Protein AF-A0A2P6VML5-F1 (afdb_monomer)

Organism: NCBI:txid554055

Foldseek 3Di:
DDPPPAAEFEEEEAFAVPLCQQLLVLLLCVVLVVDDPVRLVVLCVVCVVLVRNLCSSSCVQAPDPVCSNVVWDQAWGWDWGDAPRHIYIYTYATNDLQRVVRVLLRLLLGQEYEQGAELDPCNCLQCDDDDVVVVRDGHRSLVSLLSNVQSPNPAYEYEHEPCVDPNNVLDPVSLVVSLVVVLVSSVVSPDDNVCSVAGYHYAYAYSRVGDQAPDHDPSNPVQPFDWHQAPVRDTDTGRGVSSCVPPRDDDPDFAQVAFWKWAFQDWDQDPPQGIKTKTFTQHHKDFQQFKKFWPPLDDPVRHFIWGFHFKDAPNHTDGMDTHSGTIITRTPDGDPVRYHDRGIIMGGPPDPPWFWFQKFKWWKFFAPADAKDFFQQWFWKDQNRHIFTKGFHFWQWKADVVVVRDIDGGDGIDDHGMTTITMIGGPDTHTADACVRGVRRQWMFTDDNSDGGMTTGTHGTDHVDDPVVVVVLVCLQVLQAQHFADWFDPKAWLDDDDATQVHLQWKEKEWEAEPPDPLQLVCQQVLLVVCVVLVQLVYAYEYEYEQDDSVVVNVVVVVCPSSHPHIYIYDNVRVRVCRRCVSSVHDDPRKMFIAGSVNGTNGIDHCPDPVNVVSNCVRSVPRDGDDDDDDFFDKDDFDQDDLVRQLPDDLVVLVVLCVVQVHDPPPPPDSSVSSVSSVVPRHPDIGTD

Radius of gyration: 34.43 Å; Cα contacts (8 Å, |Δi|>4): 1513; chains: 1; bounding box: 75×79×100 Å

Mean predicted aligned error: 17.5 Å

Sequence (689 aa):
MATDGKKHLSIVICGHVDSGKSTTTGRLIFELGGIAERELEKLKEEAAALGKSSFAFAFYMDRQKEERERGVTISCTTKEFFTDQFHYTIIDAPGHRDFIKNMISGAAQADVCLLMVPADGNFTTAIQKGDHKAGEIQGQTRQHARLLNLLGVKQLIVGVNKMDADTAGYKQERFNEISSEMKHMLVRVGWKPDFVEKCVPVLPISGWMGDNLIKKSEKMTWWSGCDVEAVDGKKIHIDTLLDALNNFVQVPERKTDAALRLPISGIYKIKGVGDVLAGRVEQGVVKPGDEVIFMPTHTTANKCEGKVFTVEMHHKRVDKAGPGDNVGMNIKGLDKGNMPRTGDVMILKSDATLKQVKDFTAQIQTLDIPGEVKAGYSPIGFVRCGRSACRITGINWKVGKETGGKKLEAPHSLKANEMAEVVFEPCQPLVVDSFKNCEGLSRIAFLDGNTAVMLGKVVKTTSNLSTNEASVLASRQMALVGKPCPTLTGLTFVKGDPVAIPSRTGPMVVEIWATWCGPCRVAFPHLSQLAHKYRAKGLLVVGINMGEEATHIRNFVQQQGDKIVYTVAVDDSGAAAQALMGAAGVSGIPHAFIIDASGTVQHHGHPMEPKFAQKLDEVCSAAAAPPPAGPPKRELPPVSASREELAGMPVRALKQILEERGISYAGLAEKSELVDRILERCSNVSYTR

Structure (mmCIF, N/CA/C/O backbone):
data_AF-A0A2P6VML5-F1
#
_entry.id   AF-A0A2P6VML5-F1
#
loop_
_atom_site.group_PDB
_atom_site.id
_atom_site.type_symbol
_atom_site.label_atom_id
_atom_site.label_alt_id
_atom_site.label_comp_id
_atom_site.label_asym_id
_atom_site.label_entity_id
_atom_site.label_seq_id
_atom_site.pdbx_PDB_ins_code
_atom_site.Cartn_x
_atom_site.Cartn_y
_atom_site.Cartn_z
_atom_site.occupancy
_atom_site.B_iso_or_equiv
_atom_site.auth_seq_id
_atom_site.auth_comp_id
_atom_site.auth_asym_id
_atom_site.auth_atom_id
_atom_site.pdbx_PDB_model_num
ATOM 1 N N . MET A 1 1 ? -6.722 -10.774 -29.250 1.00 39.75 1 MET A N 1
ATOM 2 C CA . MET A 1 1 ? -6.368 -12.181 -28.959 1.00 39.75 1 MET A CA 1
ATOM 3 C C . MET A 1 1 ? -7.142 -12.617 -27.725 1.00 39.75 1 MET A C 1
ATOM 5 O O . MET A 1 1 ? -7.274 -11.824 -26.801 1.00 39.75 1 MET A O 1
ATOM 9 N N . ALA A 1 2 ? -7.785 -13.784 -27.778 1.00 36.03 2 ALA A N 1
ATOM 10 C CA . ALA A 1 2 ? -8.755 -14.221 -26.778 1.00 36.03 2 ALA A CA 1
ATOM 11 C C . ALA A 1 2 ? -8.094 -14.516 -25.421 1.00 36.03 2 ALA A C 1
ATOM 13 O O . ALA A 1 2 ? -7.006 -15.074 -25.350 1.00 36.03 2 ALA A O 1
ATOM 14 N N . THR A 1 3 ? -8.797 -14.143 -24.355 1.00 46.81 3 THR A N 1
ATOM 15 C CA . THR A 1 3 ? -8.486 -14.362 -22.933 1.00 46.81 3 THR A CA 1
ATOM 16 C C . THR A 1 3 ? -8.649 -15.827 -22.493 1.00 46.81 3 THR A C 1
ATOM 18 O O . THR A 1 3 ? -8.643 -16.103 -21.298 1.00 46.81 3 THR A O 1
ATOM 21 N N . ASP A 1 4 ? -8.830 -16.766 -23.425 1.00 48.47 4 ASP A N 1
ATOM 22 C CA . ASP A 1 4 ? -9.183 -18.150 -23.104 1.00 48.47 4 ASP A CA 1
ATOM 23 C C . ASP A 1 4 ? -7.996 -18.898 -22.483 1.00 48.47 4 ASP A C 1
ATOM 25 O O . ASP A 1 4 ? -7.041 -19.281 -23.155 1.00 48.47 4 ASP A O 1
ATOM 29 N N . GLY A 1 5 ? -8.066 -19.093 -21.164 1.00 62.97 5 GLY A N 1
ATOM 30 C CA . GLY A 1 5 ? -7.245 -20.046 -20.412 1.00 62.97 5 GLY A CA 1
ATOM 31 C C . GLY A 1 5 ? -5.875 -19.562 -19.926 1.00 62.97 5 GLY A C 1
ATOM 32 O O . GLY A 1 5 ? -5.216 -20.305 -19.195 1.00 62.97 5 GLY A O 1
ATOM 33 N N . LYS A 1 6 ? -5.430 -18.345 -20.269 1.00 78.25 6 LYS A N 1
ATOM 34 C CA . LYS A 1 6 ? -4.141 -17.811 -19.784 1.00 78.25 6 LYS A CA 1
ATOM 35 C C . LYS A 1 6 ? -4.235 -17.390 -18.318 1.00 78.25 6 LYS A C 1
ATOM 37 O O . LYS A 1 6 ? -5.212 -16.770 -17.903 1.00 78.25 6 LYS A O 1
ATOM 42 N N . LYS A 1 7 ? -3.209 -17.713 -17.526 1.00 82.56 7 LYS A N 1
ATOM 43 C CA . LYS A 1 7 ? -3.169 -17.337 -16.103 1.00 82.56 7 LYS A CA 1
ATOM 44 C C . LYS A 1 7 ? -2.882 -15.838 -15.961 1.00 82.56 7 LYS A C 1
ATOM 46 O O . LYS A 1 7 ? -2.068 -15.296 -16.708 1.00 82.56 7 LYS A O 1
ATOM 51 N N . HIS A 1 8 ? -3.535 -15.193 -14.995 1.00 83.12 8 HIS A N 1
ATOM 52 C CA . HIS A 1 8 ? -3.397 -13.757 -14.739 1.00 83.12 8 HIS A CA 1
ATOM 53 C C . HIS A 1 8 ? -2.262 -13.438 -13.758 1.00 83.12 8 HIS A C 1
ATOM 55 O O . HIS A 1 8 ? -2.095 -14.097 -12.721 1.00 83.12 8 HIS A O 1
ATOM 61 N N . LEU A 1 9 ? -1.490 -12.405 -14.093 1.00 87.00 9 LEU A N 1
ATOM 62 C CA . LEU A 1 9 ? -0.388 -11.874 -13.300 1.00 87.00 9 LEU A CA 1
ATOM 63 C C . LEU A 1 9 ? -0.398 -10.346 -13.318 1.00 87.00 9 LEU A C 1
ATOM 65 O O . LEU A 1 9 ? -0.700 -9.715 -14.328 1.00 87.00 9 LEU A O 1
ATOM 69 N N . SER A 1 10 ? -0.005 -9.738 -12.203 1.00 87.25 10 SER A N 1
ATOM 70 C CA . SER A 1 10 ? 0.177 -8.285 -12.122 1.00 87.25 10 SER A CA 1
ATOM 71 C C . SER A 1 10 ? 1.658 -7.929 -12.001 1.00 87.25 10 SER A C 1
ATOM 73 O O . SER A 1 10 ? 2.357 -8.473 -11.144 1.00 87.25 10 SER A O 1
ATOM 75 N N . ILE A 1 11 ? 2.134 -7.004 -12.836 1.00 90.94 11 ILE A N 1
ATOM 76 C CA . ILE A 1 11 ? 3.507 -6.489 -12.818 1.00 90.94 11 ILE A CA 1
ATOM 77 C C . ILE A 1 11 ? 3.520 -4.999 -12.496 1.00 90.94 11 ILE A C 1
ATOM 79 O O . ILE A 1 11 ? 2.801 -4.226 -13.121 1.00 90.94 11 ILE A O 1
ATOM 83 N N . VAL A 1 12 ? 4.362 -4.583 -11.550 1.00 91.62 12 VAL A N 1
ATOM 84 C CA . VAL A 1 12 ? 4.644 -3.162 -11.299 1.00 91.62 12 VAL A CA 1
ATOM 85 C C . VAL A 1 12 ? 6.011 -2.782 -11.850 1.00 91.62 12 VAL A C 1
ATOM 87 O O . VAL A 1 12 ? 6.976 -3.535 -11.712 1.00 91.62 12 VAL A O 1
ATOM 90 N N . ILE A 1 13 ? 6.107 -1.601 -12.455 1.00 92.25 13 ILE A N 1
ATOM 91 C CA . ILE A 1 13 ? 7.373 -1.050 -12.943 1.00 92.25 13 ILE A CA 1
ATOM 92 C C . ILE A 1 13 ? 7.784 0.095 -12.032 1.00 92.25 13 ILE A C 1
ATOM 94 O O . ILE A 1 13 ? 7.076 1.088 -11.902 1.00 92.25 13 ILE A O 1
ATOM 98 N N . CYS A 1 14 ? 8.931 -0.059 -11.377 1.00 91.88 14 CYS A N 1
ATOM 99 C CA . CYS A 1 14 ? 9.432 0.872 -10.369 1.00 91.88 14 CYS A CA 1
ATOM 100 C C . CYS A 1 14 ? 10.851 1.325 -10.700 1.00 91.88 14 CYS A C 1
ATOM 102 O O . CYS A 1 14 ? 11.599 0.622 -11.362 1.00 91.88 14 CYS A O 1
ATOM 104 N N . GLY A 1 15 ? 11.255 2.496 -10.213 1.00 90.38 15 GLY A N 1
ATOM 105 C CA . GLY A 1 15 ? 12.605 3.026 -10.430 1.00 90.38 15 GLY A CA 1
ATOM 106 C C . GLY A 1 15 ? 12.657 4.545 -10.328 1.00 90.38 15 GLY A C 1
ATOM 107 O O . GLY A 1 15 ? 11.609 5.192 -10.225 1.00 90.38 15 GLY A O 1
ATOM 108 N N . HIS A 1 16 ? 13.866 5.101 -10.361 1.00 88.31 16 HIS A N 1
ATOM 109 C CA . HIS A 1 16 ? 14.110 6.542 -10.267 1.00 88.31 16 HIS A CA 1
ATOM 110 C C . HIS A 1 16 ? 13.359 7.360 -11.330 1.00 88.31 16 HIS A C 1
ATOM 112 O O . HIS A 1 16 ? 12.951 6.839 -12.373 1.00 88.31 16 HIS A O 1
ATOM 118 N N . VAL A 1 17 ? 13.137 8.649 -11.069 1.00 84.19 17 VAL A N 1
ATOM 119 C CA . VAL A 1 17 ? 12.748 9.603 -12.117 1.00 84.19 17 VAL A CA 1
ATOM 120 C C . VAL A 1 17 ? 13.756 9.497 -13.261 1.00 84.19 17 VAL A C 1
ATOM 122 O O . VAL A 1 17 ? 14.937 9.264 -13.035 1.00 84.19 17 VAL A O 1
ATOM 125 N N . ASP A 1 18 ? 13.255 9.577 -14.492 1.00 84.44 18 ASP A N 1
ATOM 126 C CA . ASP A 1 18 ? 14.068 9.447 -15.702 1.00 84.44 18 ASP A CA 1
ATOM 127 C C . ASP A 1 18 ? 14.764 8.076 -15.893 1.00 84.44 18 ASP A C 1
ATOM 129 O O . ASP A 1 18 ? 15.599 7.907 -16.771 1.00 84.44 18 ASP A O 1
ATOM 133 N N . SER A 1 19 ? 14.370 7.019 -15.170 1.00 88.69 19 SER A N 1
ATOM 134 C CA . SER A 1 19 ? 14.835 5.652 -15.482 1.00 88.69 19 SER A CA 1
ATOM 135 C C . SER A 1 19 ? 14.162 5.024 -16.716 1.00 88.69 19 SER A C 1
ATOM 137 O O . SER A 1 19 ? 14.432 3.873 -17.055 1.00 88.69 19 SER A O 1
ATOM 139 N N . GLY A 1 20 ? 13.269 5.758 -17.392 1.00 88.31 20 GLY A N 1
ATOM 140 C CA . GLY A 1 20 ? 12.582 5.314 -18.609 1.00 88.31 20 GLY A CA 1
ATOM 141 C C . GLY A 1 20 ? 11.496 4.252 -18.393 1.00 88.31 20 GLY A C 1
ATOM 142 O O . GLY A 1 20 ? 11.273 3.438 -19.288 1.00 88.31 20 GLY A O 1
ATOM 143 N N . LYS A 1 21 ? 10.829 4.245 -17.227 1.00 90.88 21 LYS A N 1
ATOM 144 C CA . LYS A 1 21 ? 9.730 3.314 -16.885 1.00 90.88 21 LYS A CA 1
ATOM 145 C C . LYS A 1 21 ? 8.615 3.323 -17.932 1.00 90.88 21 LYS A C 1
ATOM 147 O O . LYS A 1 21 ? 8.474 2.357 -18.670 1.00 90.88 21 LYS A O 1
ATOM 152 N N . SER A 1 22 ? 7.903 4.441 -18.058 1.00 89.62 22 SER A N 1
ATOM 153 C CA . SER A 1 22 ? 6.745 4.600 -18.944 1.00 89.62 22 SER A CA 1
ATOM 154 C C . SER A 1 22 ? 7.100 4.392 -20.416 1.00 89.62 22 SER A C 1
ATOM 156 O O . SER A 1 22 ? 6.333 3.781 -21.153 1.00 89.62 22 SER A O 1
ATOM 158 N N . THR A 1 23 ? 8.297 4.818 -20.836 1.00 90.44 23 THR A N 1
ATOM 159 C CA . THR A 1 23 ? 8.817 4.568 -22.189 1.00 90.44 23 THR A CA 1
ATOM 160 C C . THR A 1 23 ? 8.988 3.075 -22.458 1.00 90.44 23 THR A C 1
ATOM 162 O O . THR A 1 23 ? 8.504 2.583 -23.472 1.00 90.44 23 THR A O 1
ATOM 165 N N . THR A 1 24 ? 9.624 2.345 -21.537 1.00 91.38 24 THR A N 1
ATOM 166 C CA . THR A 1 24 ? 9.839 0.893 -21.665 1.00 91.38 24 THR A CA 1
ATOM 167 C C . THR A 1 24 ? 8.511 0.145 -21.656 1.00 91.38 24 THR A C 1
ATOM 169 O O . THR A 1 24 ? 8.294 -0.732 -22.487 1.00 91.38 24 THR A O 1
ATOM 172 N N . THR A 1 25 ? 7.590 0.540 -20.774 1.00 90.06 25 THR A N 1
ATOM 173 C CA . THR A 1 25 ? 6.227 0.003 -20.712 1.00 90.06 25 THR A CA 1
ATOM 174 C C . THR A 1 25 ? 5.482 0.201 -22.027 1.00 90.06 25 THR A C 1
ATOM 176 O O . THR A 1 25 ? 4.989 -0.761 -22.610 1.00 90.06 25 THR A O 1
ATOM 179 N N . GLY A 1 26 ? 5.411 1.441 -22.517 1.00 88.88 26 GLY A N 1
ATOM 180 C CA . GLY A 1 26 ? 4.704 1.767 -23.752 1.00 88.88 26 GLY A CA 1
ATOM 181 C C . GLY A 1 26 ? 5.309 1.064 -24.963 1.00 88.88 26 GLY A C 1
ATOM 182 O O . GLY A 1 26 ? 4.571 0.568 -25.814 1.00 88.88 26 GLY A O 1
ATOM 183 N N . ARG A 1 27 ? 6.643 0.948 -25.014 1.00 90.00 27 ARG A N 1
ATOM 184 C CA . ARG A 1 27 ? 7.339 0.223 -26.078 1.00 90.00 27 ARG A CA 1
ATOM 185 C C . ARG A 1 27 ? 7.040 -1.274 -26.046 1.00 90.00 27 ARG A C 1
ATOM 187 O O . ARG A 1 27 ? 6.721 -1.836 -27.088 1.00 90.00 27 ARG A O 1
ATOM 194 N N . LEU A 1 28 ? 7.082 -1.899 -24.870 1.00 89.38 28 LEU A N 1
ATOM 195 C CA . LEU A 1 28 ? 6.769 -3.320 -24.706 1.00 89.38 28 LEU A CA 1
ATOM 196 C C . LEU A 1 28 ? 5.333 -3.635 -25.153 1.00 89.38 28 LEU A C 1
ATOM 198 O O . LEU A 1 28 ? 5.113 -4.593 -25.888 1.00 89.38 28 LEU A O 1
ATOM 202 N N . ILE A 1 29 ? 4.357 -2.811 -24.755 1.00 88.31 29 ILE A N 1
ATOM 203 C CA . ILE A 1 29 ? 2.952 -2.997 -25.157 1.00 88.31 29 ILE A CA 1
ATOM 204 C C . ILE A 1 29 ? 2.795 -2.806 -26.672 1.00 88.31 29 ILE A C 1
ATOM 206 O O . ILE A 1 29 ? 2.060 -3.562 -27.305 1.00 88.31 29 ILE A O 1
ATOM 210 N N . PHE A 1 30 ? 3.483 -1.822 -27.261 1.00 86.62 30 PHE A N 1
ATOM 211 C CA . PHE A 1 30 ? 3.462 -1.599 -28.706 1.00 86.62 30 PHE A CA 1
ATOM 212 C C . PHE A 1 30 ? 3.984 -2.814 -29.479 1.00 86.62 30 PHE A C 1
ATOM 214 O O . PHE A 1 30 ? 3.299 -3.305 -30.372 1.00 86.62 30 PHE A O 1
ATOM 221 N N . GLU A 1 31 ? 5.158 -3.333 -29.117 1.00 85.06 31 GLU A N 1
ATOM 222 C CA . GLU A 1 31 ? 5.764 -4.451 -29.848 1.00 85.06 31 GLU A CA 1
ATOM 223 C C . GLU A 1 31 ? 5.001 -5.775 -29.667 1.00 85.06 31 GLU A C 1
ATOM 225 O O . GLU A 1 31 ? 5.017 -6.619 -30.559 1.00 85.06 31 GLU A O 1
ATOM 230 N N . LEU A 1 32 ? 4.264 -5.936 -28.563 1.00 84.94 32 LEU A N 1
ATOM 231 C CA . LEU A 1 32 ? 3.334 -7.055 -28.356 1.00 84.94 32 LEU A CA 1
ATOM 232 C C . LEU A 1 32 ? 1.977 -6.863 -29.064 1.00 84.94 32 LEU A C 1
ATOM 234 O O . LEU A 1 32 ? 1.065 -7.672 -28.886 1.00 84.94 32 LEU A O 1
ATOM 238 N N . GLY A 1 33 ? 1.817 -5.798 -29.856 1.00 79.31 33 GLY A N 1
ATOM 239 C CA . GLY A 1 33 ? 0.601 -5.513 -30.621 1.00 79.31 33 GLY A CA 1
ATOM 240 C C . GLY A 1 33 ? -0.570 -5.001 -29.778 1.00 79.31 33 GLY A C 1
ATOM 241 O O . GLY A 1 33 ? -1.718 -5.059 -30.216 1.00 79.31 33 GLY A O 1
ATOM 242 N N . GLY A 1 34 ? -0.310 -4.513 -28.561 1.00 76.94 34 GLY A N 1
ATOM 243 C CA . GLY A 1 34 ? -1.326 -3.947 -27.670 1.00 76.94 34 GLY A CA 1
ATOM 244 C C . GLY A 1 34 ? -1.728 -2.504 -28.005 1.00 76.94 34 GLY A C 1
ATOM 245 O O . GLY A 1 34 ? -2.741 -2.026 -27.497 1.00 76.94 34 GLY A O 1
ATOM 246 N N . ILE A 1 35 ? -0.962 -1.811 -28.857 1.00 79.31 35 ILE A N 1
ATOM 247 C CA . ILE A 1 35 ? -1.249 -0.446 -29.327 1.00 79.31 35 ILE A CA 1
ATOM 248 C C . ILE A 1 35 ? -1.384 -0.473 -30.848 1.00 79.31 35 ILE A C 1
ATOM 250 O O . ILE A 1 35 ? -0.495 -0.966 -31.539 1.00 79.31 35 ILE A O 1
ATOM 254 N N . ALA A 1 36 ? -2.476 0.081 -31.376 1.00 82.75 36 ALA A N 1
ATOM 255 C CA . ALA A 1 36 ? -2.645 0.221 -32.819 1.00 82.75 36 ALA A CA 1
ATOM 256 C C . ALA A 1 36 ? -1.656 1.256 -33.382 1.00 82.75 36 ALA A C 1
ATOM 258 O O . ALA A 1 36 ? -1.475 2.322 -32.793 1.00 82.75 36 ALA A O 1
ATOM 259 N N . GLU A 1 37 ? -1.072 0.996 -34.554 1.00 83.06 37 GLU A N 1
ATOM 260 C CA . GLU A 1 37 ? -0.085 1.899 -35.177 1.00 83.06 37 GLU A CA 1
ATOM 261 C C . GLU A 1 37 ? -0.611 3.333 -35.337 1.00 83.06 37 GLU A C 1
ATOM 263 O O . GLU A 1 37 ? 0.067 4.290 -34.969 1.00 83.06 37 GLU A O 1
ATOM 268 N N . ARG A 1 38 ? -1.874 3.479 -35.753 1.00 85.25 38 ARG A N 1
ATOM 269 C CA . ARG A 1 38 ? -2.558 4.776 -35.868 1.00 85.25 38 ARG A CA 1
ATOM 270 C C . ARG A 1 38 ? -2.652 5.538 -34.540 1.00 85.25 38 ARG A C 1
ATOM 272 O O . ARG A 1 38 ? -2.601 6.765 -34.519 1.00 85.25 38 ARG A O 1
ATOM 279 N N . GLU A 1 39 ? -2.842 4.828 -33.428 1.00 84.94 39 GLU A N 1
ATOM 280 C CA . GLU A 1 39 ? -2.878 5.454 -32.101 1.00 84.94 39 GLU A CA 1
ATOM 281 C C . GLU A 1 39 ? -1.481 5.943 -31.705 1.00 84.94 39 GLU A C 1
ATOM 283 O O . GLU A 1 39 ? -1.344 7.051 -31.188 1.00 84.94 39 GLU A O 1
ATOM 288 N N . LEU A 1 40 ? -0.439 5.165 -32.014 1.00 82.69 40 LEU A N 1
ATOM 289 C CA . LEU A 1 40 ? 0.942 5.564 -31.760 1.00 82.69 40 LEU A CA 1
ATOM 290 C C . LEU A 1 40 ? 1.353 6.791 -32.586 1.00 82.69 40 LEU A C 1
ATOM 292 O O . LEU A 1 40 ? 2.031 7.668 -32.056 1.00 82.69 40 LEU A O 1
ATOM 296 N N . GLU A 1 41 ? 0.953 6.881 -33.855 1.00 85.56 41 GLU A N 1
ATOM 297 C CA . GLU A 1 41 ? 1.202 8.064 -34.696 1.00 85.56 41 GLU A CA 1
ATOM 298 C C . GLU A 1 41 ? 0.592 9.323 -34.086 1.00 85.56 41 GLU A C 1
ATOM 300 O O . GLU A 1 41 ? 1.287 10.321 -33.901 1.00 85.56 41 GLU A O 1
ATOM 305 N N . LYS A 1 42 ? -0.667 9.240 -33.648 1.00 87.56 42 LYS A N 1
ATOM 306 C CA . LYS A 1 42 ? -1.329 10.348 -32.960 1.00 87.56 42 LYS A CA 1
ATOM 307 C C . LYS A 1 42 ? -0.585 10.763 -31.685 1.00 87.56 42 LYS A C 1
ATOM 309 O O . LYS A 1 42 ? -0.405 11.950 -31.429 1.00 87.56 42 LYS A O 1
ATOM 314 N N . LEU A 1 43 ? -0.124 9.799 -30.884 1.00 85.56 43 LEU A N 1
ATOM 315 C CA . LEU A 1 43 ? 0.652 10.091 -29.673 1.00 85.56 43 LEU A CA 1
ATOM 316 C C . LEU A 1 43 ? 2.013 10.723 -29.994 1.00 85.56 43 LEU A C 1
ATOM 318 O O . LEU A 1 43 ? 2.461 11.596 -29.253 1.00 85.56 43 LEU A O 1
ATOM 322 N N . LYS A 1 44 ? 2.659 10.327 -31.098 1.00 84.88 44 LYS A N 1
ATOM 323 C CA . LYS A 1 44 ? 3.896 10.957 -31.588 1.00 84.88 44 LYS A CA 1
ATOM 324 C C . LYS A 1 44 ? 3.660 12.408 -32.003 1.00 84.88 44 LYS A C 1
ATOM 326 O O . LYS A 1 44 ? 4.466 13.262 -31.643 1.00 84.88 44 LYS A O 1
ATOM 331 N N . GLU A 1 45 ? 2.566 12.694 -32.705 1.00 85.56 45 GLU A N 1
ATOM 332 C CA . GLU A 1 45 ? 2.180 14.060 -33.085 1.00 85.56 45 GLU A CA 1
ATOM 333 C C . GLU A 1 45 ? 1.889 14.931 -31.856 1.00 85.56 45 GLU A C 1
ATOM 335 O O . GLU A 1 45 ? 2.423 16.034 -31.742 1.00 85.56 45 GLU A O 1
ATOM 340 N N . GLU A 1 46 ? 1.112 14.420 -30.894 1.00 84.25 46 GLU A N 1
ATOM 341 C CA . GLU A 1 46 ? 0.828 15.113 -29.627 1.00 84.25 46 GLU A CA 1
ATOM 342 C C . GLU A 1 46 ? 2.115 15.396 -28.835 1.00 84.25 46 GLU A C 1
ATOM 344 O O . GLU A 1 46 ? 2.308 16.495 -28.309 1.00 84.25 46 GLU A O 1
ATOM 349 N N . ALA A 1 47 ? 3.022 14.419 -28.767 1.00 83.62 47 ALA A N 1
ATOM 350 C CA . ALA A 1 47 ? 4.305 14.562 -28.092 1.00 83.62 47 ALA A CA 1
ATOM 351 C C . ALA A 1 47 ? 5.214 15.581 -28.799 1.00 83.62 47 ALA A C 1
ATOM 353 O O . ALA A 1 47 ? 5.853 16.400 -28.136 1.00 83.62 47 ALA A O 1
ATOM 354 N N . ALA A 1 48 ? 5.239 15.584 -30.134 1.00 84.31 48 ALA A N 1
ATOM 355 C CA . ALA A 1 48 ? 5.982 16.560 -30.925 1.00 84.31 48 ALA A CA 1
ATOM 356 C C . ALA A 1 48 ? 5.431 17.985 -30.753 1.00 84.31 48 ALA A C 1
ATOM 358 O O . ALA A 1 48 ? 6.215 18.916 -30.575 1.00 84.31 48 ALA A O 1
ATOM 359 N N . ALA A 1 49 ? 4.104 18.154 -30.715 1.00 84.62 49 ALA A N 1
ATOM 360 C CA . ALA A 1 49 ? 3.455 19.448 -30.490 1.00 84.62 49 ALA A CA 1
ATOM 361 C C . ALA A 1 49 ? 3.811 20.071 -29.127 1.00 84.62 49 ALA A C 1
ATOM 363 O O . ALA A 1 49 ? 3.865 21.292 -28.998 1.00 84.62 49 ALA A O 1
ATOM 364 N N . LEU A 1 50 ? 4.097 19.240 -28.119 1.00 81.44 50 LEU A N 1
ATOM 365 C CA . LEU A 1 50 ? 4.552 19.669 -26.792 1.00 81.44 50 LEU A CA 1
ATOM 366 C C . LEU A 1 50 ? 6.085 19.771 -26.666 1.00 81.44 50 LEU A C 1
ATOM 368 O O . LEU A 1 50 ? 6.589 19.971 -25.562 1.00 81.44 50 LEU A O 1
ATOM 372 N N . GLY A 1 51 ? 6.838 19.611 -27.762 1.00 78.06 51 GLY A N 1
ATOM 373 C CA . GLY A 1 51 ? 8.306 19.652 -27.756 1.00 78.06 51 GLY A CA 1
ATOM 374 C C . GLY A 1 51 ? 8.965 18.442 -27.082 1.00 78.06 51 GLY A C 1
ATOM 375 O O . GLY A 1 51 ? 10.117 18.515 -26.663 1.00 78.06 51 GLY A O 1
ATOM 376 N N . LYS A 1 52 ? 8.239 17.326 -26.954 1.00 77.75 52 LYS A N 1
ATOM 377 C CA . LYS A 1 52 ? 8.625 16.113 -26.216 1.00 77.75 52 LYS A CA 1
ATOM 378 C C . LYS A 1 52 ? 8.551 14.860 -27.088 1.00 77.75 52 LYS A C 1
ATOM 380 O O . LYS A 1 52 ? 8.042 13.830 -26.661 1.00 77.75 52 LYS A O 1
ATOM 385 N N . SER A 1 53 ? 9.065 14.917 -28.313 1.00 70.94 53 SER A N 1
ATOM 386 C CA . SER A 1 53 ? 8.988 13.813 -29.288 1.00 70.94 53 SER A CA 1
ATOM 387 C C . SER A 1 53 ? 9.528 12.465 -28.772 1.00 70.94 53 SER A C 1
ATOM 389 O O . SER A 1 53 ? 9.030 11.413 -29.172 1.00 70.94 53 SER A O 1
ATOM 391 N N . SER A 1 54 ? 10.474 12.473 -27.827 1.00 70.31 54 SER A N 1
ATOM 392 C CA . SER A 1 54 ? 11.011 11.278 -27.155 1.00 70.31 54 SER A CA 1
ATOM 393 C C . SER A 1 54 ? 10.054 10.609 -26.149 1.00 70.31 54 SER A C 1
ATOM 395 O O . SER A 1 54 ? 10.340 9.522 -25.651 1.00 70.31 54 SER A O 1
ATOM 397 N N . PHE A 1 55 ? 8.897 11.211 -25.854 1.00 74.50 55 PHE A N 1
ATOM 398 C CA . PHE A 1 55 ? 7.928 10.727 -24.860 1.00 74.50 55 PHE A CA 1
ATOM 399 C C . PHE A 1 55 ? 6.712 10.024 -25.477 1.00 74.50 55 PHE A C 1
ATOM 401 O O . PHE A 1 55 ? 5.785 9.668 -24.752 1.00 74.50 55 PHE A O 1
ATOM 408 N N . ALA A 1 56 ? 6.702 9.775 -26.790 1.00 79.62 56 ALA A N 1
ATOM 409 C CA . ALA A 1 56 ? 5.548 9.192 -27.481 1.00 79.62 56 ALA A CA 1
ATOM 410 C C . ALA A 1 56 ? 5.043 7.882 -26.839 1.00 79.62 56 ALA A C 1
ATOM 412 O O . ALA A 1 56 ? 3.841 7.706 -26.653 1.00 79.62 56 ALA A O 1
ATOM 413 N N . PHE A 1 57 ? 5.956 6.991 -26.431 1.00 83.25 57 PHE A N 1
ATOM 414 C CA . PHE A 1 57 ? 5.596 5.752 -25.729 1.00 83.25 57 PHE A CA 1
ATOM 415 C C . PHE A 1 57 ? 5.125 5.997 -24.286 1.00 83.25 57 PHE A C 1
ATOM 417 O O . PHE A 1 57 ? 4.230 5.302 -23.812 1.00 83.25 57 PHE A O 1
ATOM 424 N N . ALA A 1 58 ? 5.672 7.003 -23.598 1.00 82.31 58 ALA A N 1
ATOM 425 C CA . ALA A 1 58 ? 5.252 7.365 -22.244 1.00 82.31 58 ALA A CA 1
ATOM 426 C C . ALA A 1 58 ? 3.830 7.954 -22.219 1.00 82.31 58 ALA A C 1
ATOM 428 O O . ALA A 1 58 ? 3.047 7.627 -21.332 1.00 82.31 58 ALA A O 1
ATOM 429 N N . PHE A 1 59 ? 3.443 8.727 -23.241 1.00 83.31 59 PHE A N 1
ATOM 430 C CA . PHE A 1 59 ? 2.111 9.345 -23.355 1.00 83.31 59 PHE A CA 1
ATOM 431 C C . PHE A 1 59 ? 0.961 8.335 -23.469 1.00 83.31 59 PHE A C 1
ATOM 433 O O . PHE A 1 59 ? -0.201 8.691 -23.249 1.00 83.31 59 PHE A O 1
ATOM 440 N N . TYR A 1 60 ? 1.268 7.080 -23.808 1.00 84.06 60 TYR A N 1
ATOM 441 C CA . TYR A 1 60 ? 0.294 5.993 -23.762 1.00 84.06 60 TYR A CA 1
ATOM 442 C C . TYR A 1 60 ? -0.100 5.622 -22.319 1.00 84.06 60 TYR A C 1
ATOM 444 O O . TYR A 1 60 ? -1.258 5.274 -22.057 1.00 84.06 60 TYR A O 1
ATOM 452 N N . MET A 1 61 ? 0.854 5.711 -21.385 1.00 82.56 61 MET A N 1
ATOM 453 C CA . MET A 1 61 ? 0.650 5.452 -19.955 1.00 82.56 61 MET A CA 1
ATOM 454 C C . MET A 1 61 ? 0.199 6.710 -19.205 1.00 82.56 61 MET A C 1
ATOM 456 O O . MET A 1 61 ? -0.710 6.638 -18.375 1.00 82.56 61 MET A O 1
ATOM 460 N N . ASP A 1 62 ? 0.775 7.862 -19.546 1.00 84.25 62 ASP A N 1
ATOM 461 C CA . ASP A 1 62 ? 0.457 9.160 -18.953 1.00 84.25 62 ASP A CA 1
ATOM 462 C C . ASP A 1 62 ? -0.821 9.729 -19.592 1.00 84.25 62 ASP A C 1
ATOM 464 O O . ASP A 1 62 ? -0.814 10.269 -20.706 1.00 84.25 62 ASP A O 1
ATOM 468 N N . ARG A 1 63 ? -1.958 9.585 -18.902 1.00 78.75 63 ARG A N 1
ATOM 469 C CA . ARG A 1 63 ? -3.274 10.016 -19.416 1.00 78.75 63 ARG A CA 1
ATOM 470 C C . ARG A 1 63 ? -3.670 11.409 -18.949 1.00 78.75 63 ARG A C 1
ATOM 472 O O . ARG A 1 63 ? -4.515 12.029 -19.597 1.00 78.75 63 ARG A O 1
ATOM 479 N N . GLN A 1 64 ? -3.128 11.883 -17.830 1.00 79.88 64 GLN A N 1
ATOM 480 C CA . GLN A 1 64 ? -3.485 13.194 -17.293 1.00 79.88 64 GLN A CA 1
ATOM 481 C C . GLN A 1 64 ? -2.736 14.298 -18.040 1.00 79.88 64 GLN A C 1
ATOM 483 O O . GLN A 1 64 ? -1.591 14.129 -18.466 1.00 79.88 64 GLN A O 1
ATOM 488 N N . LYS A 1 65 ? -3.384 15.455 -18.199 1.00 80.31 65 LYS A N 1
ATOM 489 C CA . LYS A 1 65 ? -2.786 16.595 -18.902 1.00 80.31 65 LYS A CA 1
ATOM 490 C C . LYS A 1 65 ? -1.532 17.075 -18.169 1.00 80.31 65 LYS A C 1
ATOM 492 O O . LYS A 1 65 ? -0.502 17.310 -18.793 1.00 80.31 65 LYS A O 1
ATOM 497 N N . GLU A 1 66 ? -1.605 17.115 -16.844 1.00 81.12 66 GLU A N 1
ATOM 498 C CA . GLU A 1 66 ? -0.521 17.513 -15.952 1.00 81.12 66 GLU A CA 1
ATOM 499 C C . GLU A 1 66 ? 0.685 16.563 -16.044 1.00 81.12 66 GLU A C 1
ATOM 501 O O . GLU A 1 66 ? 1.827 17.020 -15.973 1.00 81.12 66 GLU A O 1
ATOM 506 N N . GLU A 1 67 ? 0.455 15.258 -16.240 1.00 80.62 67 GLU A N 1
ATOM 507 C CA . GLU A 1 67 ? 1.521 14.261 -16.438 1.00 80.62 67 GLU A CA 1
ATOM 508 C C . GLU A 1 67 ? 2.267 14.515 -17.748 1.00 80.62 67 GLU A C 1
ATOM 510 O O . GLU A 1 67 ? 3.496 14.587 -17.758 1.00 80.62 67 GLU A O 1
ATOM 515 N N . ARG A 1 68 ? 1.531 14.746 -18.842 1.00 82.00 68 ARG A N 1
ATOM 516 C CA . ARG A 1 68 ? 2.099 15.015 -20.175 1.00 82.00 68 ARG A CA 1
ATOM 517 C C . ARG A 1 68 ? 2.858 16.345 -20.220 1.00 82.00 68 ARG A C 1
ATOM 519 O O . ARG A 1 68 ? 3.978 16.417 -20.737 1.00 82.00 68 ARG A O 1
ATOM 526 N N . GLU A 1 69 ? 2.298 17.390 -19.610 1.00 81.06 69 GLU A N 1
ATOM 527 C CA . GLU A 1 69 ? 2.929 18.713 -19.504 1.00 81.06 69 GLU A CA 1
ATOM 528 C C . GLU A 1 69 ? 4.216 18.671 -18.674 1.00 81.06 69 GLU A C 1
ATOM 530 O O . GLU A 1 69 ? 5.222 19.261 -19.070 1.00 81.06 69 GLU A O 1
ATOM 535 N N . ARG A 1 70 ? 4.247 17.915 -17.569 1.00 79.94 70 ARG A N 1
ATOM 536 C CA . ARG A 1 70 ? 5.443 17.792 -16.713 1.00 79.94 70 ARG A CA 1
ATOM 537 C C . ARG A 1 70 ? 6.429 16.722 -17.179 1.00 79.94 70 ARG A C 1
ATOM 539 O O . ARG A 1 70 ? 7.612 16.841 -16.894 1.00 79.94 70 ARG A O 1
ATOM 546 N N . GLY A 1 71 ? 5.986 15.728 -17.950 1.00 77.44 71 GLY A N 1
ATOM 547 C CA . GLY A 1 71 ? 6.800 14.573 -18.356 1.00 77.44 71 GLY A CA 1
ATOM 548 C C . GLY A 1 71 ? 7.127 13.634 -17.191 1.00 77.44 71 GLY A C 1
ATOM 549 O O . GLY A 1 71 ? 8.186 13.012 -17.184 1.00 77.44 71 GLY A O 1
ATOM 550 N N . VAL A 1 72 ? 6.261 13.590 -16.174 1.00 80.56 72 VAL A N 1
ATOM 551 C CA . VAL A 1 72 ? 6.432 12.766 -14.973 1.00 80.56 72 VAL A CA 1
ATOM 552 C C . VAL A 1 72 ? 5.099 12.113 -14.637 1.00 80.56 72 VAL A C 1
ATOM 554 O O . VAL A 1 72 ? 4.107 12.814 -14.445 1.00 80.56 72 VAL A O 1
ATOM 557 N N . THR A 1 73 ? 5.099 10.790 -14.492 1.00 78.56 73 THR A N 1
ATOM 558 C CA . THR A 1 73 ? 3.942 10.013 -14.035 1.00 78.56 73 THR A CA 1
ATOM 559 C C . THR A 1 73 ? 3.575 10.395 -12.602 1.00 78.56 73 THR A C 1
ATOM 561 O O . THR A 1 73 ? 4.430 10.392 -11.706 1.00 78.56 73 THR A O 1
ATOM 564 N N . ILE A 1 74 ? 2.304 10.727 -12.378 1.00 77.81 74 ILE A N 1
ATOM 565 C CA . ILE A 1 74 ? 1.752 11.161 -11.089 1.00 77.81 74 ILE A CA 1
ATOM 566 C C . ILE A 1 74 ? 0.908 10.033 -10.500 1.00 77.81 74 ILE A C 1
ATOM 568 O O . ILE A 1 74 ? 1.055 9.691 -9.322 1.00 77.81 74 ILE A O 1
ATOM 572 N N . SER A 1 75 ? 0.025 9.453 -11.308 1.00 76.19 75 SER A N 1
ATOM 573 C CA . SER A 1 75 ? -0.930 8.422 -10.911 1.00 76.19 75 SER A CA 1
ATOM 574 C C . SER A 1 75 ? -0.533 7.066 -11.484 1.00 76.19 75 SER A C 1
ATOM 576 O O . SER A 1 75 ? 0.019 6.978 -12.572 1.00 76.19 75 SER A O 1
ATOM 578 N N . CYS A 1 76 ? -0.832 5.988 -10.759 1.00 78.25 76 CYS A N 1
ATOM 579 C CA . CYS A 1 76 ? -0.604 4.648 -11.289 1.00 78.25 76 CYS A CA 1
ATOM 580 C C . CYS A 1 76 ? -1.639 4.342 -12.375 1.00 78.25 76 CYS A C 1
ATOM 582 O O . CYS A 1 76 ? -2.833 4.252 -12.077 1.00 78.25 76 CYS A O 1
ATOM 584 N N . THR A 1 77 ? -1.185 4.155 -13.613 1.00 80.56 77 THR A N 1
ATOM 585 C CA . THR A 1 77 ? -2.035 3.716 -14.726 1.00 80.56 77 THR A CA 1
ATOM 586 C C . THR A 1 77 ? -1.879 2.216 -14.923 1.00 80.56 77 THR A C 1
ATOM 588 O O . THR A 1 77 ? -0.762 1.695 -14.939 1.00 80.56 77 THR A O 1
ATOM 591 N N . THR A 1 78 ? -3.004 1.523 -15.105 1.00 80.81 78 THR A N 1
ATOM 592 C CA . THR A 1 78 ? -3.021 0.098 -15.428 1.00 80.81 78 THR A CA 1
ATOM 593 C C . THR A 1 78 ? -3.345 -0.134 -16.901 1.00 80.81 78 THR A C 1
ATOM 595 O O . THR A 1 78 ? -4.235 0.501 -17.475 1.00 80.81 78 THR A O 1
ATOM 598 N N . LYS A 1 79 ? -2.603 -1.043 -17.532 1.00 84.62 79 LYS A N 1
ATOM 599 C CA . LYS A 1 79 ? -2.851 -1.536 -18.895 1.00 84.62 79 LYS A CA 1
ATOM 600 C C . LYS A 1 79 ? -2.734 -3.054 -18.914 1.00 84.62 79 LYS A C 1
ATOM 602 O O . LYS A 1 79 ? -2.259 -3.650 -17.951 1.00 84.62 79 LYS A O 1
ATOM 607 N N . GLU A 1 80 ? -3.168 -3.676 -20.000 1.00 84.94 80 GLU A N 1
ATOM 608 C CA . GLU A 1 80 ? -3.005 -5.112 -20.196 1.00 84.94 80 GLU A CA 1
ATOM 609 C C . GLU A 1 80 ? -2.112 -5.420 -21.390 1.00 84.94 80 GLU A C 1
ATOM 611 O O . GLU A 1 80 ? -2.074 -4.670 -22.365 1.00 84.94 80 GLU A O 1
ATOM 616 N N . PHE A 1 81 ? -1.406 -6.540 -21.303 1.00 87.06 81 PHE A N 1
ATOM 617 C CA . PHE A 1 81 ? -0.726 -7.152 -22.433 1.00 87.06 81 PHE A CA 1
ATOM 618 C C . PHE A 1 81 ? -0.711 -8.671 -22.257 1.00 87.06 81 PHE A C 1
ATOM 620 O O . PHE A 1 81 ? -0.985 -9.200 -21.175 1.00 87.06 81 PHE A O 1
ATOM 627 N N . PHE A 1 82 ? -0.401 -9.381 -23.334 1.00 86.69 82 PHE A N 1
ATOM 628 C CA . PHE A 1 82 ? -0.401 -10.837 -23.357 1.00 86.69 82 PHE A CA 1
ATOM 629 C C . PHE A 1 82 ? 0.990 -11.335 -23.733 1.00 86.69 82 PHE A C 1
ATOM 631 O O . PHE A 1 82 ? 1.587 -10.831 -24.682 1.00 86.69 82 PHE A O 1
ATOM 638 N N . THR A 1 83 ? 1.481 -12.332 -23.005 1.00 87.00 83 THR A N 1
ATOM 639 C CA . THR A 1 83 ? 2.569 -13.201 -23.469 1.00 87.00 83 THR A CA 1
ATOM 640 C C . THR A 1 83 ? 1.970 -14.516 -23.952 1.00 87.00 83 THR A C 1
ATOM 642 O O . THR A 1 83 ? 0.747 -14.698 -23.929 1.00 87.00 83 THR A O 1
ATOM 645 N N . ASP A 1 84 ? 2.800 -15.462 -24.381 1.00 85.50 84 ASP A N 1
ATOM 646 C CA . ASP A 1 84 ? 2.318 -16.780 -24.792 1.00 85.50 84 ASP A CA 1
ATOM 647 C C . ASP A 1 84 ? 1.616 -17.507 -23.639 1.00 85.50 84 ASP A C 1
ATOM 649 O O . ASP A 1 84 ? 0.520 -18.036 -23.834 1.00 85.50 84 ASP A O 1
ATOM 653 N N . GLN A 1 85 ? 2.181 -17.451 -22.427 1.00 85.25 85 GLN A N 1
ATOM 654 C CA . GLN A 1 85 ? 1.665 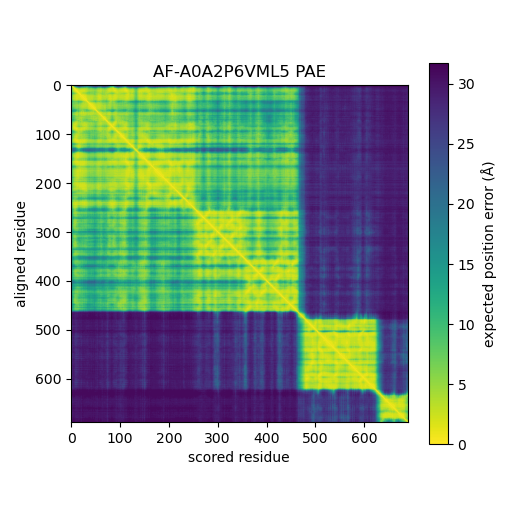-18.170 -21.256 1.00 85.25 85 GLN A CA 1
ATOM 655 C C . GLN A 1 85 ? 0.701 -17.357 -20.379 1.00 85.25 85 GLN A C 1
ATOM 657 O O . GLN A 1 85 ? -0.202 -17.929 -19.758 1.00 85.25 85 GLN A O 1
ATOM 662 N N . PHE A 1 86 ? 0.873 -16.035 -20.309 1.00 87.94 86 PHE A N 1
ATOM 663 C CA . PHE A 1 86 ? 0.249 -15.215 -19.273 1.00 87.94 86 PHE A CA 1
ATOM 664 C C . PHE A 1 86 ? -0.524 -14.021 -19.825 1.00 87.94 86 PHE A C 1
ATOM 666 O O . PHE A 1 86 ? -0.228 -13.460 -20.883 1.00 87.94 86 PHE A O 1
ATOM 673 N N . HIS A 1 87 ? -1.528 -13.614 -19.054 1.00 86.44 87 HIS A N 1
ATOM 674 C CA . HIS A 1 87 ? -2.206 -12.332 -19.186 1.00 86.44 87 HIS A CA 1
ATOM 675 C C . HIS A 1 87 ? -1.679 -11.399 -18.101 1.00 86.44 87 HIS A C 1
ATOM 677 O O . HIS A 1 87 ? -1.856 -11.663 -16.911 1.00 86.44 87 HIS A O 1
ATOM 683 N N . TYR A 1 88 ? -1.020 -10.320 -18.513 1.00 87.75 88 TYR A N 1
ATOM 684 C CA . TYR A 1 88 ? -0.435 -9.357 -17.595 1.00 87.75 88 TYR A CA 1
ATOM 685 C C . TYR A 1 88 ? -1.302 -8.119 -17.447 1.00 87.75 88 TYR A C 1
ATOM 687 O O . TYR A 1 88 ? -1.718 -7.510 -18.431 1.00 87.75 88 TYR A O 1
ATOM 695 N N . THR A 1 89 ? -1.484 -7.683 -16.204 1.00 86.12 89 THR A N 1
ATOM 696 C CA . THR A 1 89 ? -1.810 -6.291 -15.885 1.00 86.12 89 THR A CA 1
ATOM 697 C C . THR A 1 89 ? -0.532 -5.559 -15.505 1.00 86.12 89 THR A C 1
ATOM 699 O O . THR A 1 89 ? 0.106 -5.901 -14.512 1.00 86.12 89 THR A O 1
ATOM 702 N N . ILE A 1 90 ? -0.156 -4.552 -16.288 1.00 88.00 90 ILE A N 1
ATOM 703 C CA . ILE A 1 90 ? 1.001 -3.700 -16.020 1.00 88.00 90 ILE A CA 1
ATOM 704 C C . ILE A 1 90 ? 0.574 -2.460 -15.254 1.00 88.00 90 ILE A C 1
ATOM 706 O O . ILE A 1 90 ? -0.412 -1.817 -15.609 1.00 88.00 90 ILE A O 1
ATOM 710 N N . ILE A 1 91 ? 1.314 -2.147 -14.200 1.00 87.50 91 ILE A N 1
ATOM 711 C CA . ILE A 1 91 ? 1.100 -1.013 -13.310 1.00 87.50 91 ILE A CA 1
ATOM 712 C C . ILE A 1 91 ? 2.326 -0.116 -13.440 1.00 87.50 91 ILE A C 1
ATOM 714 O O . ILE A 1 91 ? 3.406 -0.449 -12.943 1.00 87.50 91 ILE A O 1
ATOM 718 N N . ASP A 1 92 ? 2.167 1.015 -14.122 1.00 87.81 92 ASP A N 1
ATOM 719 C CA . ASP A 1 92 ? 3.238 2.005 -14.213 1.00 87.81 92 ASP A CA 1
ATOM 720 C C . ASP A 1 92 ? 3.243 2.850 -12.940 1.00 87.81 92 ASP A C 1
ATOM 722 O O . ASP A 1 92 ? 2.266 3.545 -12.648 1.00 87.81 92 ASP A O 1
ATOM 726 N N . ALA A 1 93 ? 4.300 2.727 -12.133 1.00 86.00 93 ALA A N 1
ATOM 727 C CA . ALA A 1 93 ? 4.396 3.427 -10.861 1.00 86.00 93 ALA A CA 1
ATOM 728 C C . ALA A 1 93 ? 5.177 4.740 -11.012 1.00 86.00 93 ALA A C 1
ATOM 730 O O . ALA A 1 93 ? 6.196 4.799 -11.714 1.00 86.00 93 ALA A O 1
ATOM 731 N N . PRO A 1 94 ? 4.762 5.801 -10.302 1.00 83.19 94 PRO A N 1
ATOM 732 C CA . PRO A 1 94 ? 5.426 7.085 -10.396 1.00 83.19 94 PRO A CA 1
ATOM 733 C C . PRO A 1 94 ? 6.858 7.006 -9.863 1.00 83.19 94 PRO A C 1
ATOM 735 O O . PRO A 1 94 ? 7.156 6.325 -8.883 1.00 83.19 94 PRO A O 1
ATOM 738 N N . GLY A 1 95 ? 7.759 7.730 -10.529 1.00 78.12 95 GLY A N 1
ATOM 739 C CA . GLY A 1 95 ? 9.157 7.821 -10.115 1.00 78.12 95 GLY A CA 1
ATOM 740 C C . GLY A 1 95 ? 9.387 8.824 -8.993 1.00 78.12 95 GLY A C 1
ATOM 741 O O . GLY A 1 95 ? 10.296 8.631 -8.206 1.00 78.12 95 GLY A O 1
ATOM 742 N N . HIS A 1 96 ? 8.595 9.898 -8.922 1.00 81.69 96 HIS A N 1
ATOM 743 C CA . HIS A 1 96 ? 8.893 11.052 -8.074 1.00 81.69 96 HIS A CA 1
ATOM 744 C C . HIS A 1 96 ? 8.620 10.801 -6.582 1.00 81.69 96 HIS A C 1
ATOM 746 O O . HIS A 1 96 ? 7.656 10.129 -6.212 1.00 81.69 96 HIS A O 1
ATOM 752 N N . ARG A 1 97 ? 9.420 11.433 -5.711 1.00 72.81 97 ARG A N 1
ATOM 753 C CA . ARG A 1 97 ? 9.366 11.255 -4.248 1.00 72.81 97 ARG A CA 1
ATOM 754 C C . ARG A 1 97 ? 7.995 11.609 -3.664 1.00 72.81 97 ARG A C 1
ATOM 756 O O . ARG A 1 97 ? 7.494 10.929 -2.777 1.00 72.81 97 ARG A O 1
ATOM 763 N N . ASP A 1 98 ? 7.351 12.638 -4.200 1.00 76.19 98 ASP A N 1
ATOM 764 C CA . ASP A 1 98 ? 6.048 13.093 -3.695 1.00 76.19 98 ASP A CA 1
ATOM 765 C C . ASP A 1 98 ? 4.888 12.137 -4.014 1.00 76.19 98 ASP A C 1
ATOM 767 O O . ASP A 1 98 ? 3.798 12.249 -3.445 1.00 76.19 98 ASP A O 1
ATOM 771 N N . PHE A 1 99 ? 5.122 11.163 -4.896 1.00 77.81 99 PHE A N 1
ATOM 772 C CA . PHE A 1 99 ? 4.118 10.201 -5.342 1.00 77.81 99 PHE A CA 1
ATOM 773 C C . PHE A 1 99 ? 4.401 8.774 -4.858 1.00 77.81 99 PHE A C 1
ATOM 775 O O . PHE A 1 99 ? 3.746 7.833 -5.303 1.00 77.81 99 PHE A O 1
ATOM 782 N N . ILE A 1 100 ? 5.290 8.595 -3.874 1.00 78.25 100 ILE A N 1
ATOM 783 C CA . ILE A 1 100 ? 5.584 7.280 -3.277 1.00 78.25 100 ILE A CA 1
ATOM 784 C C . ILE A 1 100 ? 4.320 6.607 -2.730 1.00 78.25 100 ILE A C 1
ATOM 786 O O . ILE A 1 100 ? 4.152 5.400 -2.873 1.00 78.25 100 ILE A O 1
ATOM 790 N N . LYS A 1 101 ? 3.378 7.377 -2.174 1.00 77.00 101 LYS A N 1
ATOM 791 C CA . LYS A 1 101 ? 2.068 6.865 -1.727 1.00 77.00 101 LYS A CA 1
ATOM 792 C C . LYS A 1 101 ? 1.294 6.136 -2.841 1.00 77.00 101 LYS A C 1
ATOM 794 O O . LYS A 1 101 ? 0.634 5.126 -2.590 1.00 77.00 101 LYS A O 1
ATOM 799 N N . ASN A 1 102 ? 1.402 6.628 -4.076 1.00 80.62 102 ASN A N 1
ATOM 800 C CA . ASN A 1 102 ? 0.748 6.041 -5.240 1.00 80.62 102 ASN A CA 1
ATOM 801 C C . ASN A 1 102 ? 1.509 4.779 -5.670 1.00 80.62 102 ASN A C 1
ATOM 803 O O . ASN A 1 102 ? 0.880 3.749 -5.904 1.00 80.62 102 ASN A O 1
ATOM 807 N N . MET A 1 103 ? 2.849 4.818 -5.655 1.00 82.88 103 MET A N 1
ATOM 808 C CA . MET A 1 103 ? 3.691 3.636 -5.885 1.00 82.88 103 MET A CA 1
ATOM 809 C C . MET A 1 103 ? 3.386 2.513 -4.886 1.00 82.88 103 MET A C 1
ATOM 811 O O . MET A 1 103 ? 3.206 1.381 -5.315 1.00 82.88 103 MET A O 1
ATOM 815 N N . ILE A 1 104 ? 3.229 2.811 -3.590 1.00 80.38 104 ILE A N 1
ATOM 816 C CA . ILE A 1 104 ? 2.850 1.822 -2.565 1.00 80.38 104 ILE A CA 1
ATOM 817 C C . ILE A 1 104 ? 1.524 1.152 -2.928 1.00 80.38 104 ILE A C 1
ATOM 819 O O . ILE A 1 104 ? 1.421 -0.071 -2.895 1.00 80.38 104 ILE A O 1
ATOM 823 N N . SER A 1 105 ? 0.530 1.949 -3.322 1.00 75.12 105 SER A N 1
ATOM 824 C CA . SER A 1 105 ? -0.793 1.444 -3.698 1.00 75.12 105 SER A CA 1
ATOM 825 C C . SER A 1 105 ? -0.746 0.572 -4.961 1.00 75.12 105 SER A C 1
ATOM 827 O O . SER A 1 105 ? -1.441 -0.438 -5.028 1.00 75.12 105 SER A O 1
ATOM 829 N N . GLY A 1 106 ? 0.090 0.931 -5.944 1.00 80.06 106 GLY A N 1
ATOM 830 C CA . GLY A 1 106 ? 0.282 0.159 -7.177 1.00 80.06 106 GLY A CA 1
ATOM 831 C C . GLY A 1 106 ? 1.092 -1.123 -6.963 1.00 80.06 106 GLY A C 1
ATOM 832 O O . GLY A 1 106 ? 0.680 -2.202 -7.375 1.00 80.06 106 GLY A O 1
ATOM 833 N N . ALA A 1 107 ? 2.212 -1.040 -6.248 1.00 82.38 107 ALA A N 1
ATOM 834 C CA . ALA A 1 107 ? 3.045 -2.192 -5.915 1.00 82.38 107 ALA A CA 1
ATOM 835 C C . ALA A 1 107 ? 2.330 -3.175 -4.974 1.00 82.38 107 ALA A C 1
ATOM 837 O O . ALA A 1 107 ? 2.562 -4.379 -5.055 1.00 82.38 107 ALA A O 1
ATOM 838 N N . ALA A 1 108 ? 1.392 -2.696 -4.149 1.00 76.12 108 ALA A N 1
ATOM 839 C CA . ALA A 1 108 ? 0.495 -3.545 -3.371 1.00 76.12 108 ALA A CA 1
ATOM 840 C C . ALA A 1 108 ? -0.461 -4.389 -4.232 1.00 76.12 108 ALA A C 1
ATOM 842 O O . ALA A 1 108 ? -1.156 -5.231 -3.679 1.00 76.12 108 ALA A O 1
ATOM 843 N N . GLN A 1 109 ? -0.531 -4.204 -5.547 1.00 74.06 109 GLN A N 1
ATOM 844 C CA . GLN A 1 109 ? -1.336 -5.050 -6.434 1.00 74.06 109 GLN A CA 1
ATOM 845 C C . GLN A 1 109 ? -0.477 -6.002 -7.277 1.00 74.06 109 GLN A C 1
ATOM 847 O O . GLN A 1 109 ? -1.017 -6.839 -7.994 1.00 74.06 109 GLN A O 1
ATOM 852 N N . ALA A 1 110 ? 0.852 -5.907 -7.200 1.00 84.44 110 ALA A N 1
ATOM 853 C CA . ALA A 1 110 ? 1.750 -6.635 -8.085 1.00 84.44 110 ALA A CA 1
ATOM 854 C C . ALA A 1 110 ? 2.246 -7.964 -7.499 1.00 84.44 110 ALA A C 1
ATOM 856 O O . ALA A 1 110 ? 2.528 -8.082 -6.307 1.00 84.44 110 ALA A O 1
ATOM 857 N N . ASP A 1 111 ? 2.384 -8.959 -8.373 1.00 86.38 111 ASP A N 1
ATOM 858 C CA . ASP A 1 111 ? 2.992 -10.262 -8.088 1.00 86.38 111 ASP A CA 1
ATOM 859 C C . ASP A 1 111 ? 4.495 -10.267 -8.417 1.00 86.38 111 ASP A C 1
ATOM 861 O O . ASP A 1 111 ? 5.291 -10.921 -7.737 1.00 86.38 111 ASP A O 1
ATOM 865 N N . VAL A 1 112 ? 4.878 -9.511 -9.450 1.00 90.75 112 VAL A N 1
ATOM 866 C CA . VAL A 1 112 ? 6.253 -9.334 -9.928 1.00 90.75 112 VAL A CA 1
ATOM 867 C C . VAL A 1 112 ? 6.573 -7.846 -10.061 1.00 90.75 112 VAL A C 1
ATOM 869 O O . VAL A 1 112 ? 5.701 -7.031 -10.366 1.00 90.75 112 VAL A O 1
ATOM 872 N N . CYS A 1 113 ? 7.831 -7.476 -9.840 1.00 93.62 113 CYS A N 1
ATOM 873 C CA . CYS A 1 113 ? 8.313 -6.126 -10.105 1.00 93.62 113 CYS A CA 1
ATOM 874 C C . CYS A 1 113 ? 9.450 -6.121 -11.121 1.00 93.62 113 CYS A C 1
ATOM 876 O O . CYS A 1 113 ? 10.406 -6.882 -10.982 1.00 93.62 113 CYS A O 1
ATOM 878 N N . LEU A 1 114 ? 9.387 -5.181 -12.063 1.00 94.62 114 LEU A N 1
ATOM 879 C CA . LEU A 1 114 ? 10.525 -4.757 -12.871 1.00 94.62 114 LEU A CA 1
ATOM 880 C C . LEU A 1 114 ? 11.106 -3.467 -12.275 1.00 94.62 114 LEU A C 1
ATOM 882 O O . LEU A 1 114 ? 10.493 -2.399 -12.329 1.00 94.62 114 LEU A O 1
ATOM 886 N N . LEU A 1 115 ? 12.284 -3.581 -11.666 1.00 94.75 115 LEU A N 1
ATOM 887 C CA . LEU A 1 115 ? 13.039 -2.464 -11.115 1.00 94.75 115 LEU A CA 1
ATOM 888 C C . LEU A 1 115 ? 13.971 -1.891 -12.189 1.00 94.75 115 LEU A C 1
ATOM 890 O O . LEU A 1 115 ? 14.975 -2.495 -12.555 1.00 94.75 115 LEU A O 1
ATOM 894 N N . MET A 1 116 ? 13.622 -0.708 -12.675 1.00 93.75 116 MET A N 1
ATOM 895 C CA . MET A 1 116 ? 14.311 0.021 -13.733 1.00 93.75 116 MET A CA 1
ATOM 896 C C . MET A 1 116 ? 15.432 0.889 -13.167 1.00 93.75 116 MET A C 1
ATOM 898 O O . MET A 1 116 ? 15.199 1.744 -12.302 1.00 93.75 116 MET A O 1
ATOM 902 N N . VAL A 1 117 ? 16.632 0.717 -13.712 1.00 93.12 117 VAL A N 1
ATOM 903 C CA . VAL A 1 117 ? 17.855 1.418 -13.311 1.00 93.12 117 VAL A CA 1
ATOM 904 C C . VAL A 1 117 ? 18.448 2.108 -14.536 1.00 93.12 117 VAL A C 1
ATOM 906 O O . VAL A 1 117 ? 18.653 1.431 -15.538 1.00 93.12 117 VAL A O 1
ATOM 909 N N . PRO A 1 118 ? 18.715 3.423 -14.509 1.00 92.81 118 PRO A N 1
ATOM 910 C CA . PRO A 1 118 ? 19.347 4.086 -15.641 1.00 92.81 118 PRO A CA 1
ATOM 911 C C . PRO A 1 118 ? 20.846 3.752 -15.699 1.00 92.81 118 PRO A C 1
ATOM 913 O O . PRO A 1 118 ? 21.518 3.748 -14.669 1.00 92.81 118 PRO A O 1
ATOM 916 N N . ALA A 1 119 ? 21.367 3.498 -16.900 1.00 91.50 119 ALA A N 1
ATOM 917 C CA . ALA A 1 119 ? 22.793 3.279 -17.150 1.00 91.50 119 ALA A CA 1
ATOM 918 C C . ALA A 1 119 ? 23.588 4.573 -17.398 1.00 91.50 119 ALA A C 1
ATOM 920 O O . ALA A 1 119 ? 24.819 4.535 -17.497 1.00 91.50 119 ALA A O 1
ATOM 921 N N . ASP A 1 120 ? 22.884 5.705 -17.469 1.00 87.62 120 ASP A N 1
ATOM 922 C CA . ASP A 1 120 ? 23.448 7.035 -17.672 1.00 87.62 120 ASP A CA 1
ATOM 923 C C . ASP A 1 120 ? 24.094 7.610 -16.389 1.00 87.62 120 ASP A C 1
ATOM 925 O O . ASP A 1 120 ? 24.329 6.909 -15.395 1.00 87.62 120 ASP A O 1
ATOM 929 N N . GLY A 1 121 ? 24.411 8.908 -16.406 1.00 79.94 121 GLY A N 1
ATOM 930 C CA . GLY A 1 121 ? 24.976 9.618 -15.254 1.00 79.94 121 GLY A CA 1
ATOM 931 C C . GLY A 1 121 ? 24.060 9.668 -14.022 1.00 79.94 121 GLY A C 1
ATOM 932 O O . GLY A 1 121 ? 24.551 9.907 -12.922 1.00 79.94 121 GLY A O 1
ATOM 933 N N . ASN A 1 122 ? 22.759 9.386 -14.166 1.00 83.19 122 ASN A N 1
ATOM 934 C CA . ASN A 1 122 ? 21.797 9.361 -13.061 1.00 83.19 122 ASN A CA 1
ATOM 935 C C . ASN A 1 122 ? 21.835 8.048 -12.265 1.00 83.19 122 ASN A C 1
ATOM 937 O O . ASN A 1 122 ? 21.067 7.872 -11.319 1.00 83.19 122 ASN A O 1
ATOM 941 N N . PHE A 1 123 ? 22.705 7.098 -12.623 1.00 86.44 123 PHE A N 1
ATOM 942 C CA . PHE A 1 123 ? 22.839 5.850 -11.877 1.00 86.44 123 PHE A CA 1
ATOM 943 C C . PHE A 1 123 ? 23.166 6.096 -10.397 1.00 86.44 123 PHE A C 1
ATOM 945 O O . PHE A 1 123 ? 22.493 5.563 -9.515 1.00 86.44 123 PHE A O 1
ATOM 952 N N . THR A 1 124 ? 24.150 6.953 -10.116 1.00 84.69 124 THR A N 1
ATOM 953 C CA . THR A 1 124 ? 24.635 7.223 -8.754 1.00 84.69 124 THR A CA 1
ATOM 954 C C . THR A 1 124 ? 23.568 7.891 -7.887 1.00 84.69 124 THR A C 1
ATOM 956 O O . THR A 1 124 ? 23.373 7.496 -6.737 1.00 84.69 124 THR A O 1
ATOM 959 N N . THR A 1 125 ? 22.813 8.839 -8.448 1.00 84.75 125 THR A N 1
ATOM 960 C CA . THR A 1 125 ? 21.695 9.512 -7.767 1.00 84.75 125 THR A CA 1
ATOM 961 C C . THR A 1 125 ? 20.520 8.560 -7.536 1.00 84.75 125 THR A C 1
ATOM 963 O O . THR A 1 125 ? 19.882 8.598 -6.482 1.00 84.75 125 THR A O 1
ATOM 966 N N . ALA A 1 126 ? 20.264 7.631 -8.463 1.00 83.31 126 ALA A N 1
ATOM 967 C CA . ALA A 1 126 ? 19.189 6.651 -8.347 1.00 83.31 126 ALA A CA 1
ATOM 968 C C . ALA A 1 126 ? 19.375 5.686 -7.160 1.00 83.31 126 ALA A C 1
ATOM 970 O O . ALA A 1 126 ? 18.386 5.290 -6.527 1.00 83.31 126 ALA A O 1
ATOM 971 N N . ILE A 1 127 ? 20.621 5.320 -6.840 1.00 83.88 127 ILE A N 1
ATOM 972 C CA . ILE A 1 127 ? 20.965 4.369 -5.766 1.00 83.88 127 ILE A CA 1
ATOM 973 C C . ILE A 1 127 ? 21.519 5.031 -4.495 1.00 83.88 127 ILE A C 1
ATOM 975 O O . ILE A 1 127 ? 21.822 4.324 -3.524 1.00 83.88 127 ILE A O 1
ATOM 979 N N . GLN A 1 128 ? 21.632 6.364 -4.483 1.00 82.06 128 GLN A N 1
ATOM 980 C CA . GLN A 1 128 ? 22.251 7.132 -3.405 1.00 82.06 128 GLN A CA 1
ATOM 981 C C . GLN A 1 128 ? 21.674 6.771 -2.030 1.00 82.06 128 GLN A C 1
ATOM 983 O O . GLN A 1 128 ? 20.473 6.522 -1.846 1.00 82.06 128 GLN A O 1
ATOM 988 N N . LYS A 1 129 ? 22.554 6.730 -1.025 1.00 74.44 129 LYS A N 1
ATOM 989 C CA . LYS A 1 129 ? 22.137 6.571 0.366 1.00 74.44 129 LYS A CA 1
ATOM 990 C C . LYS A 1 129 ? 21.563 7.889 0.874 1.00 74.44 129 LYS A C 1
ATOM 992 O O . LYS A 1 129 ? 22.181 8.921 0.698 1.00 74.44 129 LYS A O 1
ATOM 997 N N . GLY A 1 130 ? 20.392 7.835 1.501 1.00 66.44 130 GLY A N 1
ATOM 998 C CA . GLY A 1 130 ? 19.888 8.993 2.226 1.00 66.44 130 GLY A CA 1
ATOM 999 C C . GLY A 1 130 ? 20.658 9.165 3.527 1.00 66.44 130 GLY A C 1
ATOM 1000 O O . GLY A 1 130 ? 20.901 8.176 4.224 1.00 66.44 130 GLY A O 1
ATOM 1001 N N . ASP A 1 131 ? 20.998 10.406 3.848 1.00 64.94 131 ASP A N 1
ATOM 1002 C CA . ASP A 1 131 ? 21.439 10.814 5.176 1.00 64.94 131 ASP A CA 1
ATOM 1003 C C . ASP A 1 131 ? 20.747 12.131 5.536 1.00 64.94 131 ASP A C 1
ATOM 1005 O O . ASP A 1 131 ? 21.118 13.216 5.089 1.00 64.94 131 ASP A O 1
ATOM 1009 N N . HIS A 1 132 ? 19.715 12.035 6.373 1.00 58.47 132 HIS A N 1
ATOM 1010 C CA . HIS A 1 132 ? 18.952 13.196 6.823 1.00 58.47 132 HIS A CA 1
ATOM 1011 C C . HIS A 1 132 ? 19.760 14.162 7.695 1.00 58.47 132 HIS A C 1
ATOM 1013 O O . HIS A 1 132 ? 19.377 15.325 7.796 1.00 58.47 132 HIS A O 1
ATOM 1019 N N . LYS A 1 133 ? 20.873 13.725 8.299 1.00 56.03 133 LYS A N 1
ATOM 1020 C CA . LYS A 1 133 ? 21.752 14.610 9.076 1.00 56.03 133 LYS A CA 1
ATOM 1021 C C . LYS A 1 133 ? 22.680 15.421 8.174 1.00 56.03 133 LYS A C 1
ATOM 1023 O O . LYS A 1 133 ? 22.997 16.554 8.515 1.00 56.03 133 LYS A O 1
ATOM 1028 N N . ALA A 1 134 ? 23.074 14.857 7.033 1.00 58.44 134 ALA A N 1
ATOM 1029 C CA . ALA A 1 134 ? 23.901 15.522 6.026 1.00 58.44 134 ALA A CA 1
ATOM 1030 C C . ALA A 1 134 ? 23.082 16.243 4.934 1.00 58.44 134 ALA A C 1
ATOM 1032 O O . ALA A 1 134 ? 23.653 16.891 4.062 1.00 58.44 134 ALA A O 1
ATOM 1033 N N . GLY A 1 135 ? 21.747 16.140 4.964 1.00 58.00 135 GLY A N 1
ATOM 1034 C CA . GLY A 1 135 ? 20.868 16.693 3.928 1.00 58.00 135 GLY A CA 1
ATOM 1035 C C . GLY A 1 135 ? 20.862 15.890 2.621 1.00 58.00 135 GLY A C 1
ATOM 1036 O O . GLY A 1 135 ? 20.308 16.350 1.623 1.00 58.00 135 GLY A O 1
ATOM 1037 N N . GLU A 1 136 ? 21.442 14.687 2.611 1.00 66.94 136 GLU A N 1
ATOM 1038 C CA . GLU A 1 136 ? 21.504 13.826 1.433 1.00 66.94 136 GLU A CA 1
ATOM 1039 C C . GLU A 1 136 ? 20.162 13.131 1.189 1.00 66.94 136 GLU A C 1
ATOM 1041 O O . GLU A 1 136 ? 19.607 12.438 2.051 1.00 66.94 136 GLU A O 1
ATOM 1046 N N . ILE A 1 137 ? 19.633 13.309 -0.021 1.00 68.94 137 ILE A N 1
ATOM 1047 C CA . ILE A 1 137 ? 18.353 12.739 -0.431 1.00 68.94 137 ILE A CA 1
ATOM 1048 C C . ILE A 1 137 ? 18.571 11.287 -0.860 1.00 68.94 137 ILE A C 1
ATOM 1050 O O . ILE A 1 137 ? 19.433 10.980 -1.677 1.00 68.94 137 ILE A O 1
ATOM 1054 N 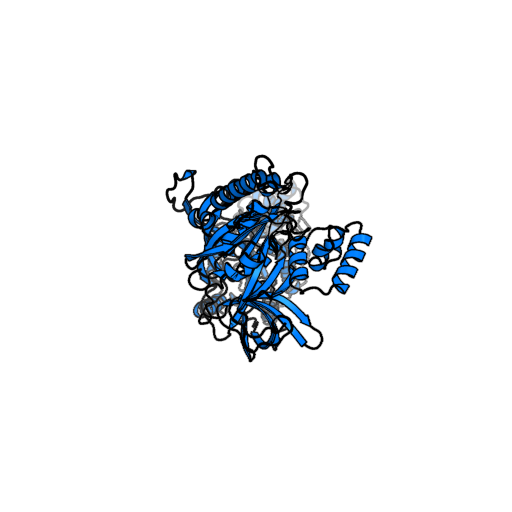N . GLN A 1 138 ? 17.753 10.383 -0.325 1.00 75.25 138 GLN A N 1
ATOM 1055 C CA . GLN A 1 138 ? 17.787 8.981 -0.718 1.00 75.25 138 GLN A CA 1
ATOM 1056 C C . GLN A 1 138 ? 17.378 8.802 -2.186 1.00 75.25 138 GLN A C 1
ATOM 1058 O O . GLN A 1 138 ? 16.348 9.321 -2.625 1.00 75.25 138 GLN A O 1
ATOM 1063 N N . GLY A 1 139 ? 18.146 7.992 -2.916 1.00 82.50 139 GLY A N 1
ATOM 1064 C CA . GLY A 1 139 ? 17.813 7.590 -4.275 1.00 82.50 139 GLY A CA 1
ATOM 1065 C C . GLY A 1 139 ? 16.516 6.775 -4.330 1.00 82.50 139 GLY A C 1
ATOM 1066 O O . GLY A 1 139 ? 16.292 5.851 -3.539 1.00 82.50 139 GLY A O 1
ATOM 1067 N N . GLN A 1 140 ? 15.643 7.096 -5.284 1.00 83.94 140 GLN A N 1
ATOM 1068 C CA . GLN A 1 140 ? 14.312 6.479 -5.378 1.00 83.94 140 GLN A CA 1
ATOM 1069 C C . GLN A 1 140 ? 14.366 5.002 -5.768 1.00 83.94 140 GLN A C 1
ATOM 1071 O O . GLN A 1 140 ? 13.538 4.231 -5.296 1.00 83.94 140 GLN A O 1
ATOM 1076 N N . THR A 1 141 ? 15.339 4.565 -6.577 1.00 88.19 141 THR A N 1
ATOM 1077 C CA . THR A 1 141 ? 15.487 3.136 -6.907 1.00 88.19 141 THR A CA 1
ATOM 1078 C C . THR A 1 141 ? 15.761 2.330 -5.643 1.00 88.19 141 THR A C 1
ATOM 1080 O O . THR A 1 141 ? 15.151 1.280 -5.437 1.00 88.19 141 THR A O 1
ATOM 1083 N N . ARG A 1 142 ? 16.604 2.853 -4.745 1.00 86.81 142 ARG A N 1
ATOM 1084 C CA . ARG A 1 142 ? 16.874 2.229 -3.447 1.00 86.81 142 ARG A CA 1
ATOM 1085 C C . ARG A 1 142 ? 15.631 2.188 -2.558 1.00 86.81 142 ARG A C 1
ATOM 1087 O O . ARG A 1 142 ? 15.363 1.170 -1.919 1.00 86.81 142 ARG A O 1
ATOM 1094 N N . GLN A 1 143 ? 14.862 3.272 -2.531 1.00 83.69 143 GLN A N 1
ATOM 1095 C CA . GLN A 1 143 ? 13.626 3.343 -1.756 1.00 83.69 143 GLN A CA 1
ATOM 1096 C C . GLN A 1 143 ? 12.555 2.383 -2.295 1.00 83.69 143 GLN A C 1
ATOM 1098 O O . GLN A 1 143 ? 11.958 1.635 -1.524 1.00 83.69 143 GLN A O 1
ATOM 1103 N N . HIS A 1 144 ? 12.358 2.332 -3.613 1.00 87.62 144 HIS A N 1
ATOM 1104 C CA . HIS A 1 144 ? 11.438 1.400 -4.264 1.00 87.62 144 HIS A CA 1
ATOM 1105 C C . HIS A 1 144 ? 11.843 -0.052 -4.018 1.00 87.62 144 HIS A C 1
ATOM 1107 O O . HIS A 1 144 ? 11.007 -0.841 -3.590 1.00 87.62 144 HIS A O 1
ATOM 1113 N N . ALA A 1 145 ? 13.124 -0.397 -4.191 1.00 88.50 145 ALA A N 1
ATOM 1114 C CA . ALA A 1 145 ? 13.642 -1.732 -3.892 1.00 88.50 145 ALA A CA 1
ATOM 1115 C C . ALA A 1 145 ? 13.340 -2.167 -2.452 1.00 88.50 145 ALA A C 1
ATOM 1117 O O . ALA A 1 145 ? 13.051 -3.340 -2.206 1.00 88.50 145 ALA A O 1
ATOM 1118 N N . ARG A 1 146 ? 13.373 -1.218 -1.507 1.00 83.31 146 ARG A N 1
ATOM 1119 C CA . ARG A 1 146 ? 12.988 -1.458 -0.116 1.00 83.31 146 ARG A CA 1
ATOM 1120 C C . ARG A 1 146 ? 11.506 -1.760 -0.028 1.00 83.31 146 ARG A C 1
ATOM 1122 O O . ARG A 1 146 ? 11.154 -2.858 0.389 1.00 83.31 146 ARG A O 1
ATOM 1129 N N . LEU A 1 147 ? 10.666 -0.825 -0.477 1.00 82.25 147 LEU A N 1
ATOM 1130 C CA . LEU A 1 147 ? 9.201 -0.921 -0.454 1.00 82.25 147 LEU A CA 1
ATOM 1131 C C . LEU A 1 147 ? 8.686 -2.230 -1.073 1.00 82.25 147 LEU A C 1
ATOM 1133 O O . LEU A 1 147 ? 7.832 -2.884 -0.482 1.00 82.25 147 LEU A O 1
ATOM 1137 N N . LEU A 1 148 ? 9.256 -2.667 -2.195 1.00 86.81 148 LEU A N 1
ATOM 1138 C CA . LEU A 1 148 ? 8.858 -3.888 -2.907 1.00 86.81 148 LEU A CA 1
ATOM 1139 C C . LEU A 1 148 ? 9.018 -5.167 -2.074 1.00 86.81 148 LEU A C 1
ATOM 1141 O O . LEU A 1 148 ? 8.080 -5.962 -1.988 1.00 86.81 148 LEU A O 1
ATOM 1145 N N . ASN A 1 149 ? 10.163 -5.337 -1.404 1.00 81.94 149 ASN A N 1
ATOM 1146 C CA . ASN A 1 149 ? 10.414 -6.482 -0.516 1.00 81.94 149 ASN A CA 1
ATOM 1147 C C . ASN A 1 149 ? 9.329 -6.592 0.577 1.00 81.94 149 ASN A C 1
ATOM 1149 O O . ASN A 1 149 ? 8.895 -7.666 1.002 1.00 81.94 149 ASN A O 1
ATOM 1153 N N . LEU A 1 150 ? 8.841 -5.439 1.024 1.00 73.00 150 LEU A N 1
ATOM 1154 C CA . LEU A 1 150 ? 7.982 -5.326 2.197 1.00 73.00 150 LEU A CA 1
ATOM 1155 C C . LEU A 1 150 ? 6.516 -5.441 1.849 1.00 73.00 150 LEU A C 1
ATOM 1157 O O . LEU A 1 150 ? 5.779 -6.068 2.603 1.00 73.00 150 LEU A O 1
ATOM 1161 N N . LEU A 1 151 ? 6.119 -4.912 0.690 1.00 77.19 151 LEU A N 1
ATOM 1162 C CA . LEU A 1 151 ? 4.807 -5.151 0.092 1.00 77.19 151 LEU A CA 1
ATOM 1163 C C . LEU A 1 151 ? 4.618 -6.624 -0.295 1.00 77.19 151 LEU A C 1
ATOM 1165 O O . LEU A 1 151 ? 3.494 -7.060 -0.525 1.00 77.19 151 LEU A O 1
ATOM 1169 N N . GLY A 1 152 ? 5.694 -7.414 -0.251 1.00 76.19 152 GLY A N 1
ATOM 1170 C CA . GLY A 1 152 ? 5.649 -8.859 -0.423 1.00 76.19 152 GLY A CA 1
ATOM 1171 C C . GLY A 1 152 ? 5.730 -9.281 -1.875 1.00 76.19 152 GLY A C 1
ATOM 1172 O O . GLY A 1 152 ? 5.254 -10.363 -2.207 1.00 76.19 152 GLY A O 1
ATOM 1173 N N . VAL A 1 153 ? 6.339 -8.452 -2.723 1.00 83.38 153 VAL A N 1
ATOM 1174 C CA . VAL A 1 153 ? 6.671 -8.845 -4.089 1.00 83.38 153 VAL A CA 1
ATOM 1175 C C . VAL A 1 153 ? 7.753 -9.920 -4.011 1.00 83.38 153 VAL A C 1
ATOM 1177 O O . VAL A 1 153 ? 8.871 -9.659 -3.574 1.00 83.38 153 VAL A O 1
ATOM 1180 N N . LYS A 1 154 ? 7.398 -11.152 -4.388 1.00 78.06 154 LYS A N 1
ATOM 1181 C CA . LYS A 1 154 ? 8.273 -12.333 -4.257 1.00 78.06 154 LYS A CA 1
ATOM 1182 C C . LYS A 1 154 ? 9.202 -12.524 -5.458 1.00 78.06 154 LYS A C 1
ATOM 1184 O O . LYS A 1 154 ? 10.134 -13.312 -5.371 1.00 78.06 154 LYS A O 1
ATOM 1189 N N . GLN A 1 155 ? 8.943 -11.824 -6.563 1.00 89.25 155 GLN A N 1
ATOM 1190 C CA . GLN A 1 155 ? 9.672 -11.953 -7.824 1.00 89.25 155 GLN A CA 1
ATOM 1191 C C . GLN A 1 155 ? 10.145 -10.578 -8.294 1.00 89.25 155 GLN A C 1
ATOM 1193 O O . GLN A 1 155 ? 9.338 -9.657 -8.443 1.00 89.25 155 GLN A O 1
ATOM 1198 N N . LEU A 1 156 ? 11.450 -10.435 -8.516 1.00 92.69 156 LEU A N 1
ATOM 1199 C CA . LEU A 1 156 ? 12.089 -9.171 -8.869 1.00 92.69 156 LEU A CA 1
ATOM 1200 C C . LEU A 1 156 ? 12.950 -9.359 -10.116 1.00 92.69 156 LEU A C 1
ATOM 1202 O O . LEU A 1 156 ? 13.796 -10.244 -10.147 1.00 92.69 156 LEU A O 1
ATOM 1206 N N . ILE A 1 157 ? 12.760 -8.489 -11.100 1.00 94.69 157 ILE A N 1
ATOM 1207 C CA . ILE A 1 157 ? 13.573 -8.383 -12.313 1.00 94.69 157 ILE A CA 1
ATOM 1208 C C . ILE A 1 157 ? 14.246 -7.011 -12.278 1.00 94.69 157 ILE A C 1
ATOM 1210 O O . ILE A 1 157 ? 13.588 -6.016 -11.972 1.00 94.69 157 ILE A O 1
ATOM 1214 N N . VAL A 1 158 ? 15.539 -6.931 -12.585 1.00 95.25 158 VAL A N 1
ATOM 1215 C CA . VAL A 1 158 ? 16.264 -5.657 -12.692 1.00 95.25 158 VAL A CA 1
ATOM 1216 C C . VAL A 1 158 ? 16.536 -5.361 -14.163 1.00 95.25 158 VAL A C 1
ATOM 1218 O O . VAL A 1 158 ? 17.225 -6.121 -14.835 1.00 95.25 158 VAL A O 1
ATOM 1221 N N . GLY A 1 159 ? 16.006 -4.244 -14.658 1.00 95.25 159 GLY A N 1
ATOM 1222 C CA . GLY A 1 159 ? 16.271 -3.747 -16.007 1.00 95.25 159 GLY A CA 1
ATOM 1223 C C . GLY A 1 159 ? 17.268 -2.594 -15.968 1.00 95.25 159 GLY A C 1
ATOM 1224 O O . GLY A 1 159 ? 16.927 -1.506 -15.499 1.00 95.25 159 GLY A O 1
ATOM 1225 N N . VAL A 1 160 ? 18.484 -2.816 -16.465 1.00 95.06 160 VAL A N 1
ATOM 1226 C CA . VAL A 1 160 ? 19.492 -1.768 -16.675 1.00 95.06 160 VAL A CA 1
ATOM 1227 C C . VAL A 1 160 ? 19.173 -1.079 -17.997 1.00 95.06 160 VAL A C 1
ATOM 1229 O O . VAL A 1 160 ? 19.503 -1.578 -19.068 1.00 95.06 160 VAL A O 1
ATOM 1232 N N . ASN A 1 161 ? 18.449 0.030 -17.910 1.00 94.25 161 ASN A N 1
ATOM 1233 C CA . ASN A 1 161 ? 17.895 0.762 -19.039 1.00 94.25 161 ASN A CA 1
ATOM 1234 C C . ASN A 1 161 ? 18.838 1.861 -19.541 1.00 94.25 161 ASN A C 1
ATOM 1236 O O . ASN A 1 161 ? 19.742 2.286 -18.828 1.00 94.25 161 ASN A O 1
ATOM 1240 N N . LYS A 1 162 ? 18.568 2.383 -20.740 1.00 92.88 162 LYS A N 1
ATOM 1241 C CA . LYS A 1 162 ? 19.379 3.401 -21.424 1.00 92.88 162 LYS A CA 1
ATOM 1242 C C . LYS A 1 162 ? 20.799 2.932 -21.757 1.00 92.88 162 LYS A C 1
ATOM 1244 O O . LYS A 1 162 ? 21.739 3.724 -21.724 1.00 92.88 162 LYS A O 1
ATOM 1249 N N . MET A 1 163 ? 20.971 1.655 -22.102 1.00 93.56 163 MET A N 1
ATOM 1250 C CA . MET A 1 163 ? 22.260 1.156 -22.608 1.00 93.56 163 MET A CA 1
ATOM 1251 C C . MET A 1 163 ? 22.705 1.864 -23.898 1.00 93.56 163 MET A C 1
ATOM 1253 O O . MET A 1 163 ? 23.888 1.852 -24.225 1.00 93.56 163 MET A O 1
ATOM 1257 N N . ASP A 1 164 ? 21.773 2.513 -24.596 1.00 90.62 164 ASP A N 1
ATOM 1258 C CA . ASP A 1 164 ? 21.993 3.334 -25.782 1.00 90.62 164 ASP A CA 1
ATOM 1259 C C . ASP A 1 164 ? 22.550 4.737 -25.507 1.00 90.62 164 ASP A C 1
ATOM 1261 O O . ASP A 1 164 ? 23.023 5.376 -26.442 1.00 90.62 164 ASP A O 1
ATOM 1265 N N . ALA A 1 165 ? 22.520 5.215 -24.259 1.00 89.38 165 ALA A N 1
ATOM 1266 C CA . ALA A 1 165 ? 23.039 6.535 -23.914 1.00 89.38 165 ALA A CA 1
ATOM 1267 C C . ALA A 1 165 ? 24.555 6.618 -24.142 1.00 89.38 165 ALA A C 1
ATOM 1269 O O . ALA A 1 165 ? 25.267 5.652 -23.876 1.00 89.38 165 ALA A O 1
ATOM 1270 N N . ASP A 1 166 ? 25.068 7.791 -24.525 1.00 85.81 166 ASP A N 1
ATOM 1271 C CA . ASP A 1 166 ? 26.490 8.002 -24.864 1.00 85.81 166 ASP A CA 1
ATOM 1272 C C . ASP A 1 166 ? 27.466 7.535 -23.770 1.00 85.81 166 ASP A C 1
ATOM 1274 O O . ASP A 1 166 ? 28.565 7.052 -24.044 1.00 85.81 166 ASP A O 1
ATOM 1278 N N . THR A 1 167 ? 27.046 7.654 -22.510 1.00 84.50 167 THR A N 1
ATOM 1279 C CA . THR A 1 167 ? 27.812 7.221 -21.334 1.00 84.50 167 THR A CA 1
ATOM 1280 C C . THR A 1 167 ? 27.917 5.700 -21.222 1.00 84.50 167 THR A C 1
ATOM 1282 O O . THR A 1 167 ? 28.980 5.189 -20.866 1.00 84.50 167 THR A O 1
ATOM 1285 N N . ALA A 1 168 ? 26.846 4.970 -21.543 1.00 87.94 168 ALA A N 1
ATOM 1286 C CA . ALA A 1 168 ? 26.822 3.512 -21.521 1.00 87.94 168 ALA A CA 1
ATOM 1287 C C . ALA A 1 168 ? 27.369 2.917 -22.824 1.00 87.94 168 ALA A C 1
ATOM 1289 O O . ALA A 1 168 ? 28.159 1.978 -22.772 1.00 87.94 168 ALA A O 1
ATOM 1290 N N . GLY A 1 169 ? 26.980 3.460 -23.983 1.00 89.81 169 GLY A N 1
ATOM 1291 C CA . GLY A 1 169 ? 27.470 3.083 -25.311 1.00 89.81 169 GLY A CA 1
ATOM 1292 C C . GLY A 1 169 ? 27.398 1.582 -25.601 1.00 89.81 169 GLY A C 1
ATOM 1293 O O . GLY A 1 169 ? 28.295 1.050 -26.247 1.00 89.81 169 GLY A O 1
ATOM 1294 N N . TYR A 1 170 ? 26.394 0.886 -25.058 1.00 90.94 170 TYR A N 1
ATOM 1295 C CA . TYR A 1 170 ? 26.252 -0.575 -25.074 1.00 90.94 170 TYR A CA 1
ATOM 1296 C C . TYR A 1 170 ? 27.473 -1.344 -24.528 1.00 90.94 170 TYR A C 1
ATOM 1298 O O . TYR A 1 170 ? 27.675 -2.509 -24.868 1.00 90.94 170 TYR A O 1
ATOM 1306 N N . LYS A 1 171 ? 28.303 -0.725 -23.678 1.00 92.75 171 LYS A N 1
ATOM 1307 C CA . LYS A 1 171 ? 29.534 -1.326 -23.143 1.00 92.75 171 LYS A CA 1
ATOM 1308 C C . LYS A 1 171 ? 29.241 -2.332 -22.031 1.00 92.75 171 LYS A C 1
ATOM 1310 O O . LYS A 1 171 ? 28.510 -2.041 -21.084 1.00 92.75 171 LYS A O 1
ATOM 1315 N N . GLN A 1 172 ? 29.910 -3.483 -22.098 1.00 93.38 172 GLN A N 1
ATOM 1316 C CA . GLN A 1 172 ? 29.821 -4.540 -21.088 1.00 93.38 172 GLN A CA 1
ATOM 1317 C C . GLN A 1 172 ? 30.338 -4.094 -19.712 1.00 93.38 172 GLN A C 1
ATOM 1319 O O . GLN A 1 172 ? 29.742 -4.422 -18.690 1.00 93.38 172 GLN A O 1
ATOM 1324 N N . GLU A 1 173 ? 31.426 -3.320 -19.678 1.00 92.88 173 GLU A N 1
ATOM 1325 C CA . GLU A 1 173 ? 32.050 -2.842 -18.435 1.00 92.88 173 GLU A CA 1
ATOM 1326 C C . GLU A 1 173 ? 31.062 -2.051 -17.571 1.00 92.88 173 GLU A C 1
ATOM 1328 O O . GLU A 1 173 ? 30.904 -2.338 -16.384 1.00 92.88 173 GLU A O 1
ATOM 1333 N N . ARG A 1 174 ? 30.325 -1.121 -18.194 1.00 91.81 174 ARG A N 1
ATOM 1334 C CA . ARG A 1 174 ? 29.318 -0.297 -17.517 1.00 91.81 174 ARG A CA 1
ATOM 1335 C C . ARG A 1 174 ? 28.158 -1.135 -16.985 1.00 91.81 174 ARG A C 1
ATOM 1337 O O . ARG A 1 174 ? 27.694 -0.912 -15.870 1.00 91.81 174 ARG A O 1
ATOM 1344 N N . PHE A 1 175 ? 27.698 -2.118 -17.758 1.00 94.25 175 PHE A N 1
ATOM 1345 C CA . PHE A 1 175 ? 26.660 -3.040 -17.301 1.00 94.25 175 PHE A CA 1
ATOM 1346 C C . PHE A 1 175 ? 27.119 -3.862 -16.088 1.00 94.25 175 PHE A C 1
ATOM 1348 O O . PHE A 1 175 ? 26.376 -3.985 -15.115 1.00 94.25 175 PHE A O 1
ATOM 1355 N N . ASN A 1 176 ? 28.345 -4.390 -16.116 1.00 93.69 176 ASN A N 1
ATOM 1356 C CA . ASN A 1 176 ? 28.897 -5.195 -15.026 1.00 93.69 176 ASN A CA 1
ATOM 1357 C C . ASN A 1 176 ? 29.072 -4.383 -13.733 1.00 93.69 176 ASN A C 1
ATOM 1359 O O . ASN A 1 176 ? 28.765 -4.888 -12.649 1.00 93.69 176 ASN A O 1
ATOM 1363 N N . GLU A 1 177 ? 29.518 -3.129 -13.848 1.00 93.12 177 GLU A N 1
ATOM 1364 C CA . GLU A 1 177 ? 29.597 -2.167 -12.740 1.00 93.12 177 GLU A CA 1
ATOM 1365 C C . GLU A 1 177 ? 28.218 -1.977 -12.090 1.00 93.12 177 GLU A C 1
ATOM 1367 O O . GLU A 1 177 ? 28.037 -2.266 -10.903 1.00 93.12 177 GLU A O 1
ATOM 1372 N N . ILE A 1 178 ? 27.220 -1.586 -12.892 1.00 93.00 178 ILE A N 1
ATOM 1373 C CA . ILE A 1 178 ? 25.849 -1.339 -12.428 1.00 93.00 178 ILE A CA 1
ATOM 1374 C C . ILE A 1 178 ? 25.239 -2.601 -11.817 1.00 93.00 178 ILE A C 1
ATOM 1376 O O . ILE A 1 178 ? 24.630 -2.542 -10.751 1.00 93.00 178 ILE A O 1
ATOM 1380 N N . SER A 1 179 ? 25.397 -3.750 -12.473 1.00 92.00 179 SER A N 1
ATOM 1381 C CA . SER A 1 179 ? 24.852 -5.033 -12.020 1.00 92.00 179 SER A CA 1
ATOM 1382 C C . SER A 1 179 ? 25.406 -5.425 -10.649 1.00 92.00 179 SER A C 1
ATOM 1384 O O . SER A 1 179 ? 24.644 -5.768 -9.740 1.00 92.00 179 SER A O 1
ATOM 1386 N N . SER A 1 180 ? 26.721 -5.298 -10.463 1.00 92.44 180 SER A N 1
ATOM 1387 C CA . SER A 1 180 ? 27.387 -5.614 -9.195 1.00 92.44 180 SER A CA 1
ATOM 1388 C C . SER A 1 180 ? 26.912 -4.691 -8.076 1.00 92.44 180 SER A C 1
ATOM 1390 O O . SER A 1 180 ? 26.518 -5.148 -6.998 1.00 92.44 180 SER A O 1
ATOM 1392 N N . GLU A 1 181 ? 26.868 -3.385 -8.335 1.00 91.69 181 GLU A N 1
ATOM 1393 C CA . GLU A 1 181 ? 26.435 -2.413 -7.338 1.00 91.69 181 GLU A CA 1
ATOM 1394 C C . GLU A 1 181 ? 24.940 -2.544 -7.003 1.00 91.69 181 GLU A C 1
ATOM 1396 O O . GLU A 1 181 ? 24.555 -2.453 -5.832 1.00 91.69 181 GLU A O 1
ATOM 1401 N N . MET A 1 182 ? 24.097 -2.872 -7.986 1.00 91.81 182 MET A N 1
ATOM 1402 C CA . MET A 1 182 ? 22.681 -3.165 -7.769 1.00 91.81 182 MET A CA 1
ATOM 1403 C C . MET A 1 182 ? 22.476 -4.394 -6.884 1.00 91.81 182 MET A C 1
ATOM 1405 O O . MET A 1 182 ? 21.691 -4.322 -5.934 1.00 91.81 182 MET A O 1
ATOM 1409 N N . LYS A 1 183 ? 23.204 -5.493 -7.120 1.00 91.50 183 LYS A N 1
ATOM 1410 C CA . LYS A 1 183 ? 23.149 -6.682 -6.251 1.00 91.50 183 LYS A CA 1
ATOM 1411 C C . LYS A 1 183 ? 23.557 -6.338 -4.816 1.00 91.50 183 LYS A C 1
ATOM 1413 O O . LYS A 1 183 ? 22.832 -6.654 -3.870 1.00 91.50 183 LYS A O 1
ATOM 1418 N N . HIS A 1 184 ? 24.653 -5.597 -4.643 1.00 90.62 184 HIS A N 1
ATOM 1419 C CA . HIS A 1 184 ? 25.109 -5.135 -3.326 1.00 90.62 184 HIS A CA 1
ATOM 1420 C C . HIS A 1 184 ? 24.077 -4.231 -2.633 1.00 90.62 184 HIS A C 1
ATOM 1422 O O . HIS A 1 184 ? 23.875 -4.313 -1.416 1.00 90.62 184 HIS A O 1
ATOM 1428 N N . MET A 1 185 ? 23.413 -3.358 -3.389 1.00 89.62 185 MET A N 1
ATOM 1429 C CA . MET A 1 185 ? 22.378 -2.463 -2.880 1.00 89.62 185 MET A CA 1
ATOM 1430 C C . MET A 1 185 ? 21.132 -3.237 -2.433 1.00 89.62 185 MET A C 1
ATOM 1432 O O . MET A 1 185 ? 20.655 -2.995 -1.321 1.00 89.62 185 MET A O 1
ATOM 1436 N N . LEU A 1 186 ? 20.653 -4.202 -3.227 1.00 90.44 186 LEU A N 1
ATOM 1437 C CA . LEU A 1 186 ? 19.492 -5.038 -2.894 1.00 90.44 186 LEU A CA 1
ATOM 1438 C C . LEU A 1 186 ? 19.698 -5.798 -1.578 1.00 90.44 186 LEU A C 1
ATOM 1440 O O . LEU A 1 186 ? 18.834 -5.750 -0.697 1.00 90.44 186 LEU A O 1
ATOM 1444 N N . VAL A 1 187 ? 20.869 -6.415 -1.395 1.00 89.12 187 VAL A N 1
ATOM 1445 C CA . VAL A 1 187 ? 21.215 -7.115 -0.147 1.00 89.12 187 VAL A CA 1
ATOM 1446 C C . VAL A 1 187 ? 21.214 -6.156 1.045 1.00 89.12 187 VAL A C 1
ATOM 1448 O O . VAL A 1 187 ? 20.595 -6.431 2.072 1.00 89.12 187 VAL A O 1
ATOM 1451 N N . ARG A 1 188 ? 21.826 -4.973 0.905 1.00 83.69 188 ARG A N 1
ATOM 1452 C CA . ARG A 1 188 ? 21.843 -3.947 1.969 1.00 83.69 188 ARG A CA 1
ATOM 1453 C C . ARG A 1 188 ? 20.457 -3.416 2.329 1.00 83.69 188 ARG A C 1
ATOM 1455 O O . ARG A 1 188 ? 20.266 -2.921 3.436 1.00 83.69 188 ARG A O 1
ATOM 1462 N N . VAL A 1 189 ? 19.522 -3.442 1.387 1.00 78.75 189 VAL A N 1
ATOM 1463 C CA . VAL A 1 189 ? 18.144 -2.981 1.581 1.00 78.75 189 VAL A CA 1
ATOM 1464 C C . VAL A 1 189 ? 17.277 -4.025 2.301 1.00 78.75 189 VAL A C 1
ATOM 1466 O O . VAL A 1 189 ? 16.238 -3.668 2.857 1.00 78.75 189 VAL A O 1
ATOM 1469 N N . GLY A 1 190 ? 17.725 -5.282 2.369 1.00 78.06 190 GLY A N 1
ATOM 1470 C CA . GLY A 1 190 ? 17.074 -6.353 3.129 1.00 78.06 190 GLY A CA 1
ATOM 1471 C C . GLY A 1 190 ? 16.591 -7.530 2.283 1.00 78.06 190 GLY A C 1
ATOM 1472 O O . GLY A 1 190 ? 15.869 -8.384 2.800 1.00 78.06 190 GLY A O 1
ATOM 1473 N N . TRP A 1 191 ? 16.951 -7.591 0.998 1.00 86.88 191 TRP A N 1
ATOM 1474 C CA . TRP A 1 191 ? 16.756 -8.802 0.201 1.00 86.88 191 TRP A CA 1
ATOM 1475 C C . TRP A 1 191 ? 17.759 -9.876 0.635 1.00 86.88 191 TRP A C 1
ATOM 1477 O O . TRP A 1 191 ? 18.900 -9.571 0.985 1.00 86.88 191 TRP A O 1
ATOM 1487 N N . LYS A 1 192 ? 17.339 -11.146 0.635 1.00 87.06 192 LYS A N 1
ATOM 1488 C CA . LYS A 1 192 ? 18.220 -12.254 1.030 1.00 87.06 192 LYS A CA 1
ATOM 1489 C C . LYS A 1 192 ? 19.368 -12.398 0.014 1.00 87.06 192 LYS A C 1
ATOM 1491 O O . LYS A 1 192 ? 19.061 -12.406 -1.177 1.00 87.06 192 LYS A O 1
ATOM 1496 N N . PRO A 1 193 ? 20.634 -12.563 0.447 1.00 87.94 193 PRO A N 1
ATOM 1497 C CA . PRO A 1 193 ? 21.773 -12.744 -0.461 1.00 87.94 193 PRO A CA 1
ATOM 1498 C C . PRO A 1 193 ? 21.536 -13.843 -1.502 1.00 87.94 193 PRO A C 1
ATOM 1500 O O . PRO A 1 193 ? 21.569 -13.564 -2.696 1.00 87.94 193 PRO A O 1
ATOM 1503 N N . ASP A 1 194 ? 21.134 -15.033 -1.049 1.00 88.31 194 ASP A N 1
ATOM 1504 C CA . ASP A 1 194 ? 20.860 -16.179 -1.925 1.00 88.31 194 ASP A CA 1
ATOM 1505 C C . ASP A 1 194 ? 19.782 -15.885 -2.975 1.00 88.31 194 ASP A C 1
ATOM 1507 O O . ASP A 1 194 ? 19.877 -16.333 -4.114 1.00 88.31 194 ASP A O 1
ATOM 1511 N N . PHE A 1 195 ? 18.760 -15.108 -2.602 1.00 87.56 195 PHE A N 1
ATOM 1512 C CA . PHE A 1 195 ? 17.696 -14.717 -3.522 1.00 87.56 195 PHE A CA 1
ATOM 1513 C C . PHE A 1 195 ? 18.214 -13.745 -4.586 1.00 87.56 195 PHE A C 1
ATOM 1515 O O . PHE A 1 195 ? 17.897 -13.901 -5.758 1.00 87.56 195 PHE A O 1
ATOM 1522 N N . VAL A 1 196 ? 19.020 -12.755 -4.196 1.00 87.81 196 VAL A N 1
ATOM 1523 C CA . VAL A 1 196 ? 19.574 -11.761 -5.129 1.00 87.81 196 VAL A CA 1
ATOM 1524 C C . VAL A 1 196 ? 20.563 -12.396 -6.105 1.00 87.81 196 VAL A C 1
ATOM 1526 O O . VAL A 1 196 ? 20.611 -12.006 -7.268 1.00 87.81 196 VAL A O 1
ATOM 1529 N N . GLU A 1 197 ? 21.353 -13.368 -5.654 1.00 86.06 197 GLU A N 1
ATOM 1530 C CA . GLU A 1 197 ? 22.345 -14.021 -6.507 1.00 86.06 197 GLU A CA 1
ATOM 1531 C C . GLU A 1 197 ? 21.725 -15.015 -7.485 1.00 86.06 197 GLU A C 1
ATOM 1533 O O . GLU A 1 197 ? 22.135 -15.044 -8.645 1.00 86.06 197 GLU A O 1
ATOM 1538 N N . LYS A 1 198 ? 20.744 -15.807 -7.034 1.00 85.81 198 LYS A N 1
ATOM 1539 C CA . LYS A 1 198 ? 20.187 -16.914 -7.823 1.00 85.81 198 LYS A CA 1
ATOM 1540 C C . LYS A 1 198 ? 18.884 -16.568 -8.530 1.00 85.81 198 LYS A C 1
ATOM 1542 O O . LYS A 1 198 ? 18.659 -17.046 -9.633 1.00 85.81 198 LYS A O 1
ATOM 1547 N N . CYS A 1 199 ? 18.031 -15.752 -7.916 1.00 86.31 199 CYS A N 1
ATOM 1548 C CA . CYS A 1 199 ? 16.633 -15.582 -8.324 1.00 86.31 199 CYS A CA 1
ATOM 1549 C C . CYS A 1 199 ? 16.304 -14.184 -8.869 1.00 86.31 199 CYS A C 1
ATOM 1551 O O . CYS A 1 199 ? 15.132 -13.892 -9.087 1.00 86.31 199 CYS A O 1
ATOM 1553 N N . VAL A 1 200 ? 17.289 -13.298 -9.064 1.00 90.81 200 VAL A N 1
ATOM 1554 C CA . VAL A 1 200 ? 17.061 -11.946 -9.605 1.00 90.81 200 VAL A CA 1
ATOM 1555 C C . VAL A 1 200 ? 17.777 -11.792 -10.949 1.00 90.81 200 VAL A C 1
ATOM 1557 O O . VAL A 1 200 ? 18.991 -11.568 -10.967 1.00 90.81 200 VAL A O 1
ATOM 1560 N N . PRO A 1 201 ? 17.056 -11.877 -12.083 1.00 92.44 201 PRO A N 1
ATOM 1561 C CA . PRO A 1 201 ? 17.639 -11.587 -13.386 1.00 92.44 201 PRO A CA 1
ATOM 1562 C C . PRO A 1 201 ? 17.959 -10.097 -13.523 1.00 92.44 201 PRO A C 1
ATOM 1564 O O . PRO A 1 201 ? 17.134 -9.235 -13.206 1.00 92.44 201 PRO A O 1
ATOM 1567 N N . VAL A 1 202 ? 19.166 -9.805 -14.012 1.00 94.50 202 VAL A N 1
ATOM 1568 C CA . VAL A 1 202 ? 19.634 -8.450 -14.329 1.00 94.50 202 VAL A CA 1
ATOM 1569 C C . VAL A 1 202 ? 19.849 -8.372 -15.836 1.00 94.50 202 VAL A C 1
ATOM 1571 O O . VAL A 1 202 ? 20.724 -9.055 -16.361 1.00 94.50 202 VAL A O 1
ATOM 1574 N N . LEU A 1 203 ? 19.048 -7.559 -16.523 1.00 94.25 203 LEU A N 1
ATOM 1575 C CA . LEU A 1 203 ? 18.994 -7.499 -17.985 1.00 94.25 203 LEU A CA 1
ATOM 1576 C C . LEU A 1 203 ? 19.461 -6.125 -18.493 1.00 94.25 203 LEU A C 1
ATOM 1578 O O . LEU A 1 203 ? 18.941 -5.112 -18.014 1.00 94.25 203 LEU A O 1
ATOM 1582 N N . PRO A 1 204 ? 20.390 -6.050 -19.464 1.00 94.88 204 PRO A N 1
ATOM 1583 C CA . PRO A 1 204 ? 20.689 -4.812 -20.172 1.00 94.88 204 PRO A CA 1
ATOM 1584 C C . PRO A 1 204 ? 19.599 -4.554 -21.214 1.00 94.88 204 PRO A C 1
ATOM 1586 O O . PRO A 1 204 ? 19.367 -5.401 -22.074 1.00 94.88 204 PRO A O 1
ATOM 1589 N N . ILE A 1 205 ? 18.933 -3.403 -21.156 1.00 95.06 205 ILE A N 1
ATOM 1590 C CA . ILE A 1 205 ? 17.821 -3.053 -22.051 1.00 95.06 205 ILE A CA 1
ATOM 1591 C C . ILE A 1 205 ? 17.935 -1.613 -22.568 1.00 95.06 205 ILE A C 1
ATOM 1593 O O . ILE A 1 205 ? 18.560 -0.745 -21.952 1.00 95.06 205 ILE A O 1
ATOM 1597 N N . SER A 1 206 ? 17.276 -1.341 -23.694 1.00 92.94 206 SER A N 1
ATOM 1598 C CA . SER A 1 206 ? 16.941 0.023 -24.113 1.00 92.94 206 SER A CA 1
ATOM 1599 C C . SER A 1 206 ? 15.448 0.121 -24.396 1.00 92.94 206 SER A C 1
ATOM 1601 O O . SER A 1 206 ? 14.954 -0.365 -25.412 1.00 92.94 206 SER A O 1
ATOM 1603 N N . GLY A 1 207 ? 14.721 0.795 -23.504 1.00 89.56 207 GLY A N 1
ATOM 1604 C CA . GLY A 1 207 ? 13.290 1.041 -23.662 1.00 89.56 207 GLY A CA 1
ATOM 1605 C C . GLY A 1 207 ? 12.940 1.895 -24.884 1.00 89.56 207 GLY A C 1
ATOM 1606 O O . GLY A 1 207 ? 11.836 1.784 -25.406 1.00 89.56 207 GLY A O 1
ATOM 1607 N N . TRP A 1 208 ? 13.863 2.744 -25.346 1.00 88.19 208 TRP A N 1
ATOM 1608 C CA . TRP A 1 208 ? 13.638 3.618 -26.500 1.00 88.19 208 TRP A CA 1
ATOM 1609 C C . TRP A 1 208 ? 13.901 2.902 -27.828 1.00 88.19 208 TRP A C 1
ATOM 1611 O O . TRP A 1 208 ? 13.050 2.919 -28.722 1.00 88.19 208 TRP A O 1
ATOM 1621 N N . MET A 1 209 ? 15.053 2.233 -27.938 1.00 88.50 209 MET A N 1
ATOM 1622 C CA . MET A 1 209 ? 15.454 1.530 -29.160 1.00 88.50 209 MET A CA 1
ATOM 1623 C C . MET A 1 209 ? 14.748 0.177 -29.324 1.00 88.50 209 MET A C 1
ATOM 1625 O O . MET A 1 209 ? 14.550 -0.269 -30.454 1.00 88.50 209 MET A O 1
ATOM 1629 N N . GLY A 1 210 ? 14.308 -0.439 -28.221 1.00 88.38 210 GLY A N 1
ATOM 1630 C CA . GLY A 1 210 ? 13.688 -1.768 -28.192 1.00 88.38 210 GLY A CA 1
ATOM 1631 C C . GLY A 1 210 ? 14.677 -2.916 -27.952 1.00 88.38 210 GLY A C 1
ATOM 1632 O O . GLY A 1 210 ? 14.291 -4.083 -27.993 1.00 88.38 210 GLY A O 1
ATOM 1633 N N . ASP A 1 211 ? 15.949 -2.609 -27.689 1.00 91.94 211 ASP A N 1
ATOM 1634 C CA . ASP A 1 211 ? 16.999 -3.608 -27.483 1.00 91.94 211 ASP A CA 1
ATOM 1635 C C . ASP A 1 211 ? 16.727 -4.479 -26.243 1.00 91.94 211 ASP A C 1
ATOM 1637 O O . ASP A 1 211 ? 16.506 -3.958 -25.145 1.00 91.94 211 ASP A O 1
ATOM 1641 N N . ASN A 1 212 ? 16.781 -5.807 -26.424 1.00 91.06 212 ASN A N 1
ATOM 1642 C CA . ASN A 1 212 ? 16.548 -6.839 -25.401 1.00 91.06 212 ASN A CA 1
ATOM 1643 C C . ASN A 1 212 ? 15.157 -6.800 -24.730 1.00 91.06 212 ASN A C 1
ATOM 1645 O O . ASN A 1 212 ? 14.965 -7.429 -23.686 1.00 91.06 212 ASN A O 1
ATOM 1649 N N . LEU A 1 213 ? 14.164 -6.111 -25.313 1.00 89.25 213 LEU A N 1
ATOM 1650 C CA . LEU A 1 213 ? 12.778 -6.173 -24.829 1.00 89.25 213 LEU A CA 1
ATOM 1651 C C . LEU A 1 213 ? 12.086 -7.457 -25.299 1.00 89.25 213 LEU A C 1
ATOM 1653 O O . LEU A 1 213 ? 11.687 -8.270 -24.471 1.00 89.25 213 LEU A O 1
ATOM 1657 N N . ILE A 1 214 ? 11.983 -7.647 -26.617 1.00 88.44 214 ILE A N 1
ATOM 1658 C CA . ILE A 1 214 ? 11.404 -8.850 -27.247 1.00 88.44 214 ILE A CA 1
ATOM 1659 C C . ILE A 1 214 ? 12.457 -9.646 -28.012 1.00 88.44 214 ILE A C 1
ATOM 1661 O O . ILE A 1 214 ? 12.429 -10.872 -28.024 1.00 88.44 214 ILE A O 1
ATOM 1665 N N . LYS A 1 215 ? 13.381 -8.947 -28.676 1.00 89.44 215 LYS A N 1
ATOM 1666 C CA . LYS A 1 215 ? 14.450 -9.549 -29.472 1.00 89.44 215 LYS A CA 1
ATOM 1667 C C . LYS A 1 215 ? 15.802 -9.175 -28.892 1.00 89.44 215 LYS A C 1
ATOM 1669 O O . LYS A 1 215 ? 15.982 -8.076 -28.362 1.00 89.44 215 LYS A O 1
ATOM 1674 N N . LYS A 1 216 ? 16.752 -10.093 -29.032 1.00 89.06 216 LYS A N 1
ATOM 1675 C CA . LYS A 1 216 ? 18.143 -9.871 -28.654 1.00 89.06 216 LYS A CA 1
ATOM 1676 C C . LYS A 1 216 ? 18.746 -8.743 -29.490 1.00 89.06 216 LYS A C 1
ATOM 1678 O O . LYS A 1 216 ? 18.523 -8.673 -30.697 1.00 89.06 216 LYS A O 1
ATOM 1683 N N . SER A 1 217 ? 19.491 -7.861 -28.839 1.00 89.00 217 SER A N 1
ATOM 1684 C CA . SER A 1 217 ? 20.172 -6.748 -29.493 1.00 89.00 217 SER A CA 1
ATOM 1685 C C . SER A 1 217 ? 21.369 -7.228 -30.307 1.00 89.00 217 SER A C 1
ATOM 1687 O O . SER A 1 217 ? 22.225 -7.947 -29.797 1.00 89.00 217 SER A O 1
ATOM 1689 N N . GLU A 1 218 ? 21.486 -6.745 -31.541 1.00 88.50 218 GLU A N 1
ATOM 1690 C CA . GLU A 1 218 ? 22.672 -6.954 -32.381 1.00 88.50 218 GLU A CA 1
ATOM 1691 C C . GLU A 1 218 ? 23.871 -6.107 -31.918 1.00 88.50 218 GLU A C 1
ATOM 1693 O O . GLU A 1 218 ? 25.018 -6.425 -32.221 1.00 88.50 218 GLU A O 1
ATOM 1698 N N . LYS A 1 219 ? 23.624 -5.035 -31.152 1.00 88.00 219 LYS A N 1
ATOM 1699 C CA . LYS A 1 219 ? 24.662 -4.102 -30.676 1.00 88.00 219 LYS A CA 1
ATOM 1700 C C . LYS A 1 219 ? 25.366 -4.591 -29.412 1.00 88.00 219 LYS A C 1
ATOM 1702 O O . LYS A 1 219 ? 26.491 -4.186 -29.140 1.00 88.00 219 LYS A O 1
ATOM 1707 N N . MET A 1 220 ? 24.716 -5.461 -28.641 1.00 87.50 220 MET A N 1
ATOM 1708 C CA . MET A 1 220 ? 25.262 -6.061 -27.421 1.00 87.50 220 MET A CA 1
ATOM 1709 C C . MET A 1 220 ? 25.697 -7.503 -27.688 1.00 87.50 220 MET A C 1
ATOM 1711 O O . MET A 1 220 ? 25.183 -8.438 -27.084 1.00 87.50 220 MET A O 1
ATOM 1715 N N . THR A 1 221 ? 26.663 -7.694 -28.590 1.00 88.88 221 THR A N 1
ATOM 1716 C CA . THR A 1 221 ? 27.171 -9.030 -28.969 1.00 88.88 221 THR A CA 1
ATOM 1717 C C . THR A 1 221 ? 27.780 -9.809 -27.799 1.00 88.88 221 THR A C 1
ATOM 1719 O O . THR A 1 221 ? 27.814 -11.036 -27.825 1.00 88.88 221 THR A O 1
ATOM 1722 N N . TRP A 1 222 ? 28.223 -9.107 -26.754 1.00 91.44 222 TRP A N 1
ATOM 1723 C CA . TRP A 1 222 ? 28.733 -9.683 -25.509 1.00 91.44 222 TRP A CA 1
ATOM 1724 C C . TRP A 1 222 ? 27.634 -10.232 -24.585 1.00 91.44 222 TRP A C 1
ATOM 1726 O O . TRP A 1 222 ? 27.941 -10.969 -23.649 1.00 91.44 222 TRP A O 1
ATOM 1736 N N . TRP A 1 223 ? 26.364 -9.872 -24.799 1.00 90.12 223 TRP A N 1
ATOM 1737 C CA . TRP A 1 223 ? 25.253 -10.342 -23.976 1.00 90.12 223 TRP A CA 1
ATOM 1738 C C . TRP A 1 223 ? 24.836 -11.749 -24.407 1.00 90.12 223 TRP A C 1
ATOM 1740 O O . TRP A 1 223 ? 24.238 -11.952 -25.462 1.00 90.12 223 TRP A O 1
ATOM 1750 N N . SER A 1 224 ? 25.126 -12.741 -23.572 1.00 86.31 224 SER A N 1
ATOM 1751 C CA . SER A 1 224 ? 24.778 -14.145 -23.808 1.00 86.31 224 SER A CA 1
ATOM 1752 C C . SER A 1 224 ? 23.548 -14.611 -23.026 1.00 86.31 224 SER A C 1
ATOM 1754 O O . SER A 1 224 ? 23.357 -15.812 -22.925 1.00 86.31 224 SER A O 1
ATOM 1756 N N . GLY A 1 225 ? 22.765 -13.692 -22.453 1.00 87.06 225 GLY A N 1
ATOM 1757 C CA . GLY A 1 225 ? 21.673 -14.023 -21.535 1.00 87.06 225 GLY A CA 1
ATOM 1758 C C . GLY A 1 225 ? 22.137 -14.205 -20.086 1.00 87.06 225 GLY A C 1
ATOM 1759 O O . GLY A 1 225 ? 23.330 -14.125 -19.778 1.00 87.06 225 GLY A O 1
ATOM 1760 N N . CYS A 1 226 ? 21.185 -14.430 -19.178 1.00 87.38 226 CYS A N 1
ATOM 1761 C CA . CYS A 1 226 ? 21.456 -14.748 -17.777 1.00 87.38 226 CYS A CA 1
ATOM 1762 C C . CYS A 1 226 ? 20.727 -16.018 -17.329 1.00 87.38 226 CYS A C 1
ATOM 1764 O O . CYS A 1 226 ? 19.543 -16.201 -17.612 1.00 87.38 226 CYS A O 1
ATOM 1766 N N . ASP A 1 227 ? 21.445 -16.880 -16.609 1.00 88.50 227 ASP A N 1
ATOM 1767 C CA . ASP A 1 227 ? 20.877 -18.059 -15.963 1.00 88.50 227 ASP A CA 1
ATOM 1768 C C . ASP A 1 227 ? 20.400 -17.698 -14.559 1.00 88.50 227 ASP A C 1
ATOM 1770 O O . ASP A 1 227 ? 21.173 -17.198 -13.736 1.00 88.50 227 ASP A O 1
ATOM 1774 N N . VAL A 1 228 ? 19.131 -17.973 -14.274 1.00 87.75 228 VAL A N 1
ATOM 1775 C CA . VAL A 1 228 ? 18.525 -17.735 -12.961 1.00 87.75 228 VAL A CA 1
ATOM 1776 C C . VAL A 1 228 ? 17.702 -18.929 -12.504 1.00 87.75 228 VAL A C 1
ATOM 1778 O O . VAL A 1 228 ? 17.167 -19.693 -13.305 1.00 87.75 228 VAL A O 1
ATOM 1781 N N . GLU A 1 229 ? 17.592 -19.093 -11.194 1.00 86.69 229 GLU A N 1
ATOM 1782 C CA . GLU A 1 229 ? 16.706 -20.059 -10.558 1.00 86.69 229 GLU A CA 1
ATOM 1783 C C . GLU A 1 229 ? 15.360 -19.392 -10.268 1.00 86.69 229 GLU A C 1
ATOM 1785 O O . GLU A 1 229 ? 15.277 -18.401 -9.538 1.00 86.69 229 GLU A O 1
ATOM 1790 N N . ALA A 1 230 ? 14.291 -19.934 -10.845 1.00 80.44 230 ALA A N 1
ATOM 1791 C CA . ALA A 1 230 ? 12.934 -19.510 -10.543 1.00 80.44 230 ALA A CA 1
ATOM 1792 C C . ALA A 1 230 ? 12.540 -19.891 -9.104 1.00 80.44 230 ALA A C 1
ATOM 1794 O O . ALA A 1 230 ? 13.248 -20.617 -8.405 1.00 80.44 230 ALA A O 1
ATOM 1795 N N . VAL A 1 231 ? 11.383 -19.407 -8.646 1.00 73.69 231 VAL A N 1
ATOM 1796 C CA . VAL A 1 231 ? 10.920 -19.604 -7.259 1.00 73.69 231 VAL A CA 1
ATOM 1797 C C . VAL A 1 231 ? 10.733 -21.090 -6.905 1.00 73.69 231 VAL A C 1
ATOM 1799 O O . VAL A 1 231 ? 10.902 -21.467 -5.748 1.00 73.69 231 VAL A O 1
ATOM 1802 N N . ASP A 1 232 ? 10.434 -21.941 -7.890 1.00 74.94 232 ASP A N 1
ATOM 1803 C CA . ASP A 1 232 ? 10.339 -23.403 -7.753 1.00 74.94 232 ASP A CA 1
ATOM 1804 C C . ASP A 1 232 ? 11.688 -24.147 -7.855 1.00 74.94 232 ASP A C 1
ATOM 1806 O O . ASP A 1 232 ? 11.715 -25.377 -7.814 1.00 74.94 232 ASP A O 1
ATOM 1810 N N . GLY A 1 233 ? 12.803 -23.423 -7.985 1.00 76.88 233 GLY A N 1
ATOM 1811 C CA . GLY A 1 233 ? 14.155 -23.976 -8.081 1.00 76.88 233 GLY A CA 1
ATOM 1812 C C . GLY A 1 233 ? 14.575 -24.418 -9.487 1.00 76.88 233 GLY A C 1
ATOM 1813 O O . GLY A 1 233 ? 15.669 -24.962 -9.646 1.00 76.88 233 GLY A O 1
ATOM 1814 N N . LYS A 1 234 ? 13.751 -24.204 -10.524 1.00 84.12 234 LYS A N 1
ATOM 1815 C CA . LYS A 1 234 ? 14.146 -24.505 -11.910 1.00 84.12 234 LYS A CA 1
ATOM 1816 C C . LYS A 1 234 ? 15.131 -23.469 -12.438 1.00 84.12 234 LYS A C 1
ATOM 1818 O O . LYS A 1 234 ? 14.882 -22.272 -12.337 1.00 84.12 234 LYS A O 1
ATOM 1823 N N . LYS A 1 235 ? 16.213 -23.936 -13.065 1.00 86.00 235 LYS A N 1
ATOM 1824 C CA . LYS A 1 235 ? 17.161 -23.081 -13.791 1.00 86.00 235 LYS A CA 1
ATOM 1825 C C . LYS A 1 235 ? 16.593 -22.710 -15.154 1.00 86.00 235 LYS A C 1
ATOM 1827 O O . LYS A 1 235 ? 16.193 -23.592 -15.912 1.00 86.00 235 LYS A O 1
ATOM 1832 N N . ILE A 1 236 ? 16.554 -21.417 -15.440 1.00 88.12 236 ILE A N 1
ATOM 1833 C CA . ILE A 1 236 ? 15.986 -20.841 -16.654 1.00 88.12 236 ILE A CA 1
ATOM 1834 C C . ILE A 1 236 ? 17.006 -19.872 -17.235 1.00 88.12 236 ILE A C 1
ATOM 1836 O O . ILE A 1 236 ? 17.534 -19.018 -16.524 1.00 88.12 236 ILE A O 1
ATOM 1840 N N . HIS A 1 237 ? 17.256 -20.019 -18.531 1.00 89.44 237 HIS A N 1
ATOM 1841 C CA . HIS A 1 237 ? 18.064 -19.088 -19.299 1.00 89.44 237 HIS A CA 1
ATOM 1842 C C . HIS A 1 237 ? 17.177 -17.973 -19.860 1.00 89.44 237 HIS A C 1
ATOM 1844 O O . HIS A 1 237 ? 16.107 -18.252 -20.407 1.00 89.44 237 HIS A O 1
ATOM 1850 N N . ILE A 1 238 ? 17.602 -16.720 -19.706 1.00 89.00 238 ILE A N 1
ATOM 1851 C CA . ILE A 1 238 ? 16.843 -15.532 -20.109 1.00 89.00 238 ILE A CA 1
ATOM 1852 C C . ILE A 1 238 ? 17.714 -14.646 -20.997 1.00 89.00 238 ILE A C 1
ATOM 1854 O O . ILE A 1 238 ? 18.698 -14.075 -20.522 1.00 89.00 238 ILE A O 1
ATOM 1858 N N . ASP A 1 239 ? 17.304 -14.454 -22.251 1.00 88.75 239 ASP A N 1
ATOM 1859 C CA . ASP A 1 239 ? 17.950 -13.515 -23.172 1.00 88.75 239 ASP A CA 1
ATOM 1860 C C . ASP A 1 239 ? 17.295 -12.128 -23.145 1.00 88.75 239 ASP A C 1
ATOM 1862 O O . ASP A 1 239 ? 17.997 -11.113 -23.185 1.00 88.75 239 ASP A O 1
ATOM 1866 N N . THR A 1 240 ? 15.962 -12.071 -23.082 1.00 92.38 240 THR A N 1
ATOM 1867 C CA . THR A 1 240 ? 15.182 -10.830 -23.215 1.00 92.38 240 THR A CA 1
ATOM 1868 C C . THR A 1 240 ? 14.230 -10.594 -22.043 1.00 92.38 240 THR A C 1
ATOM 1870 O O . THR A 1 240 ? 13.942 -11.488 -21.243 1.00 92.38 240 THR A O 1
ATOM 1873 N N . LEU A 1 241 ? 13.696 -9.372 -21.937 1.00 91.38 241 LEU A N 1
ATOM 1874 C CA . LEU A 1 241 ? 12.659 -9.057 -20.953 1.00 91.38 241 LEU A CA 1
ATOM 1875 C C . LEU A 1 241 ? 11.396 -9.903 -21.176 1.00 91.38 241 LEU A C 1
ATOM 1877 O O . LEU A 1 241 ? 10.786 -10.339 -20.202 1.00 91.38 241 LEU A O 1
ATOM 1881 N N . LEU A 1 242 ? 11.019 -10.172 -22.428 1.00 90.44 242 LEU A N 1
ATOM 1882 C CA . LEU A 1 242 ? 9.894 -11.048 -22.743 1.00 90.44 242 LEU A CA 1
ATOM 1883 C C . LEU A 1 242 ? 10.139 -12.477 -22.246 1.00 90.44 242 LEU A C 1
ATOM 1885 O O . LEU A 1 242 ? 9.228 -13.058 -21.661 1.00 90.44 242 LEU A O 1
ATOM 1889 N N . ASP A 1 243 ? 11.352 -13.014 -22.391 1.00 89.00 243 ASP A N 1
ATOM 1890 C CA . ASP A 1 243 ? 11.699 -14.339 -21.853 1.00 89.00 243 ASP A CA 1
ATOM 1891 C C . ASP A 1 243 ? 11.605 -14.362 -20.329 1.00 89.00 243 ASP A C 1
ATOM 1893 O O . ASP A 1 243 ? 11.109 -15.328 -19.747 1.00 89.00 243 ASP A O 1
ATOM 1897 N N . ALA A 1 244 ? 12.021 -13.276 -19.669 1.00 89.38 244 ALA A N 1
ATOM 1898 C CA . ALA A 1 244 ? 11.889 -13.153 -18.223 1.00 89.38 244 ALA A CA 1
ATOM 1899 C C . ALA A 1 244 ? 10.415 -13.190 -17.802 1.00 89.38 244 ALA A C 1
ATOM 1901 O O . ALA A 1 244 ? 10.048 -13.902 -16.870 1.00 89.38 244 ALA A O 1
ATOM 1902 N N . LEU A 1 245 ? 9.554 -12.459 -18.511 1.00 89.75 245 LEU A N 1
ATOM 1903 C CA . LEU A 1 245 ? 8.118 -12.441 -18.247 1.00 89.75 245 LEU A CA 1
ATOM 1904 C C . LEU A 1 245 ? 7.461 -13.787 -18.583 1.00 89.75 245 LEU A C 1
ATOM 1906 O O . LEU A 1 245 ? 6.614 -14.254 -17.837 1.00 89.75 245 LEU A O 1
ATOM 1910 N N . ASN A 1 246 ? 7.847 -14.445 -19.670 1.00 87.88 246 ASN A N 1
ATOM 1911 C CA . ASN A 1 246 ? 7.167 -15.653 -20.128 1.00 87.88 246 ASN A CA 1
ATOM 1912 C C . ASN A 1 246 ? 7.642 -16.926 -19.414 1.00 87.88 246 ASN A C 1
ATOM 1914 O O . ASN A 1 246 ? 6.824 -17.791 -19.120 1.00 87.88 246 ASN A O 1
ATOM 1918 N N . ASN A 1 247 ? 8.946 -17.047 -19.145 1.00 85.81 247 ASN A N 1
ATOM 1919 C CA . ASN A 1 247 ? 9.553 -18.283 -18.647 1.00 85.81 247 ASN A CA 1
ATOM 1920 C C . ASN A 1 247 ? 9.923 -18.201 -17.162 1.00 85.81 247 ASN A C 1
ATOM 1922 O O . ASN A 1 247 ? 9.735 -19.174 -16.436 1.00 85.81 247 ASN A O 1
ATOM 1926 N N . PHE A 1 248 ? 10.448 -17.061 -16.699 1.00 85.56 248 PHE A N 1
ATOM 1927 C CA . PHE A 1 248 ? 10.913 -16.920 -15.314 1.00 85.56 248 PHE A CA 1
ATOM 1928 C C . PHE A 1 248 ? 9.795 -16.596 -14.329 1.00 85.56 248 PHE A C 1
ATOM 1930 O O . PHE A 1 248 ? 9.782 -17.140 -13.223 1.00 85.56 248 PHE A O 1
ATOM 1937 N N . VAL A 1 249 ? 8.850 -15.735 -14.712 1.00 86.50 249 VAL A N 1
ATOM 1938 C CA . VAL A 1 249 ? 7.753 -15.375 -13.814 1.00 86.50 249 VAL A CA 1
ATOM 1939 C C . VAL A 1 249 ? 6.814 -16.560 -13.617 1.00 86.50 249 VAL A C 1
ATOM 1941 O O . VAL A 1 249 ? 6.310 -17.167 -14.557 1.00 86.50 249 VAL A O 1
ATOM 1944 N N . GLN A 1 250 ? 6.528 -16.849 -12.355 1.00 85.12 250 GLN A N 1
ATOM 1945 C CA . GLN A 1 250 ? 5.610 -17.895 -11.936 1.00 85.12 250 GLN A CA 1
ATOM 1946 C C . GLN A 1 250 ? 4.387 -17.298 -11.253 1.00 85.12 250 GLN A C 1
ATOM 1948 O O . GLN A 1 250 ? 4.438 -16.232 -10.635 1.00 85.12 250 GLN A O 1
ATOM 1953 N N . VAL A 1 251 ? 3.266 -18.012 -11.337 1.00 82.25 251 VAL A N 1
ATOM 1954 C CA . VAL A 1 251 ? 2.054 -17.640 -10.605 1.00 82.25 251 VAL A CA 1
ATOM 1955 C C . VAL A 1 251 ? 2.263 -17.961 -9.126 1.00 82.25 251 VAL A C 1
ATOM 1957 O O . VAL A 1 251 ? 2.505 -19.126 -8.806 1.00 82.25 251 VAL A O 1
ATOM 1960 N N . PRO A 1 252 ? 2.175 -16.969 -8.218 1.00 78.69 252 PRO A N 1
ATOM 1961 C CA . PRO A 1 252 ? 2.280 -17.225 -6.787 1.00 78.69 252 PRO A CA 1
ATOM 1962 C C . PRO A 1 252 ? 1.185 -18.183 -6.313 1.00 78.69 252 PRO A C 1
ATOM 1964 O O . PRO A 1 252 ? 0.105 -18.237 -6.900 1.00 78.69 252 PRO A O 1
ATOM 1967 N N . GLU A 1 253 ? 1.430 -18.889 -5.210 1.00 76.38 253 GLU A N 1
ATOM 1968 C CA . GLU A 1 253 ? 0.423 -19.741 -4.574 1.00 76.38 253 GLU A CA 1
ATOM 1969 C C . GLU A 1 253 ? -0.849 -18.929 -4.255 1.00 76.38 253 GLU A C 1
ATOM 1971 O O . GLU A 1 253 ? -0.845 -18.029 -3.408 1.00 76.38 253 GLU A O 1
ATOM 1976 N N . ARG A 1 254 ? -1.940 -19.212 -4.978 1.00 78.19 254 ARG A N 1
ATOM 1977 C CA . ARG A 1 254 ? -3.228 -18.525 -4.828 1.00 78.19 254 ARG A CA 1
ATOM 1978 C C . ARG A 1 254 ? -4.081 -19.288 -3.813 1.00 78.19 254 ARG A C 1
ATOM 1980 O O . ARG A 1 254 ? -4.527 -20.397 -4.087 1.00 78.19 254 ARG A O 1
ATOM 1987 N N . LYS A 1 255 ? -4.351 -18.686 -2.652 1.00 75.75 255 LYS A N 1
ATOM 1988 C CA . LYS A 1 255 ? -5.217 -19.274 -1.615 1.00 75.75 255 LYS A CA 1
ATOM 1989 C C . LYS A 1 255 ? -6.699 -19.122 -1.980 1.00 75.75 255 LYS A C 1
ATOM 1991 O O . LYS A 1 255 ? -7.370 -18.220 -1.477 1.00 75.75 255 LYS A O 1
ATOM 1996 N N . THR A 1 256 ? -7.205 -19.970 -2.873 1.00 80.06 256 THR A N 1
ATOM 1997 C CA . THR A 1 256 ? -8.615 -19.942 -3.315 1.00 80.06 256 THR A CA 1
ATOM 1998 C C . THR A 1 256 ? -9.591 -20.402 -2.238 1.00 80.06 256 THR A C 1
ATOM 2000 O O . THR A 1 256 ? -10.701 -19.886 -2.182 1.00 80.06 256 THR A O 1
ATOM 2003 N N . ASP A 1 257 ? -9.165 -21.319 -1.367 1.00 81.81 257 ASP A N 1
ATOM 2004 C CA . ASP A 1 257 ? -10.021 -21.917 -0.328 1.00 81.81 257 ASP A CA 1
ATOM 2005 C C . ASP A 1 257 ? -10.057 -21.088 0.966 1.00 81.81 257 ASP A C 1
ATOM 2007 O O . ASP A 1 257 ? -10.804 -21.386 1.897 1.00 81.81 257 ASP A O 1
ATOM 2011 N N . ALA A 1 258 ? -9.236 -20.038 1.043 1.00 85.38 258 ALA A N 1
ATOM 2012 C CA . ALA A 1 258 ? -9.228 -19.118 2.171 1.00 85.38 258 ALA A CA 1
ATOM 2013 C C . ALA A 1 258 ? -10.421 -18.151 2.115 1.00 85.38 258 ALA A C 1
ATOM 2015 O O . ALA A 1 258 ? -11.021 -17.914 1.068 1.00 85.38 258 ALA A O 1
ATOM 2016 N N . ALA A 1 259 ? -10.745 -17.543 3.256 1.00 88.38 259 ALA A N 1
ATOM 2017 C CA . ALA A 1 259 ? -11.824 -16.568 3.335 1.00 88.38 259 ALA A CA 1
ATOM 2018 C C . ALA A 1 259 ? -11.536 -15.326 2.471 1.00 88.38 259 ALA A C 1
ATOM 2020 O O . ALA A 1 259 ? -10.412 -14.811 2.486 1.00 88.38 259 ALA A O 1
ATOM 2021 N N . LEU A 1 260 ? -12.554 -14.836 1.751 1.00 91.88 260 LEU A N 1
ATOM 2022 C CA . LEU A 1 260 ? -12.435 -13.722 0.806 1.00 91.88 260 LEU A CA 1
ATOM 2023 C C . LEU A 1 260 ? -11.877 -12.463 1.480 1.00 91.88 260 LEU A C 1
ATOM 2025 O O . LEU A 1 260 ? -12.443 -11.968 2.455 1.00 91.88 260 LEU A O 1
ATOM 2029 N N . ARG A 1 261 ? -10.796 -11.908 0.930 1.00 92.56 261 ARG A N 1
ATOM 2030 C CA . ARG A 1 261 ? -10.294 -10.568 1.267 1.00 92.56 261 ARG A CA 1
ATOM 2031 C C . ARG A 1 261 ? -10.074 -9.806 -0.024 1.00 92.56 261 ARG A C 1
ATOM 2033 O O . ARG A 1 261 ? -9.228 -10.196 -0.826 1.00 92.56 261 ARG A O 1
ATOM 2040 N N . LEU A 1 262 ? -10.813 -8.722 -0.215 1.00 92.88 262 LEU A N 1
ATOM 2041 C CA . LEU A 1 262 ? -10.694 -7.892 -1.408 1.00 92.88 262 LEU A CA 1
ATOM 2042 C C . LEU A 1 262 ? -10.610 -6.416 -0.994 1.00 92.88 262 LEU A C 1
ATOM 2044 O O . LEU A 1 262 ? -11.638 -5.782 -0.756 1.00 92.88 262 LEU A O 1
ATOM 2048 N N . PRO A 1 263 ? -9.392 -5.863 -0.852 1.00 91.44 263 PRO A N 1
ATOM 2049 C CA . PRO A 1 263 ? -9.194 -4.437 -0.623 1.00 91.44 263 PRO A CA 1
ATOM 2050 C C . PRO A 1 263 ? -9.697 -3.608 -1.810 1.00 91.44 263 PRO A C 1
ATOM 2052 O O . PRO A 1 263 ? -9.315 -3.846 -2.959 1.00 91.44 263 PRO A O 1
ATOM 2055 N N . ILE A 1 264 ? -10.530 -2.612 -1.524 1.00 91.69 264 ILE A N 1
ATOM 2056 C CA . ILE A 1 264 ? -11.104 -1.699 -2.510 1.00 91.69 264 ILE A CA 1
ATOM 2057 C C . ILE A 1 264 ? -10.081 -0.618 -2.854 1.00 91.69 264 ILE A C 1
ATOM 2059 O O . ILE A 1 264 ? -9.658 0.164 -1.998 1.00 91.69 264 ILE A O 1
ATOM 2063 N N . SER A 1 265 ? -9.701 -0.558 -4.127 1.00 84.75 265 SER A N 1
ATOM 2064 C CA . SER A 1 265 ? -8.772 0.436 -4.668 1.00 84.75 265 SER A CA 1
ATOM 2065 C C . SER A 1 265 ? -9.491 1.678 -5.194 1.00 84.75 265 SER A C 1
ATOM 2067 O O . SER A 1 265 ? -8.940 2.777 -5.129 1.00 84.75 265 SER A O 1
ATOM 2069 N N . GLY A 1 266 ? -10.735 1.542 -5.663 1.00 86.06 266 GLY A N 1
ATOM 2070 C CA . GLY A 1 266 ? -11.492 2.647 -6.247 1.00 86.06 266 GLY A CA 1
ATOM 2071 C C . GLY A 1 266 ? -12.996 2.412 -6.247 1.00 86.06 266 GLY A C 1
ATOM 2072 O O . GLY A 1 266 ? -13.464 1.277 -6.258 1.00 86.06 266 GLY A O 1
ATOM 2073 N N . ILE A 1 267 ? -13.757 3.504 -6.233 1.00 89.19 267 ILE A N 1
ATOM 2074 C CA . ILE A 1 267 ? -15.221 3.485 -6.247 1.00 89.19 267 ILE A CA 1
ATOM 2075 C C . ILE A 1 267 ? -15.682 4.451 -7.326 1.00 89.19 267 ILE A C 1
ATOM 2077 O O . ILE A 1 267 ? -15.325 5.630 -7.313 1.00 89.19 267 ILE A O 1
ATOM 2081 N N . TYR A 1 268 ? -16.467 3.943 -8.267 1.00 88.88 268 TYR A N 1
ATOM 2082 C CA . TYR A 1 268 ? -16.885 4.662 -9.459 1.00 88.88 268 TYR A CA 1
ATOM 2083 C C . TYR A 1 268 ? -18.396 4.606 -9.597 1.00 88.88 268 TYR A C 1
ATOM 2085 O O . TYR A 1 268 ? -19.011 3.552 -9.464 1.00 88.88 268 TYR A O 1
ATOM 2093 N N . LYS A 1 269 ? -19.001 5.745 -9.927 1.00 87.75 269 LYS A N 1
ATOM 2094 C CA . LYS A 1 269 ? -20.431 5.826 -10.209 1.00 87.75 269 LYS A CA 1
ATOM 2095 C C . LYS A 1 269 ? -20.646 5.920 -11.710 1.00 87.75 269 LYS A C 1
ATOM 2097 O O . LYS A 1 269 ? -20.439 6.975 -12.307 1.00 87.75 269 LYS A O 1
ATOM 2102 N N . ILE A 1 270 ? -21.051 4.814 -12.323 1.00 87.69 270 ILE A N 1
ATOM 2103 C CA . ILE A 1 270 ? -21.216 4.716 -13.773 1.00 87.69 270 ILE A CA 1
ATOM 2104 C C . ILE A 1 270 ? -22.691 4.910 -14.126 1.00 87.69 270 ILE A C 1
ATOM 2106 O O . ILE A 1 270 ? -23.570 4.179 -13.661 1.00 87.69 270 ILE A O 1
ATOM 2110 N N . LYS A 1 271 ? -22.978 5.902 -14.977 1.00 85.19 271 LYS A N 1
ATOM 2111 C CA . LYS A 1 271 ? -24.342 6.188 -15.443 1.00 85.19 271 LYS A CA 1
ATOM 2112 C C . LYS A 1 271 ? -24.922 4.957 -16.153 1.00 85.19 271 LYS A C 1
ATOM 2114 O O . LYS A 1 271 ? -24.302 4.417 -17.059 1.00 85.19 271 LYS A O 1
ATOM 2119 N N . GLY A 1 272 ? -26.109 4.519 -15.734 1.00 83.81 272 GLY A N 1
ATOM 2120 C CA . GLY A 1 272 ? -26.802 3.345 -16.286 1.00 83.81 272 GLY A CA 1
ATOM 2121 C C . GLY A 1 272 ? -26.408 1.999 -15.665 1.00 83.81 272 GLY A C 1
ATOM 2122 O O . GLY A 1 272 ? -27.202 1.067 -15.722 1.00 83.81 272 GLY A O 1
ATOM 2123 N N . VAL A 1 273 ? -25.241 1.903 -15.019 1.00 83.81 273 VAL A N 1
ATOM 2124 C CA . VAL A 1 273 ? -24.756 0.664 -14.379 1.00 83.81 273 VAL A CA 1
ATOM 2125 C C . VAL A 1 273 ? -24.934 0.716 -12.859 1.00 83.81 273 VAL A C 1
ATOM 2127 O O . VAL A 1 273 ? -25.388 -0.264 -12.269 1.00 83.81 273 VAL A O 1
ATOM 2130 N N . GLY A 1 274 ? -24.644 1.862 -12.237 1.00 87.44 274 GLY A N 1
ATOM 2131 C CA . GLY A 1 274 ? -24.706 2.058 -10.788 1.00 87.44 274 GLY A CA 1
ATOM 2132 C C . GLY A 1 274 ? -23.323 2.206 -10.157 1.00 87.44 274 GLY A C 1
ATOM 2133 O O . GLY A 1 274 ? -22.415 2.782 -10.763 1.00 87.44 274 GLY A O 1
ATOM 2134 N N . ASP A 1 275 ? -23.191 1.718 -8.927 1.00 91.69 275 ASP A N 1
ATOM 2135 C CA . ASP A 1 275 ? -21.965 1.798 -8.139 1.00 91.69 275 ASP A CA 1
ATOM 2136 C C . ASP A 1 275 ? -21.047 0.611 -8.473 1.00 91.69 275 ASP A C 1
ATOM 2138 O O . ASP A 1 275 ? -21.396 -0.557 -8.280 1.00 91.69 275 ASP A O 1
ATOM 2142 N N . VAL A 1 276 ? -19.871 0.923 -9.017 1.00 91.62 276 VAL A N 1
ATOM 2143 C CA . VAL A 1 276 ? -18.850 -0.043 -9.424 1.00 91.62 276 VAL A CA 1
ATOM 2144 C C . VAL A 1 276 ? -17.630 0.117 -8.532 1.00 91.62 276 VAL A C 1
ATOM 2146 O O . VAL A 1 276 ? -16.995 1.172 -8.501 1.00 91.62 276 VAL A O 1
ATOM 2149 N N . LEU A 1 277 ? -17.299 -0.941 -7.802 1.00 92.62 277 LEU A N 1
ATOM 2150 C CA . LEU A 1 277 ? -16.160 -0.990 -6.899 1.00 92.62 277 LEU A CA 1
ATOM 2151 C C . LEU A 1 277 ? -15.028 -1.768 -7.560 1.00 92.62 277 LEU A C 1
ATOM 2153 O O . LEU A 1 277 ? -15.217 -2.905 -7.985 1.00 92.62 277 LEU A O 1
ATOM 2157 N N . ALA A 1 278 ? -13.855 -1.151 -7.641 1.00 89.69 278 ALA A N 1
ATOM 2158 C CA . ALA A 1 278 ? -12.648 -1.775 -8.152 1.00 89.69 278 ALA A CA 1
ATOM 2159 C C . ALA A 1 278 ? -11.758 -2.242 -6.999 1.00 89.69 278 ALA A C 1
ATOM 2161 O O . ALA A 1 278 ? -11.614 -1.549 -5.987 1.00 89.69 278 ALA A O 1
ATOM 2162 N N . GLY A 1 279 ? -11.130 -3.399 -7.164 1.00 88.94 279 GLY A N 1
ATOM 2163 C CA . GLY A 1 279 ? -10.175 -3.924 -6.200 1.00 88.94 279 GLY A CA 1
ATOM 2164 C C . GLY A 1 279 ? -9.493 -5.190 -6.692 1.00 88.94 279 GLY A C 1
ATOM 2165 O O . GLY A 1 279 ? -9.836 -5.737 -7.741 1.00 88.94 279 GLY A O 1
ATOM 2166 N N . ARG A 1 280 ? -8.510 -5.644 -5.919 1.00 86.94 280 ARG A N 1
ATOM 2167 C CA . ARG A 1 280 ? -7.765 -6.872 -6.194 1.00 86.94 280 ARG A CA 1
ATOM 2168 C C . ARG A 1 280 ? -8.154 -7.943 -5.194 1.00 86.94 280 ARG A C 1
ATOM 2170 O O . ARG A 1 280 ? -8.166 -7.685 -3.991 1.00 86.94 280 ARG A O 1
ATOM 2177 N N . VAL A 1 281 ? -8.440 -9.148 -5.672 1.00 89.75 281 VAL A N 1
ATOM 2178 C CA . VAL A 1 281 ? -8.703 -10.286 -4.785 1.00 89.75 281 VAL A CA 1
ATOM 2179 C C . VAL A 1 281 ? -7.377 -10.734 -4.166 1.00 89.75 281 VAL A C 1
ATOM 2181 O O . VAL A 1 281 ? -6.471 -11.170 -4.870 1.00 89.75 281 VAL A O 1
ATOM 2184 N N . GLU A 1 282 ? -7.236 -10.636 -2.847 1.00 86.62 282 GLU A N 1
ATOM 2185 C CA . GLU A 1 282 ? -6.015 -11.061 -2.149 1.00 86.62 282 GLU A CA 1
ATOM 2186 C C . GLU A 1 282 ? -6.031 -12.549 -1.803 1.00 86.62 282 GLU A C 1
ATOM 2188 O O . GLU A 1 282 ? -5.015 -13.237 -1.885 1.00 86.62 282 GLU A O 1
ATOM 2193 N N . GLN A 1 283 ? -7.200 -13.056 -1.428 1.00 89.00 283 GLN A N 1
ATOM 2194 C CA . GLN A 1 283 ? -7.451 -14.463 -1.135 1.00 89.00 283 GLN A CA 1
ATOM 2195 C C . GLN A 1 283 ? -8.952 -14.741 -1.210 1.00 89.00 283 GLN A C 1
ATOM 2197 O O . GLN A 1 283 ? -9.752 -13.808 -1.117 1.00 89.00 283 GLN A O 1
ATOM 2202 N N . GLY A 1 284 ? -9.317 -16.014 -1.350 1.00 89.94 284 GLY A N 1
ATOM 2203 C CA . GLY A 1 284 ? -10.692 -16.447 -1.579 1.00 89.94 284 GLY A CA 1
ATOM 2204 C C . GLY A 1 284 ? -11.183 -16.173 -2.998 1.00 89.94 284 GLY A C 1
ATOM 2205 O O . GLY A 1 284 ? -10.407 -15.854 -3.898 1.00 89.94 284 GLY A O 1
ATOM 2206 N N . VAL A 1 285 ? -12.487 -16.329 -3.204 1.00 90.81 285 VAL A N 1
ATOM 2207 C CA . VAL A 1 285 ? -13.143 -16.176 -4.508 1.00 90.81 285 VAL A CA 1
ATOM 2208 C C . VAL A 1 285 ? -14.389 -15.317 -4.335 1.00 90.81 285 VAL A C 1
ATOM 2210 O O . VAL A 1 285 ? -15.092 -15.455 -3.335 1.00 90.81 285 VAL A O 1
ATOM 2213 N N . VAL A 1 286 ? -14.660 -14.450 -5.309 1.00 92.50 286 VAL A N 1
ATOM 2214 C CA . VAL A 1 286 ? -15.910 -13.685 -5.403 1.00 92.50 286 VAL A CA 1
ATOM 2215 C C . VAL A 1 286 ? -16.671 -14.082 -6.662 1.00 92.50 286 VAL A C 1
ATOM 2217 O O . VAL A 1 286 ? -16.077 -14.281 -7.727 1.00 92.50 286 VAL A O 1
ATOM 2220 N N . LYS A 1 287 ? -17.991 -14.210 -6.543 1.00 93.81 287 LYS A N 1
ATOM 2221 C CA . LYS A 1 287 ? -18.900 -14.567 -7.631 1.00 93.81 287 LYS A CA 1
ATOM 2222 C C . LYS A 1 287 ? -20.069 -13.583 -7.715 1.00 93.81 287 LYS A C 1
ATOM 2224 O O . LYS A 1 287 ? -20.487 -13.017 -6.700 1.00 93.81 287 LYS A O 1
ATOM 2229 N N . PRO A 1 288 ? -20.650 -13.389 -8.910 1.00 94.06 288 PRO A N 1
ATOM 2230 C CA . PRO A 1 288 ? -21.953 -12.755 -9.028 1.00 94.06 288 PRO A CA 1
ATOM 2231 C C . PRO A 1 288 ? -22.984 -13.476 -8.147 1.00 94.06 288 PRO A C 1
ATOM 2233 O O . PRO A 1 288 ? -23.086 -14.699 -8.164 1.00 94.06 288 PRO A O 1
ATOM 2236 N N . GLY A 1 289 ? -23.756 -12.709 -7.383 1.00 92.44 289 GLY A N 1
ATOM 2237 C CA . GLY A 1 289 ? -24.753 -13.208 -6.439 1.00 92.44 289 GLY A CA 1
ATOM 2238 C C . GLY A 1 289 ? -24.301 -13.222 -4.979 1.00 92.44 289 GLY A C 1
ATOM 2239 O O . GLY A 1 289 ? -25.175 -13.281 -4.113 1.00 92.44 289 GLY A O 1
ATOM 2240 N N . ASP A 1 290 ? -23.001 -13.104 -4.699 1.00 94.19 290 ASP A N 1
ATOM 2241 C CA . ASP A 1 290 ? -22.485 -13.107 -3.329 1.00 94.19 290 ASP A CA 1
ATOM 2242 C C . ASP A 1 290 ? -22.963 -11.880 -2.537 1.00 94.19 290 ASP A C 1
ATOM 2244 O O . ASP A 1 290 ? -22.987 -10.747 -3.036 1.00 94.19 290 ASP A O 1
ATOM 2248 N N . GLU A 1 291 ? -23.334 -12.109 -1.277 1.00 94.19 291 GLU A N 1
ATOM 2249 C CA . GLU A 1 291 ? -23.596 -11.045 -0.309 1.00 94.19 291 GLU A CA 1
ATOM 2250 C C . GLU A 1 291 ? -22.296 -10.659 0.392 1.00 94.19 291 GLU A C 1
ATOM 2252 O O . GLU A 1 291 ? -21.592 -11.507 0.950 1.00 94.19 291 GLU A O 1
ATOM 2257 N N . VAL A 1 292 ? -21.983 -9.368 0.380 1.00 94.00 292 VAL A N 1
ATOM 2258 C CA . VAL A 1 292 ? -20.704 -8.827 0.839 1.00 94.00 292 VAL A CA 1
ATOM 2259 C C . VAL A 1 292 ? -20.904 -7.700 1.843 1.00 94.00 292 VAL A C 1
ATOM 2261 O O . VAL A 1 292 ? -21.908 -6.985 1.817 1.00 94.00 292 VAL A O 1
ATOM 2264 N N . ILE A 1 293 ? -19.922 -7.533 2.722 1.00 93.19 293 ILE A N 1
ATOM 2265 C CA . ILE A 1 293 ? -19.822 -6.409 3.657 1.00 93.19 293 ILE A CA 1
ATOM 2266 C C . ILE A 1 293 ? -18.458 -5.734 3.514 1.00 93.19 293 ILE A C 1
ATOM 2268 O O . ILE A 1 293 ? -17.474 -6.369 3.126 1.00 93.19 293 ILE A O 1
ATOM 2272 N N . PHE A 1 294 ? -18.402 -4.438 3.819 1.00 92.62 294 PHE A N 1
ATOM 2273 C CA . PHE A 1 294 ? -17.213 -3.606 3.615 1.00 92.62 294 PHE A CA 1
ATOM 2274 C C . PHE A 1 294 ? -16.658 -3.136 4.952 1.00 92.62 294 PHE A C 1
ATOM 2276 O O . PHE A 1 294 ? -17.250 -2.288 5.611 1.00 92.62 294 PHE A O 1
ATOM 2283 N N . MET A 1 295 ? -15.520 -3.679 5.371 1.00 89.62 295 MET A N 1
ATOM 2284 C CA . MET A 1 295 ? -14.881 -3.318 6.637 1.00 89.62 295 MET A CA 1
ATOM 2285 C C . MET A 1 295 ? -13.816 -2.240 6.401 1.00 89.62 295 MET A C 1
ATOM 2287 O O . MET A 1 295 ? -13.067 -2.358 5.438 1.00 89.62 295 MET A O 1
ATOM 2291 N N . PRO A 1 296 ? -13.671 -1.224 7.267 1.00 86.19 296 PRO A N 1
ATOM 2292 C CA . PRO A 1 296 ? -14.323 -1.068 8.565 1.00 86.19 296 PRO A CA 1
ATOM 2293 C C . PRO A 1 296 ? -15.610 -0.221 8.534 1.00 86.19 296 PRO A C 1
ATOM 2295 O O . PRO A 1 296 ? -16.177 0.040 9.591 1.00 86.19 296 PRO A O 1
ATOM 2298 N N . THR A 1 297 ? -16.069 0.227 7.362 1.00 87.31 297 THR A N 1
ATOM 2299 C CA . THR A 1 297 ? -17.273 1.070 7.218 1.00 87.31 297 THR A CA 1
ATOM 2300 C C . THR A 1 297 ? -18.554 0.378 7.702 1.00 87.31 297 THR A C 1
ATOM 2302 O O . THR A 1 297 ? -19.461 1.022 8.233 1.00 87.31 297 THR A O 1
ATOM 2305 N N . HIS A 1 298 ? -18.628 -0.943 7.555 1.00 85.00 298 HIS A N 1
ATOM 2306 C CA . HIS A 1 298 ? -19.691 -1.773 8.095 1.00 85.00 298 HIS A CA 1
ATOM 2307 C C . HIS A 1 298 ? -19.561 -1.890 9.617 1.00 85.00 298 HIS A C 1
ATOM 2309 O O . HIS A 1 298 ? -18.574 -2.401 10.145 1.00 85.00 298 HIS A O 1
ATOM 2315 N N . THR A 1 299 ? -20.617 -1.496 10.321 1.00 80.06 299 THR A N 1
ATOM 2316 C CA . THR A 1 299 ? -20.803 -1.754 11.752 1.00 80.06 299 THR A CA 1
ATOM 2317 C C . THR A 1 299 ? -22.218 -2.274 11.996 1.00 80.06 299 THR A C 1
ATOM 2319 O O . THR A 1 299 ? -23.112 -2.077 11.175 1.00 80.06 299 THR A O 1
ATOM 2322 N N . THR A 1 300 ? -22.464 -2.892 13.152 1.00 75.06 300 THR A N 1
ATOM 2323 C CA . THR A 1 300 ? -23.808 -3.378 13.513 1.00 75.06 300 THR A CA 1
ATOM 2324 C C . THR A 1 300 ? -24.853 -2.255 13.535 1.00 75.06 300 THR A C 1
ATOM 2326 O O . THR A 1 300 ? -26.013 -2.493 13.211 1.00 75.06 300 THR A O 1
ATOM 2329 N N . ALA A 1 301 ? -24.445 -1.035 13.905 1.00 73.31 301 ALA A N 1
ATOM 2330 C CA . ALA A 1 301 ? -25.315 0.140 13.963 1.00 73.31 301 ALA A CA 1
ATOM 2331 C C . ALA A 1 301 ? -25.440 0.864 12.614 1.00 73.31 301 ALA A C 1
ATOM 2333 O O . ALA A 1 301 ? -26.477 1.458 12.334 1.00 73.31 301 ALA A O 1
ATOM 2334 N N . ASN A 1 302 ? -24.396 0.815 11.784 1.00 80.88 302 ASN A N 1
ATOM 2335 C CA . ASN A 1 302 ? -24.368 1.437 10.469 1.00 80.88 302 ASN A CA 1
ATOM 2336 C C . ASN A 1 302 ? -23.910 0.412 9.427 1.00 80.88 302 ASN A C 1
ATOM 2338 O O . ASN A 1 302 ? -22.715 0.187 9.211 1.00 80.88 302 ASN A O 1
ATOM 2342 N N . LYS A 1 303 ? -24.891 -0.259 8.828 1.00 83.69 303 LYS A N 1
ATOM 2343 C CA . LYS A 1 303 ? -24.682 -1.379 7.917 1.00 83.69 303 LYS A CA 1
ATOM 2344 C C . LYS A 1 303 ? -24.121 -0.883 6.588 1.00 83.69 303 LYS A C 1
ATOM 2346 O O . LYS A 1 303 ? -24.716 -0.044 5.927 1.00 83.69 303 LYS A O 1
ATOM 2351 N N . CYS A 1 304 ? -22.988 -1.442 6.183 1.00 87.62 304 CYS A N 1
ATOM 2352 C CA . CYS A 1 304 ? -22.443 -1.292 4.836 1.00 87.62 304 CYS A CA 1
ATOM 2353 C C . CYS A 1 304 ? -22.409 -2.679 4.184 1.00 87.62 304 CYS A C 1
ATOM 2355 O O . CYS A 1 304 ? -21.429 -3.416 4.312 1.00 87.62 304 CYS A O 1
ATOM 2357 N N . GLU A 1 305 ? -23.541 -3.093 3.617 1.00 91.75 305 GLU A N 1
ATOM 2358 C CA . GLU A 1 305 ? -23.730 -4.396 2.964 1.00 91.75 305 GLU A CA 1
ATOM 2359 C C . GLU A 1 305 ? -24.121 -4.173 1.506 1.00 91.75 305 GLU A C 1
ATOM 2361 O O . GLU A 1 305 ? -24.737 -3.164 1.167 1.00 91.75 305 GLU A O 1
ATOM 2366 N N . GLY A 1 306 ? -23.803 -5.131 0.647 1.00 91.50 306 GLY A N 1
ATOM 2367 C CA . GLY A 1 306 ? -24.240 -5.115 -0.739 1.00 91.50 306 GLY A CA 1
ATOM 2368 C C . GLY A 1 306 ? -24.291 -6.514 -1.330 1.00 91.50 306 GLY A C 1
ATOM 2369 O O . GLY A 1 306 ? -23.829 -7.486 -0.734 1.00 91.50 306 GLY A O 1
ATOM 2370 N N . LYS A 1 307 ? -24.857 -6.610 -2.529 1.00 93.94 307 LYS A N 1
ATOM 2371 C CA . LYS A 1 307 ? -24.883 -7.835 -3.324 1.00 93.94 307 LYS A CA 1
ATOM 2372 C C . LYS A 1 307 ? -24.125 -7.621 -4.622 1.00 93.94 307 LYS A C 1
ATOM 2374 O O . LYS A 1 307 ? -24.418 -6.675 -5.360 1.00 93.94 307 LYS A O 1
ATOM 2379 N N . VAL A 1 308 ? -23.179 -8.509 -4.907 1.00 94.44 308 VAL A N 1
ATOM 2380 C CA . VAL A 1 308 ? -22.413 -8.490 -6.156 1.00 94.44 308 VAL A CA 1
ATOM 2381 C C . VAL A 1 308 ? -23.359 -8.844 -7.301 1.00 94.44 308 VAL A C 1
ATOM 2383 O O . VAL A 1 308 ? -23.911 -9.939 -7.341 1.00 94.44 308 VAL A O 1
ATOM 2386 N N . PHE A 1 309 ? -23.592 -7.917 -8.226 1.00 92.81 309 PHE A N 1
ATOM 2387 C CA . PHE A 1 309 ? -24.476 -8.139 -9.371 1.00 92.81 309 PHE A CA 1
ATOM 2388 C C . PHE A 1 309 ? -23.709 -8.661 -10.586 1.00 92.81 309 PHE A C 1
ATOM 2390 O O . PHE A 1 309 ? -24.131 -9.628 -11.213 1.00 92.81 309 PHE A O 1
ATOM 2397 N N . THR A 1 310 ? -22.575 -8.039 -10.903 1.00 91.75 310 THR A N 1
ATOM 2398 C CA . THR A 1 310 ? -21.661 -8.489 -11.958 1.00 91.75 310 THR A CA 1
ATOM 2399 C C . THR A 1 310 ? -20.225 -8.325 -11.496 1.00 91.75 310 THR A C 1
ATOM 2401 O O . THR A 1 310 ? -19.910 -7.393 -10.755 1.00 91.75 310 THR A O 1
ATOM 2404 N N . VAL A 1 311 ? -19.361 -9.222 -11.962 1.00 91.62 311 VAL A N 1
ATOM 2405 C CA . VAL A 1 311 ? -17.909 -9.117 -11.821 1.00 91.62 311 VAL A CA 1
ATOM 2406 C C . VAL A 1 311 ? -17.337 -8.946 -13.221 1.00 91.62 311 VAL A C 1
ATOM 2408 O O . VAL A 1 311 ? -17.680 -9.697 -14.137 1.00 91.62 311 VAL A O 1
ATOM 2411 N N . GLU A 1 312 ? -16.509 -7.926 -13.400 1.00 88.38 312 GLU A N 1
ATOM 2412 C CA . GLU A 1 312 ? -15.890 -7.580 -14.671 1.00 88.38 312 GLU A CA 1
ATOM 2413 C C . GLU A 1 312 ? -14.371 -7.505 -14.522 1.00 88.38 312 GLU A C 1
ATOM 2415 O O . GLU A 1 312 ? -13.842 -6.895 -13.595 1.00 88.38 312 GLU A O 1
ATOM 2420 N N . MET A 1 313 ? -13.666 -8.106 -15.472 1.00 81.00 313 MET A N 1
ATOM 2421 C CA . MET A 1 313 ? -12.219 -8.028 -15.630 1.00 81.00 313 MET A CA 1
ATOM 2422 C C . MET A 1 313 ? -11.941 -7.490 -17.025 1.00 81.00 313 MET A C 1
ATOM 2424 O O . MET A 1 313 ? -12.406 -8.064 -18.007 1.00 81.00 313 MET A O 1
ATOM 2428 N N . HIS A 1 314 ? -11.220 -6.371 -17.126 1.00 70.50 314 HIS A N 1
ATOM 2429 C CA . HIS A 1 314 ? -10.867 -5.761 -18.417 1.00 70.50 314 HIS A CA 1
ATOM 2430 C C . HIS A 1 314 ? -12.081 -5.559 -19.349 1.00 70.50 314 HIS A C 1
ATOM 2432 O O . HIS A 1 314 ? -12.052 -5.901 -20.528 1.00 70.50 314 HIS A O 1
ATOM 2438 N N . HIS A 1 315 ? -13.185 -5.037 -18.799 1.00 74.06 315 HIS A N 1
ATOM 2439 C CA . HIS A 1 315 ? -14.453 -4.805 -19.513 1.00 74.06 315 HIS A CA 1
ATOM 2440 C C . HIS A 1 315 ? -15.151 -6.065 -20.054 1.00 74.06 315 HIS A C 1
ATOM 2442 O O . HIS A 1 315 ? -16.069 -5.967 -20.869 1.00 74.06 315 HIS A O 1
ATOM 2448 N N . LYS A 1 316 ? -14.759 -7.253 -19.585 1.00 81.12 316 LYS A N 1
ATOM 2449 C CA . LYS A 1 316 ? -15.446 -8.519 -19.852 1.00 81.12 316 LYS A CA 1
ATOM 2450 C C . LYS A 1 316 ? -16.051 -9.060 -18.570 1.00 81.12 316 LYS A C 1
ATOM 2452 O O . LYS A 1 316 ? -15.425 -9.011 -17.514 1.00 81.12 316 LYS A O 1
ATOM 2457 N N . ARG A 1 317 ? -17.263 -9.600 -18.662 1.00 86.50 317 ARG A N 1
ATOM 2458 C CA . ARG A 1 317 ? -17.912 -10.262 -17.527 1.00 86.50 317 ARG A CA 1
ATOM 2459 C C . ARG A 1 317 ? -17.276 -11.619 -17.275 1.00 86.50 317 ARG A C 1
ATOM 2461 O O . ARG A 1 317 ? -16.998 -12.350 -18.222 1.00 86.50 317 ARG A O 1
ATOM 2468 N N . VAL A 1 318 ? -17.078 -11.931 -16.001 1.00 86.69 318 VAL A N 1
ATOM 2469 C CA . VAL A 1 318 ? -16.533 -13.208 -15.538 1.00 86.69 318 VAL A CA 1
ATOM 2470 C C . VAL A 1 318 ? -17.467 -13.832 -14.505 1.00 86.69 318 VAL A C 1
ATOM 2472 O O . VAL A 1 318 ? -18.080 -13.129 -13.699 1.00 86.69 318 VAL A O 1
ATOM 2475 N N . ASP A 1 319 ? -17.566 -15.161 -14.514 1.00 88.38 319 ASP A N 1
ATOM 2476 C CA . ASP A 1 319 ? -18.448 -15.905 -13.601 1.00 88.38 319 ASP A CA 1
ATOM 2477 C C . ASP A 1 319 ? -17.875 -16.025 -12.182 1.00 88.38 319 ASP A C 1
ATOM 2479 O O . ASP A 1 319 ? -18.591 -16.309 -11.221 1.00 88.38 319 ASP A O 1
ATOM 2483 N N . LYS A 1 320 ? -16.563 -15.833 -12.040 1.00 88.69 320 LYS A N 1
ATOM 2484 C CA . LYS A 1 320 ? -15.846 -15.809 -10.766 1.00 88.69 320 LYS A CA 1
ATOM 2485 C C . LYS A 1 320 ? -14.544 -15.034 -10.922 1.00 88.69 320 LYS A C 1
ATOM 2487 O O . LYS A 1 320 ? -13.959 -15.049 -12.002 1.00 88.69 320 LYS A O 1
ATOM 2492 N N . ALA A 1 321 ? -14.073 -14.445 -9.832 1.00 87.81 321 ALA A N 1
ATOM 2493 C CA . ALA A 1 321 ? -12.730 -13.891 -9.730 1.00 87.81 321 ALA A CA 1
ATOM 2494 C C . ALA A 1 321 ? -12.007 -14.488 -8.522 1.00 87.81 321 ALA A C 1
ATOM 2496 O O . ALA A 1 321 ? -12.585 -14.604 -7.437 1.00 87.81 321 ALA A O 1
ATOM 2497 N N . GLY A 1 322 ? -10.766 -14.915 -8.736 1.00 88.56 322 GLY A N 1
ATOM 2498 C CA . GLY A 1 322 ? -9.916 -15.552 -7.739 1.00 88.56 322 GLY A CA 1
ATOM 2499 C C . GLY A 1 322 ? -8.734 -14.672 -7.332 1.00 88.56 322 GLY A C 1
ATOM 2500 O O . GLY A 1 322 ? -8.594 -13.551 -7.818 1.00 88.56 322 GLY A O 1
ATOM 2501 N N . PRO A 1 323 ? -7.864 -15.160 -6.431 1.00 86.00 323 PRO A N 1
ATOM 2502 C CA . PRO A 1 323 ? -6.760 -14.369 -5.905 1.00 86.00 323 PRO A CA 1
ATOM 2503 C C . PRO A 1 323 ? -5.802 -13.927 -7.015 1.00 86.00 323 PRO A C 1
ATOM 2505 O O . PRO A 1 323 ? -5.373 -14.745 -7.826 1.00 86.00 323 PRO A O 1
ATOM 2508 N N . GLY A 1 324 ? -5.428 -12.649 -7.012 1.00 80.00 324 GLY A N 1
ATOM 2509 C CA . GLY A 1 324 ? -4.586 -12.014 -8.027 1.00 80.00 324 GLY A CA 1
ATOM 2510 C C . GLY A 1 324 ? -5.339 -11.166 -9.043 1.00 80.00 324 GLY A C 1
ATOM 2511 O O . GLY A 1 324 ? -4.758 -10.206 -9.552 1.00 80.00 324 GLY A O 1
ATOM 2512 N N . ASP A 1 325 ? -6.615 -11.475 -9.272 1.00 84.00 325 ASP A N 1
ATOM 2513 C CA . ASP A 1 325 ? -7.429 -10.817 -10.285 1.00 84.00 325 ASP A CA 1
ATOM 2514 C C . ASP A 1 325 ? -7.770 -9.379 -9.865 1.00 84.00 325 ASP A C 1
ATOM 2516 O O . ASP A 1 325 ? -8.238 -9.125 -8.748 1.00 84.00 325 ASP A O 1
ATOM 2520 N N . ASN A 1 326 ? -7.557 -8.432 -10.783 1.00 84.19 326 ASN A N 1
ATOM 2521 C CA . ASN A 1 326 ? -8.016 -7.052 -10.641 1.00 84.19 326 ASN A CA 1
ATOM 2522 C C . ASN A 1 326 ? -9.410 -6.938 -11.259 1.00 84.19 326 ASN A C 1
ATOM 2524 O O . ASN A 1 326 ? -9.569 -7.098 -12.471 1.00 84.19 326 ASN A O 1
ATOM 2528 N N . VAL A 1 327 ? -10.417 -6.669 -10.431 1.00 88.50 327 VAL A N 1
ATOM 2529 C CA . VAL A 1 327 ? -11.825 -6.741 -10.833 1.00 88.50 327 VAL A CA 1
ATOM 2530 C C . VAL A 1 327 ? -12.564 -5.438 -10.565 1.00 88.50 327 VAL A C 1
ATOM 2532 O O . VAL A 1 327 ? -12.316 -4.753 -9.573 1.00 88.50 327 VAL A O 1
ATOM 2535 N N . GLY A 1 328 ? -13.498 -5.112 -11.454 1.00 91.81 328 GLY A N 1
ATOM 2536 C CA . GLY A 1 328 ? -14.558 -4.136 -11.235 1.00 91.81 328 GLY A CA 1
ATOM 2537 C C . GLY A 1 328 ? -15.864 -4.868 -10.953 1.00 91.81 328 GLY A C 1
ATOM 2538 O O . GLY A 1 328 ? -16.291 -5.711 -11.736 1.00 91.81 328 GLY A O 1
ATOM 2539 N N . MET A 1 329 ? -16.508 -4.571 -9.834 1.00 93.88 329 MET A N 1
ATOM 2540 C CA . MET A 1 329 ? -17.728 -5.250 -9.409 1.00 93.88 329 MET A CA 1
ATOM 2541 C C . MET A 1 329 ? -18.864 -4.250 -9.307 1.00 93.88 329 MET A C 1
ATOM 2543 O O . MET A 1 329 ? -18.745 -3.245 -8.609 1.00 93.88 329 MET A O 1
ATOM 2547 N N . ASN A 1 330 ? -19.981 -4.535 -9.968 1.00 93.56 330 ASN A N 1
ATOM 2548 C CA . ASN A 1 330 ? -21.209 -3.783 -9.745 1.00 93.56 330 ASN A CA 1
ATOM 2549 C C . ASN A 1 330 ? -21.865 -4.297 -8.465 1.00 93.56 330 ASN A C 1
ATOM 2551 O O . ASN A 1 330 ? -22.220 -5.477 -8.390 1.00 93.56 330 ASN A O 1
ATOM 2555 N N . ILE A 1 331 ? -22.037 -3.419 -7.480 1.00 93.00 331 ILE A N 1
ATOM 2556 C CA . ILE A 1 331 ? -22.642 -3.764 -6.196 1.00 93.00 331 ILE A CA 1
ATOM 2557 C C . ILE A 1 331 ? -23.999 -3.075 -6.076 1.00 93.00 331 ILE A C 1
ATOM 2559 O O . ILE A 1 331 ? -24.117 -1.855 -6.188 1.00 93.00 331 ILE A O 1
ATOM 2563 N N . LYS A 1 332 ? -25.038 -3.865 -5.800 1.00 91.25 332 LYS A N 1
ATOM 2564 C CA . LYS A 1 332 ? -26.396 -3.372 -5.543 1.00 91.25 332 LYS A CA 1
ATOM 2565 C C . LYS A 1 332 ? -26.715 -3.399 -4.053 1.00 91.25 332 LYS A C 1
ATOM 2567 O O . LYS A 1 332 ? -26.215 -4.246 -3.321 1.00 91.25 332 LYS A O 1
ATOM 2572 N N . GLY A 1 333 ? -27.602 -2.501 -3.628 1.00 86.38 333 GLY A N 1
ATOM 2573 C CA . GLY A 1 333 ? -28.093 -2.449 -2.248 1.00 86.38 333 GLY A CA 1
ATOM 2574 C C . GLY A 1 333 ? -27.197 -1.687 -1.271 1.00 86.38 333 GLY A C 1
ATOM 2575 O O . GLY A 1 333 ? -27.452 -1.751 -0.076 1.00 86.38 333 GLY A O 1
ATOM 2576 N N . LEU A 1 334 ? -26.190 -0.957 -1.767 1.00 88.94 334 LEU A N 1
ATOM 2577 C CA . LEU A 1 334 ? -25.382 -0.066 -0.936 1.00 88.94 334 LEU A CA 1
ATOM 2578 C C . LEU A 1 334 ? -26.227 1.106 -0.419 1.00 88.94 334 LEU A C 1
ATOM 2580 O O . LEU A 1 334 ? -26.978 1.730 -1.176 1.00 88.94 334 LEU A O 1
ATOM 2584 N N . ASP A 1 335 ? -26.073 1.422 0.865 1.00 85.94 335 ASP A N 1
ATOM 2585 C CA . ASP A 1 335 ? -26.703 2.590 1.472 1.00 85.94 335 ASP A CA 1
ATOM 2586 C C . ASP A 1 335 ? -25.950 3.870 1.078 1.00 85.94 335 ASP A C 1
ATOM 2588 O O . ASP A 1 335 ? -24.752 4.016 1.324 1.00 85.94 335 ASP A O 1
ATOM 2592 N N . LYS A 1 336 ? -26.677 4.841 0.516 1.00 82.44 336 LYS A N 1
ATOM 2593 C CA . LYS A 1 336 ? -26.135 6.156 0.149 1.00 82.44 336 LYS A CA 1
ATOM 2594 C C . LYS A 1 336 ? -25.639 6.946 1.362 1.00 82.44 336 LYS A C 1
ATOM 2596 O O . LYS A 1 336 ? -24.776 7.804 1.193 1.00 82.44 336 LYS A O 1
ATOM 2601 N N . GLY A 1 337 ? -26.184 6.683 2.552 1.00 81.62 337 GLY A N 1
ATOM 2602 C CA . GLY A 1 337 ? -25.749 7.293 3.807 1.00 81.62 337 GLY A CA 1
ATOM 2603 C C . GLY A 1 337 ? -24.437 6.719 4.348 1.00 81.62 337 GLY A C 1
ATOM 2604 O O . GLY A 1 337 ? -23.731 7.415 5.077 1.00 81.62 337 GLY A O 1
ATOM 2605 N N . ASN A 1 338 ? -24.078 5.486 3.968 1.00 86.88 338 ASN A N 1
ATOM 2606 C CA . ASN A 1 338 ? -22.878 4.795 4.445 1.00 86.88 338 ASN A CA 1
ATOM 2607 C C . ASN A 1 338 ? -22.201 3.985 3.330 1.00 86.88 338 ASN A C 1
ATOM 2609 O O . ASN A 1 338 ? -22.113 2.757 3.377 1.00 86.88 338 ASN A O 1
ATOM 2613 N N . MET A 1 339 ? -21.732 4.695 2.305 1.00 88.12 339 MET A N 1
ATOM 2614 C CA . MET A 1 339 ? -21.027 4.084 1.180 1.00 88.12 339 MET A CA 1
ATOM 2615 C C . MET A 1 339 ? -19.639 3.570 1.592 1.00 88.12 339 MET A C 1
ATOM 2617 O O . MET A 1 339 ? -18.965 4.235 2.389 1.00 88.12 339 MET A O 1
ATOM 2621 N N . PRO A 1 340 ? -19.172 2.454 0.994 1.00 89.56 340 PRO A N 1
ATOM 2622 C CA . PRO A 1 340 ? -17.796 1.994 1.137 1.00 89.56 340 PRO A CA 1
ATOM 2623 C C . PRO A 1 340 ? -16.799 3.091 0.763 1.00 89.56 340 PRO A C 1
ATOM 2625 O O . PRO A 1 340 ? -17.113 4.010 -0.000 1.00 89.56 340 PRO A O 1
ATOM 2628 N N . ARG A 1 341 ? -15.575 2.982 1.272 1.00 89.56 341 ARG A N 1
ATOM 2629 C CA . ARG A 1 341 ? -14.480 3.919 0.999 1.00 89.56 341 ARG A CA 1
ATOM 2630 C C . ARG A 1 341 ? -13.296 3.199 0.368 1.00 89.56 341 ARG A C 1
ATOM 2632 O O . ARG A 1 341 ? -13.095 2.002 0.557 1.00 89.56 341 ARG A O 1
ATOM 2639 N N . THR A 1 342 ? -12.473 3.939 -0.375 1.00 87.12 342 THR A N 1
ATOM 2640 C CA . THR A 1 342 ? -11.170 3.423 -0.813 1.00 87.12 342 THR A CA 1
ATOM 2641 C C . THR A 1 342 ? -10.342 3.032 0.408 1.00 87.12 342 THR A C 1
ATOM 2643 O O . THR A 1 342 ? -10.181 3.833 1.330 1.00 87.12 342 THR A O 1
ATOM 2646 N N . GLY A 1 343 ? -9.805 1.814 0.388 1.00 86.00 343 GLY A N 1
ATOM 2647 C CA . GLY A 1 343 ? -9.081 1.225 1.507 1.00 86.00 343 GLY A CA 1
ATOM 2648 C C . GLY A 1 343 ? -9.912 0.304 2.396 1.00 86.00 343 GLY A C 1
ATOM 2649 O O . GLY A 1 343 ? -9.320 -0.425 3.192 1.00 86.00 343 GLY A O 1
ATOM 2650 N N . ASP A 1 344 ? -11.236 0.273 2.224 1.00 91.06 344 ASP A N 1
ATOM 2651 C CA . ASP A 1 344 ? -12.074 -0.749 2.848 1.00 91.06 344 ASP A CA 1
ATOM 2652 C C . ASP A 1 344 ? -11.737 -2.132 2.277 1.00 91.06 344 ASP A C 1
ATOM 2654 O O . ASP A 1 344 ? -11.356 -2.282 1.116 1.00 91.06 344 ASP A O 1
ATOM 2658 N N . VAL A 1 345 ? -11.902 -3.166 3.092 1.00 92.31 345 VAL A N 1
ATOM 2659 C CA . VAL A 1 345 ? -11.751 -4.565 2.709 1.00 92.31 345 VAL A CA 1
ATOM 2660 C C . VAL A 1 345 ? -13.135 -5.182 2.594 1.00 92.31 345 VAL A C 1
ATOM 2662 O O . VAL A 1 345 ? -13.876 -5.275 3.575 1.00 92.31 345 VAL A O 1
ATOM 2665 N N . MET A 1 346 ? -13.471 -5.625 1.388 1.00 93.38 346 MET A N 1
ATOM 2666 C CA . MET A 1 346 ? -14.674 -6.397 1.127 1.00 93.38 346 MET A CA 1
ATOM 2667 C C . MET A 1 346 ? -14.459 -7.852 1.552 1.00 93.38 346 MET A C 1
ATOM 2669 O O . MET A 1 346 ? -13.454 -8.480 1.196 1.00 93.38 346 MET A O 1
ATOM 2673 N N . ILE A 1 347 ? -15.419 -8.375 2.308 1.00 93.12 347 ILE A N 1
ATOM 2674 C CA . ILE A 1 347 ? -15.491 -9.772 2.746 1.00 93.12 347 ILE A CA 1
ATOM 2675 C C . ILE A 1 347 ? -16.892 -10.321 2.474 1.00 93.12 347 ILE A C 1
ATOM 2677 O O . ILE A 1 347 ? -17.849 -9.559 2.314 1.00 93.12 347 ILE A O 1
ATOM 2681 N N . LEU A 1 348 ? -17.023 -11.647 2.424 1.00 91.94 348 LEU A N 1
ATOM 2682 C CA . LEU A 1 348 ? -18.338 -12.281 2.351 1.00 91.94 348 LEU A CA 1
ATOM 2683 C C . LEU A 1 348 ? -19.107 -12.013 3.645 1.00 91.94 348 LEU A C 1
ATOM 2685 O O . LEU A 1 348 ? -18.542 -12.073 4.733 1.00 91.94 348 LEU A O 1
ATOM 2689 N N . LYS A 1 349 ? -20.412 -11.776 3.544 1.00 88.38 349 LYS A N 1
ATOM 2690 C CA . LYS A 1 349 ? -21.271 -11.542 4.712 1.00 88.38 349 LYS A CA 1
ATOM 2691 C C . LYS A 1 349 ? -21.328 -12.739 5.667 1.00 88.38 349 LYS A C 1
ATOM 2693 O O . LYS A 1 349 ? -21.540 -12.564 6.862 1.00 88.38 349 LYS A O 1
ATOM 2698 N N . SER A 1 350 ? -21.121 -13.949 5.152 1.00 87.12 350 SER A N 1
ATOM 2699 C CA . SER A 1 350 ? -21.008 -15.171 5.954 1.00 87.12 350 SER A CA 1
ATOM 2700 C C . SER A 1 350 ? -19.714 -15.248 6.771 1.00 87.12 350 SER A C 1
ATOM 2702 O O . SER A 1 350 ? -19.587 -16.122 7.625 1.00 87.12 350 SER A O 1
ATOM 2704 N N . ASP A 1 351 ? -18.737 -14.380 6.502 1.00 84.06 351 ASP A N 1
ATOM 2705 C CA . ASP A 1 351 ? -17.443 -14.398 7.164 1.00 84.06 351 ASP A CA 1
ATOM 2706 C C . ASP A 1 351 ? -17.409 -13.475 8.392 1.00 84.06 351 ASP A C 1
ATOM 2708 O O . ASP A 1 351 ? -17.492 -12.254 8.289 1.00 84.06 351 ASP A O 1
ATOM 2712 N N . ALA A 1 352 ? -17.220 -14.078 9.568 1.00 75.38 352 ALA A N 1
ATOM 2713 C CA . ALA A 1 352 ? -17.082 -13.380 10.847 1.00 75.38 352 ALA A CA 1
ATOM 2714 C C . ALA A 1 352 ? -15.626 -13.294 11.356 1.00 75.38 352 ALA A C 1
ATOM 2716 O O . ALA A 1 352 ? -15.386 -12.868 12.493 1.00 75.38 352 ALA A O 1
ATOM 2717 N N . THR A 1 353 ? -14.651 -13.741 10.559 1.00 78.25 353 THR A N 1
ATOM 2718 C CA . THR A 1 353 ? -13.243 -13.850 10.970 1.00 78.25 353 THR A CA 1
ATOM 2719 C C . THR A 1 353 ? -12.502 -12.514 10.935 1.00 78.25 353 THR A C 1
ATOM 2721 O O . THR A 1 353 ? -11.604 -12.310 11.750 1.00 78.25 353 THR A O 1
ATOM 2724 N N . LEU A 1 354 ? -12.879 -11.585 10.046 1.00 81.00 354 LEU A N 1
ATOM 2725 C CA . LEU A 1 354 ? -12.277 -10.251 9.967 1.00 81.00 354 LEU A CA 1
ATOM 2726 C C . LEU A 1 354 ? -13.091 -9.232 10.760 1.00 81.00 354 LEU A C 1
ATOM 2728 O O . LEU A 1 354 ? -14.308 -9.142 10.616 1.00 81.00 354 LEU A O 1
ATOM 2732 N N . LYS A 1 355 ? -12.410 -8.431 11.578 1.00 76.31 355 LYS A N 1
ATOM 2733 C CA . LYS A 1 355 ? -13.033 -7.408 12.423 1.00 76.31 355 LYS A CA 1
ATOM 2734 C C . LYS A 1 355 ? -12.236 -6.117 12.376 1.00 76.31 355 LYS A C 1
ATOM 2736 O O . LYS A 1 355 ? -11.054 -6.117 12.036 1.00 76.31 355 LYS A O 1
ATOM 2741 N N . GLN A 1 356 ? -12.888 -5.021 12.752 1.00 76.00 356 GLN A N 1
ATOM 2742 C CA . GLN A 1 356 ? -12.200 -3.757 12.974 1.00 76.00 356 GLN A CA 1
ATOM 2743 C C . GLN A 1 356 ? -11.182 -3.926 14.102 1.00 76.00 356 GLN A C 1
ATOM 2745 O O . GLN A 1 356 ? -11.479 -4.522 15.140 1.00 76.00 356 GLN A O 1
ATOM 2750 N N . VAL A 1 357 ? -9.985 -3.397 13.895 1.00 82.69 357 VAL A N 1
ATOM 2751 C CA . VAL A 1 357 ? -8.886 -3.522 14.847 1.00 82.69 357 VAL A CA 1
ATOM 2752 C C . VAL A 1 357 ? -8.905 -2.338 15.812 1.00 82.69 357 VAL A C 1
ATOM 2754 O O . VAL A 1 357 ? -9.017 -1.193 15.377 1.00 82.69 357 VAL A O 1
ATOM 2757 N N . LYS A 1 358 ? -8.828 -2.632 17.114 1.00 84.94 358 LYS A N 1
ATOM 2758 C CA . LYS A 1 358 ? -8.640 -1.653 18.192 1.00 84.94 358 LYS A CA 1
ATOM 2759 C C . LYS A 1 358 ? -7.179 -1.251 18.292 1.00 84.94 358 LYS A C 1
ATOM 2761 O O . LYS A 1 358 ? -6.853 -0.078 18.281 1.00 84.94 358 LYS A O 1
ATOM 2766 N N . ASP A 1 359 ? -6.321 -2.255 18.389 1.00 90.06 359 ASP A N 1
ATOM 2767 C CA . ASP A 1 359 ? -4.876 -2.132 18.431 1.00 90.06 359 ASP A CA 1
ATOM 2768 C C . ASP A 1 359 ? -4.258 -3.355 17.752 1.00 90.06 359 ASP A C 1
ATOM 2770 O O . ASP A 1 359 ? -4.880 -4.415 17.618 1.00 90.06 359 ASP A O 1
ATOM 2774 N N . PHE A 1 360 ? -3.037 -3.204 17.261 1.00 93.06 360 PHE A N 1
ATOM 2775 C CA . PHE A 1 360 ? -2.291 -4.309 16.684 1.00 93.06 360 PHE A CA 1
ATOM 2776 C C . PHE A 1 360 ? -0.831 -4.252 17.091 1.00 93.06 360 PHE A C 1
ATOM 2778 O O . PHE A 1 360 ? -0.218 -3.192 17.196 1.00 93.06 360 PHE A O 1
ATOM 2785 N N . THR A 1 361 ? -0.254 -5.430 17.284 1.00 93.25 361 THR A N 1
ATOM 2786 C CA . THR A 1 361 ? 1.173 -5.601 17.511 1.00 93.25 361 THR A CA 1
ATOM 2787 C C . THR A 1 361 ? 1.838 -5.913 16.181 1.00 93.25 361 THR A C 1
ATOM 2789 O O . THR A 1 361 ? 1.501 -6.904 15.522 1.00 93.25 361 THR A O 1
ATOM 2792 N N . ALA A 1 362 ? 2.798 -5.084 15.788 1.00 93.12 362 ALA A N 1
ATOM 2793 C CA . ALA A 1 362 ? 3.594 -5.289 14.592 1.00 93.12 362 ALA A CA 1
ATOM 2794 C C . ALA A 1 362 ? 5.075 -5.410 14.946 1.00 93.12 362 ALA A C 1
ATOM 2796 O O . ALA A 1 362 ? 5.623 -4.612 15.707 1.00 93.12 362 ALA A O 1
ATOM 2797 N N . GLN A 1 363 ? 5.729 -6.395 14.339 1.00 91.31 363 GLN A N 1
ATOM 2798 C CA . GLN A 1 363 ? 7.178 -6.445 14.290 1.00 91.31 363 GLN A CA 1
ATOM 2799 C C . GLN A 1 363 ? 7.626 -5.479 13.201 1.00 91.31 363 GLN A C 1
ATOM 2801 O O . GLN A 1 363 ? 7.298 -5.682 12.030 1.00 91.31 363 GLN A O 1
ATOM 2806 N N . ILE A 1 364 ? 8.342 -4.434 13.588 1.00 91.44 364 ILE A N 1
ATOM 2807 C CA . ILE A 1 364 ? 8.798 -3.376 12.705 1.00 91.44 364 ILE A CA 1
ATOM 2808 C C . ILE A 1 364 ? 10.317 -3.349 12.551 1.00 91.44 364 ILE A C 1
ATOM 2810 O O . ILE A 1 364 ? 11.063 -3.763 13.435 1.00 91.44 364 ILE A O 1
ATOM 2814 N N . GLN A 1 365 ? 10.760 -2.796 11.431 1.00 87.25 365 GLN A N 1
ATOM 2815 C CA . GLN A 1 365 ? 12.099 -2.280 11.222 1.00 87.25 365 GLN A CA 1
ATOM 2816 C C . GLN A 1 365 ? 11.999 -0.763 11.098 1.00 87.25 365 GLN A C 1
ATOM 2818 O O . GLN A 1 365 ? 11.262 -0.261 10.244 1.00 87.25 365 GLN A O 1
ATOM 2823 N N . THR A 1 366 ? 12.722 -0.027 11.935 1.00 88.06 366 THR A N 1
ATOM 2824 C CA . THR A 1 366 ? 12.831 1.425 11.810 1.00 88.06 366 THR A CA 1
ATOM 2825 C C . THR A 1 366 ? 13.795 1.784 10.688 1.00 88.06 366 THR A C 1
ATOM 2827 O O . THR A 1 366 ? 14.825 1.141 10.471 1.00 88.06 366 THR A O 1
ATOM 2830 N N . LEU A 1 367 ? 13.423 2.805 9.932 1.00 81.88 367 LEU A N 1
ATOM 2831 C CA . LEU A 1 367 ? 14.128 3.296 8.759 1.00 81.88 367 LEU A CA 1
ATOM 2832 C C . LEU A 1 367 ? 14.800 4.618 9.113 1.00 81.88 367 LEU A C 1
ATOM 2834 O O . LEU A 1 367 ? 15.549 4.691 10.086 1.00 81.88 367 LEU A O 1
ATOM 2838 N N . ASP A 1 368 ? 14.507 5.650 8.340 1.00 76.31 368 ASP A N 1
ATOM 2839 C CA . ASP A 1 368 ? 15.056 6.977 8.465 1.00 76.31 368 ASP A CA 1
ATOM 2840 C C . ASP A 1 368 ? 14.103 7.794 9.344 1.00 76.31 368 ASP A C 1
ATOM 2842 O O . ASP A 1 368 ? 13.319 8.619 8.880 1.00 76.31 368 ASP A O 1
ATOM 2846 N N . ILE A 1 369 ? 14.110 7.478 10.641 1.00 81.62 369 ILE A N 1
ATOM 2847 C CA . ILE A 1 369 ? 13.317 8.196 11.643 1.00 81.62 369 ILE A CA 1
ATOM 2848 C C . ILE A 1 369 ? 14.022 9.494 12.078 1.00 81.62 369 ILE A C 1
ATOM 2850 O O . ILE A 1 369 ? 15.256 9.527 12.160 1.00 81.62 369 ILE A O 1
ATOM 2854 N N . PRO A 1 370 ? 13.274 10.564 12.406 1.00 73.00 370 PRO A N 1
ATOM 2855 C CA . PRO A 1 370 ? 13.849 11.818 12.881 1.00 73.00 370 PRO A CA 1
ATOM 2856 C C . PRO A 1 370 ? 14.346 11.674 14.329 1.00 73.00 370 PRO A C 1
ATOM 2858 O O . PRO A 1 370 ? 13.617 11.904 15.289 1.00 73.00 370 PRO A O 1
ATOM 2861 N N . GLY A 1 371 ? 15.610 11.281 14.495 1.00 81.12 371 GLY A N 1
ATOM 2862 C CA . GLY A 1 371 ? 16.239 11.136 15.809 1.00 81.12 371 GLY A CA 1
ATOM 2863 C C . GLY A 1 371 ? 15.798 9.865 16.534 1.00 81.12 371 GLY A C 1
ATOM 2864 O O . GLY A 1 371 ? 16.256 8.774 16.193 1.00 81.12 371 GLY A O 1
ATOM 2865 N N . GLU A 1 372 ? 14.943 10.013 17.547 1.00 85.00 372 GLU A N 1
ATOM 2866 C CA . GLU A 1 372 ? 14.418 8.909 18.355 1.00 85.00 372 GLU A CA 1
ATOM 2867 C C . GLU A 1 372 ? 12.890 8.936 18.402 1.00 85.00 372 GLU A C 1
ATOM 2869 O O . GLU A 1 372 ? 12.276 9.967 18.672 1.00 85.00 372 GLU A O 1
ATOM 2874 N N . VAL A 1 373 ? 12.273 7.774 18.203 1.00 87.88 373 VAL A N 1
ATOM 2875 C CA . VAL A 1 373 ? 10.822 7.591 18.271 1.00 87.88 373 VAL A CA 1
ATOM 2876 C C . VAL A 1 373 ? 10.440 7.021 19.635 1.00 87.88 373 VAL A C 1
ATOM 2878 O O . VAL A 1 373 ? 11.035 6.049 20.096 1.00 87.88 373 VAL A O 1
ATOM 2881 N N . LYS A 1 374 ? 9.432 7.613 20.279 1.00 89.31 374 LYS A N 1
ATOM 2882 C CA . LYS A 1 374 ? 8.891 7.194 21.583 1.00 89.31 374 LYS A CA 1
ATOM 2883 C C . LYS A 1 374 ? 7.395 6.891 21.477 1.00 89.31 374 LYS A C 1
ATOM 2885 O O . LYS A 1 374 ? 6.760 7.205 20.466 1.00 89.31 374 LYS A O 1
ATOM 2890 N N . ALA A 1 375 ? 6.827 6.312 22.535 1.00 89.25 375 ALA A N 1
ATOM 2891 C CA . ALA A 1 375 ? 5.377 6.176 22.660 1.00 89.25 375 ALA A CA 1
ATOM 2892 C C . ALA A 1 375 ? 4.683 7.542 22.483 1.00 89.25 375 ALA A C 1
ATOM 2894 O O . ALA A 1 375 ? 5.168 8.566 22.962 1.00 89.25 375 ALA A O 1
ATOM 2895 N N . GLY A 1 376 ? 3.574 7.554 21.744 1.00 86.75 376 GLY A N 1
ATOM 2896 C CA . GLY A 1 376 ? 2.846 8.751 21.314 1.00 86.75 376 GLY A CA 1
ATOM 2897 C C . GLY A 1 376 ? 3.117 9.177 19.865 1.00 86.75 376 GLY A C 1
ATOM 2898 O O . GLY A 1 376 ? 2.265 9.836 19.264 1.00 86.75 376 GLY A O 1
ATOM 2899 N N . TYR A 1 377 ? 4.238 8.765 19.262 1.00 90.44 377 TYR A N 1
ATOM 2900 C CA . TYR A 1 377 ? 4.507 9.038 17.846 1.00 90.44 377 TYR A CA 1
ATOM 2901 C C . TYR A 1 377 ? 3.445 8.382 16.951 1.00 90.44 377 TYR A C 1
ATOM 2903 O O . TYR A 1 377 ? 3.077 7.228 17.169 1.00 90.44 377 TYR A O 1
ATOM 2911 N N . SER A 1 378 ? 2.916 9.130 15.978 1.00 91.56 378 SER A N 1
ATOM 2912 C CA . SER A 1 378 ? 1.708 8.754 15.225 1.00 91.56 378 SER A CA 1
ATOM 2913 C C . SER A 1 378 ? 1.890 8.888 13.704 1.00 91.56 378 SER A C 1
ATOM 2915 O O . SER A 1 378 ? 1.272 9.762 13.092 1.00 91.56 378 SER A O 1
ATOM 2917 N N . PRO A 1 379 ? 2.734 8.055 13.070 1.00 91.94 379 PRO A N 1
ATOM 2918 C CA . PRO A 1 379 ? 2.916 8.063 11.619 1.00 91.94 379 PRO A CA 1
ATOM 2919 C C . PRO A 1 379 ? 1.692 7.499 10.889 1.00 91.94 379 PRO A C 1
ATOM 2921 O O . PRO A 1 379 ? 0.839 6.827 11.476 1.00 91.94 379 PRO A O 1
ATOM 2924 N N . ILE A 1 380 ? 1.619 7.721 9.577 1.00 90.62 380 ILE A N 1
ATOM 2925 C CA . ILE A 1 380 ? 0.550 7.168 8.740 1.00 90.62 380 ILE A CA 1
ATOM 2926 C C . ILE A 1 380 ? 0.932 5.748 8.326 1.00 90.62 380 ILE A C 1
ATOM 2928 O O . ILE A 1 380 ? 1.875 5.553 7.564 1.00 90.62 380 ILE A O 1
ATOM 2932 N N . GLY A 1 381 ? 0.192 4.760 8.823 1.00 90.56 381 GLY A N 1
ATOM 2933 C CA . GLY A 1 381 ? 0.300 3.362 8.421 1.00 90.56 381 GLY A CA 1
ATOM 2934 C C . GLY A 1 381 ? -0.528 3.078 7.170 1.00 90.56 381 GLY A C 1
ATOM 2935 O O . GLY A 1 381 ? -1.708 3.423 7.116 1.00 90.56 381 GLY A O 1
ATOM 2936 N N . PHE A 1 382 ? 0.088 2.436 6.183 1.00 86.94 382 PHE A N 1
ATOM 2937 C CA . PHE A 1 382 ? -0.516 1.990 4.931 1.00 86.94 382 PHE A CA 1
ATOM 2938 C C . PHE A 1 382 ? -0.552 0.464 4.890 1.00 86.94 382 PHE A C 1
ATOM 2940 O O . PHE A 1 382 ? 0.489 -0.182 5.029 1.00 86.94 382 PHE A O 1
ATOM 2947 N N . VAL A 1 383 ? -1.736 -0.103 4.666 1.00 87.44 383 VAL A N 1
ATOM 2948 C CA . VAL A 1 383 ? -1.964 -1.545 4.502 1.00 87.44 383 VAL A CA 1
ATOM 2949 C C . VAL A 1 383 ? -2.780 -1.756 3.241 1.00 87.44 383 VAL A C 1
ATOM 2951 O O . VAL A 1 383 ? -3.958 -1.409 3.196 1.00 87.44 383 VAL A O 1
ATOM 2954 N N . ARG A 1 384 ? -2.155 -2.315 2.199 1.00 85.50 384 ARG A N 1
ATOM 2955 C CA . ARG A 1 384 ? -2.732 -2.366 0.843 1.00 85.50 384 ARG A CA 1
ATOM 2956 C C . ARG A 1 384 ? -3.251 -0.975 0.430 1.00 85.50 384 ARG A C 1
ATOM 2958 O O . ARG A 1 384 ? -2.456 -0.047 0.319 1.00 85.50 384 ARG A O 1
ATOM 2965 N N . CYS A 1 385 ? -4.560 -0.826 0.224 1.00 82.44 385 CYS A N 1
ATOM 2966 C CA . CYS A 1 385 ? -5.208 0.445 -0.117 1.00 82.44 385 CYS A CA 1
ATOM 2967 C C . CYS A 1 385 ? -5.697 1.233 1.115 1.00 82.44 385 CYS A C 1
ATOM 2969 O O . CYS A 1 385 ? -6.111 2.383 0.978 1.00 82.44 385 CYS A O 1
ATOM 2971 N N . GLY A 1 386 ? -5.677 0.626 2.305 1.00 85.69 386 GLY A N 1
ATOM 2972 C CA . GLY A 1 386 ? -6.082 1.241 3.565 1.00 85.69 386 GLY A CA 1
ATOM 2973 C C . GLY A 1 386 ? -4.985 2.121 4.156 1.00 85.69 386 GLY A C 1
ATOM 2974 O O . GLY A 1 386 ? -3.795 1.821 4.043 1.00 85.69 386 GLY A O 1
ATOM 2975 N N . ARG A 1 387 ? -5.388 3.211 4.814 1.00 87.75 387 ARG A N 1
ATOM 2976 C CA . ARG A 1 387 ? -4.473 4.112 5.521 1.00 87.75 387 ARG A CA 1
ATOM 2977 C C . ARG A 1 387 ? -5.094 4.649 6.802 1.00 87.75 387 ARG A C 1
ATOM 2979 O O . ARG A 1 387 ? -6.269 5.000 6.813 1.00 87.75 387 ARG A O 1
ATOM 2986 N N . SER A 1 388 ? -4.290 4.771 7.849 1.00 89.69 388 SER A N 1
ATOM 2987 C CA . SER A 1 388 ? -4.666 5.472 9.079 1.00 89.69 388 SER A CA 1
ATOM 2988 C C . SER A 1 388 ? -3.422 5.995 9.780 1.00 89.69 388 SER A C 1
ATOM 2990 O O . SER A 1 388 ? -2.382 5.337 9.779 1.00 89.69 388 SER A O 1
ATOM 2992 N N . ALA A 1 389 ? -3.532 7.144 10.449 1.00 91.06 389 ALA A N 1
ATOM 2993 C CA . ALA A 1 389 ? -2.560 7.494 11.481 1.00 91.06 389 ALA A CA 1
ATOM 2994 C C . ALA A 1 389 ? -2.576 6.399 12.560 1.00 91.06 389 ALA A C 1
ATOM 2996 O O . ALA A 1 389 ? -3.651 5.981 12.991 1.00 91.06 389 ALA A O 1
ATOM 2997 N N . CYS A 1 390 ? -1.408 5.894 12.940 1.00 92.06 390 CYS A N 1
ATOM 2998 C CA . CYS A 1 390 ? -1.252 4.790 13.881 1.00 92.06 390 CYS A CA 1
ATOM 2999 C C . CYS A 1 390 ? -0.349 5.247 15.021 1.00 92.06 390 CYS A C 1
ATOM 3001 O O . CYS A 1 390 ? 0.857 5.394 14.835 1.00 92.06 390 CYS A O 1
ATOM 3003 N N . ARG A 1 391 ? -0.930 5.489 16.194 1.00 93.25 391 ARG A N 1
ATOM 3004 C CA . ARG A 1 391 ? -0.210 5.928 17.389 1.00 93.25 391 ARG A CA 1
ATOM 3005 C C . ARG A 1 391 ? 0.536 4.759 18.013 1.00 93.25 391 ARG A C 1
ATOM 3007 O O . ARG A 1 391 ? -0.062 3.724 18.279 1.00 93.25 391 ARG A O 1
ATOM 3014 N N . ILE A 1 392 ? 1.818 4.938 18.309 1.00 93.19 392 ILE A N 1
ATOM 3015 C CA . ILE A 1 392 ? 2.579 3.986 19.122 1.00 93.19 392 ILE A CA 1
ATOM 3016 C C . ILE A 1 392 ? 2.107 4.094 20.571 1.00 93.19 392 ILE A C 1
ATOM 3018 O O . ILE A 1 392 ? 2.284 5.141 21.194 1.00 93.19 392 ILE A O 1
ATOM 3022 N N . THR A 1 393 ? 1.540 3.025 21.119 1.00 90.94 393 THR A N 1
ATOM 3023 C CA . THR A 1 393 ? 1.095 2.973 22.523 1.00 90.94 393 THR A CA 1
ATOM 3024 C C . THR A 1 393 ? 2.114 2.293 23.428 1.00 90.94 393 THR A C 1
ATOM 3026 O O . THR A 1 393 ? 2.256 2.675 24.586 1.00 90.94 393 THR A O 1
ATOM 3029 N N . GLY A 1 394 ? 2.881 1.342 22.896 1.00 89.81 394 GLY A N 1
ATOM 3030 C CA . GLY A 1 394 ? 3.921 0.641 23.641 1.00 89.81 394 GLY A CA 1
ATOM 3031 C C . GLY A 1 394 ? 4.964 0.010 22.728 1.00 89.81 394 GLY A C 1
ATOM 3032 O O . GLY A 1 394 ? 4.685 -0.313 21.574 1.00 89.81 394 GLY A O 1
ATOM 3033 N N . ILE A 1 395 ? 6.176 -0.164 23.252 1.00 92.88 395 ILE A N 1
ATOM 3034 C CA . ILE A 1 395 ? 7.263 -0.876 22.578 1.00 92.88 395 ILE A CA 1
ATOM 3035 C C . ILE A 1 395 ? 7.594 -2.092 23.441 1.00 92.88 395 ILE A C 1
ATOM 3037 O O . ILE A 1 395 ? 8.062 -1.941 24.566 1.00 92.88 395 ILE A O 1
ATOM 3041 N N . ASN A 1 396 ? 7.331 -3.290 22.924 1.00 90.62 396 ASN A N 1
ATOM 3042 C CA . ASN A 1 396 ? 7.512 -4.535 23.666 1.00 90.62 396 ASN A CA 1
ATOM 3043 C C . ASN A 1 396 ? 8.988 -4.896 23.768 1.00 90.62 396 ASN A C 1
ATOM 3045 O O . ASN A 1 396 ? 9.474 -5.216 24.844 1.00 90.62 396 ASN A O 1
ATOM 3049 N N . TRP A 1 397 ? 9.713 -4.828 22.653 1.00 92.38 397 TRP A N 1
ATOM 3050 C CA . TRP A 1 397 ? 11.142 -5.109 22.628 1.00 92.38 397 TRP A CA 1
ATOM 3051 C C . TRP A 1 397 ? 11.825 -4.451 21.436 1.00 92.38 397 TRP A C 1
ATOM 3053 O O . TRP A 1 397 ? 11.174 -4.133 20.441 1.00 92.38 397 TRP A O 1
ATOM 3063 N N . LYS A 1 398 ? 13.150 -4.294 21.517 1.00 91.62 398 LYS A N 1
ATOM 3064 C CA . LYS A 1 398 ? 13.999 -3.894 20.389 1.00 91.62 398 LYS A CA 1
ATOM 3065 C C . LYS A 1 398 ? 15.299 -4.687 20.292 1.00 91.62 398 LYS A C 1
ATOM 3067 O O . LYS A 1 398 ? 15.803 -5.213 21.280 1.00 91.62 398 LYS A O 1
ATOM 3072 N N . VAL A 1 399 ? 15.843 -4.746 19.085 1.00 88.44 399 VAL A N 1
ATOM 3073 C CA . VAL A 1 399 ? 17.131 -5.333 18.718 1.00 88.44 399 VAL A CA 1
ATOM 3074 C C . VAL A 1 399 ? 17.804 -4.379 17.736 1.00 88.44 399 VAL A C 1
ATOM 3076 O O . VAL A 1 399 ? 17.232 -4.028 16.705 1.00 88.44 399 VAL A O 1
ATOM 3079 N N . GLY A 1 400 ? 19.033 -3.974 18.025 1.00 83.06 400 GLY A N 1
ATOM 3080 C CA . GLY A 1 400 ? 19.784 -3.058 17.179 1.00 83.06 400 GLY A CA 1
ATOM 3081 C C . GLY A 1 400 ? 21.281 -3.124 17.442 1.00 83.06 400 GLY A C 1
ATOM 3082 O O . GLY A 1 400 ? 21.761 -3.916 18.254 1.00 83.06 400 GLY A O 1
ATOM 3083 N N . LYS A 1 401 ? 22.035 -2.256 16.762 1.00 75.50 401 LYS A N 1
ATOM 3084 C CA . LYS A 1 401 ? 23.480 -2.122 17.001 1.00 75.50 401 LYS A CA 1
ATOM 3085 C C . LYS A 1 401 ? 23.781 -1.674 18.433 1.00 75.50 401 LYS A C 1
ATOM 3087 O O . LYS A 1 401 ? 24.719 -2.183 19.031 1.00 75.50 401 LYS A O 1
ATOM 3092 N N . GLU A 1 402 ? 22.962 -0.784 18.997 1.00 70.50 402 GLU A N 1
ATOM 3093 C CA . GLU A 1 402 ? 23.137 -0.302 20.375 1.00 70.50 402 GLU A CA 1
ATOM 3094 C C . GLU A 1 402 ? 22.853 -1.371 21.427 1.00 70.50 402 GLU A C 1
ATOM 3096 O O . GLU A 1 402 ? 23.491 -1.389 22.473 1.00 70.50 402 GLU A O 1
ATOM 3101 N N . THR A 1 403 ? 21.948 -2.308 21.141 1.00 75.31 403 THR A N 1
ATOM 3102 C CA . THR A 1 403 ? 21.707 -3.446 22.035 1.00 75.31 403 THR A CA 1
ATOM 3103 C C . THR A 1 403 ? 22.740 -4.563 21.844 1.00 75.31 403 THR A C 1
ATOM 3105 O O . THR A 1 403 ? 22.593 -5.643 22.415 1.00 75.31 403 THR A O 1
ATOM 3108 N N . GLY A 1 404 ? 23.772 -4.348 21.014 1.00 74.81 404 GLY A N 1
ATOM 3109 C CA . GLY A 1 404 ? 24.757 -5.369 20.655 1.00 74.81 404 GLY A CA 1
ATOM 3110 C C . GLY A 1 404 ? 24.125 -6.582 19.966 1.00 74.81 404 GLY A C 1
ATOM 3111 O O . GLY A 1 404 ? 24.605 -7.700 20.132 1.00 74.81 404 GLY A O 1
ATOM 3112 N N . GLY A 1 405 ? 22.997 -6.389 19.271 1.00 76.62 405 GLY A N 1
ATOM 3113 C CA . GLY A 1 405 ? 22.215 -7.472 18.673 1.00 76.62 405 GLY A CA 1
ATOM 3114 C C . GLY A 1 405 ? 21.405 -8.308 19.671 1.00 76.62 405 GLY A C 1
ATOM 3115 O O . GLY A 1 405 ? 20.743 -9.258 19.259 1.00 76.62 405 GLY A O 1
ATOM 3116 N N . LYS A 1 406 ? 21.408 -7.968 20.967 1.00 83.50 406 LYS A N 1
ATOM 3117 C CA . LYS A 1 406 ? 20.566 -8.633 21.971 1.00 83.50 406 LYS A CA 1
ATOM 3118 C C . LYS A 1 406 ? 19.170 -8.022 22.010 1.00 83.50 406 LYS A C 1
ATOM 3120 O O . LYS A 1 406 ? 18.983 -6.842 21.712 1.00 83.50 406 LYS A O 1
ATOM 3125 N N . LYS A 1 407 ? 18.192 -8.838 22.396 1.00 88.50 407 LYS A N 1
ATOM 3126 C CA . LYS A 1 407 ? 16.813 -8.405 22.618 1.00 88.50 407 LYS A CA 1
ATOM 3127 C C . LYS A 1 407 ? 16.735 -7.619 23.925 1.00 88.50 407 LYS A C 1
ATOM 3129 O O . LYS A 1 407 ? 17.053 -8.153 24.982 1.00 88.50 407 LYS A O 1
ATOM 3134 N N . LEU A 1 408 ? 16.343 -6.354 23.828 1.00 87.94 408 LEU A N 1
ATOM 3135 C CA . LEU A 1 408 ? 16.052 -5.486 24.962 1.00 87.94 408 LEU A CA 1
ATOM 3136 C C . LEU A 1 408 ? 14.534 -5.388 25.113 1.00 87.94 408 LEU A C 1
ATOM 3138 O O . LEU A 1 408 ? 13.863 -4.912 24.198 1.00 87.94 408 LEU A O 1
ATOM 3142 N N . GLU A 1 409 ? 14.004 -5.846 26.241 1.00 90.56 409 GLU A N 1
ATOM 3143 C CA . GLU A 1 409 ? 12.575 -5.756 26.565 1.00 90.56 409 GLU A CA 1
ATOM 3144 C C . GLU A 1 409 ? 12.213 -4.336 27.041 1.00 90.56 409 GLU A C 1
ATOM 3146 O O . GLU A 1 409 ? 13.034 -3.650 27.650 1.00 90.56 409 GLU A O 1
ATOM 3151 N N . ALA A 1 410 ? 10.988 -3.902 26.744 1.00 86.00 410 ALA A N 1
ATOM 3152 C CA . ALA A 1 410 ? 10.381 -2.624 27.129 1.00 86.00 410 ALA A CA 1
ATOM 3153 C C . ALA A 1 410 ? 11.280 -1.371 26.964 1.00 86.00 410 ALA A C 1
ATOM 3155 O O . ALA A 1 410 ? 11.463 -0.605 27.914 1.00 86.00 410 ALA A O 1
ATOM 3156 N N . PRO A 1 411 ? 11.862 -1.118 25.776 1.00 87.44 411 PRO A N 1
ATOM 3157 C CA . PRO A 1 411 ? 12.707 0.053 25.566 1.00 87.44 411 PRO A CA 1
ATOM 3158 C C . PRO A 1 411 ? 11.896 1.361 25.550 1.00 87.44 411 PRO A C 1
ATOM 3160 O O . PRO A 1 411 ? 10.794 1.430 25.010 1.00 87.44 411 PRO A O 1
ATOM 3163 N N . HIS A 1 412 ? 12.492 2.444 26.056 1.00 85.38 412 HIS A N 1
ATOM 3164 C CA . HIS A 1 412 ? 11.862 3.772 26.068 1.00 85.38 412 HIS A CA 1
ATOM 3165 C C . HIS A 1 412 ? 11.822 4.470 24.699 1.00 85.38 412 HIS A C 1
ATOM 3167 O O . HIS A 1 412 ? 10.977 5.341 24.483 1.00 85.38 412 HIS A O 1
ATOM 3173 N N . SER A 1 413 ? 12.745 4.136 23.794 1.00 88.44 413 SER A N 1
ATOM 3174 C CA . SER A 1 413 ? 12.834 4.746 22.467 1.00 88.44 413 SER A CA 1
ATOM 3175 C C . SER A 1 413 ? 13.410 3.802 21.411 1.00 88.44 413 SER A C 1
ATOM 3177 O O . SER A 1 413 ? 14.142 2.848 21.712 1.00 88.44 413 SER A O 1
ATOM 3179 N N . LEU A 1 414 ? 13.080 4.107 20.158 1.00 88.94 414 LEU A N 1
ATOM 3180 C CA . LEU A 1 414 ? 13.591 3.467 18.955 1.00 88.94 414 LEU A CA 1
ATOM 3181 C C . LEU A 1 414 ? 14.483 4.432 18.175 1.00 88.94 414 LEU A C 1
ATOM 3183 O O . LEU A 1 414 ? 14.146 5.606 18.019 1.00 88.94 414 LEU A O 1
ATOM 3187 N N . LYS A 1 415 ? 15.593 3.913 17.655 1.00 87.88 415 LYS A N 1
ATOM 3188 C CA . LYS A 1 415 ? 16.539 4.587 16.755 1.00 87.88 415 LYS A CA 1
ATOM 3189 C C . LYS A 1 415 ? 16.443 4.013 15.345 1.00 87.88 415 LYS A C 1
ATOM 3191 O O . LYS A 1 415 ? 15.776 3.008 15.130 1.00 87.88 415 LYS A O 1
ATOM 3196 N N . ALA A 1 416 ? 17.084 4.660 14.375 1.00 84.94 416 ALA A N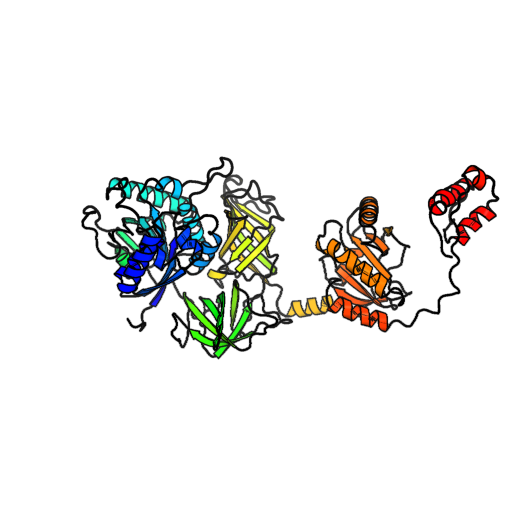 1
ATOM 3197 C CA . ALA A 1 416 ? 17.121 4.210 12.983 1.00 84.94 416 ALA A CA 1
ATOM 3198 C C . ALA A 1 416 ? 17.777 2.823 12.824 1.00 84.94 416 ALA A C 1
ATOM 3200 O O . ALA A 1 416 ? 18.797 2.535 13.452 1.00 84.94 416 ALA A O 1
ATOM 3201 N N . ASN A 1 417 ? 17.245 1.999 11.916 1.00 81.94 417 ASN A N 1
ATOM 3202 C CA . ASN A 1 417 ? 17.722 0.644 11.594 1.00 81.94 417 ASN A CA 1
ATOM 3203 C C . ASN A 1 417 ? 17.683 -0.367 12.759 1.00 81.94 417 ASN A C 1
ATOM 3205 O O . ASN A 1 417 ? 18.468 -1.317 12.781 1.00 81.94 417 ASN A O 1
ATOM 3209 N N . GLU A 1 418 ? 16.761 -0.190 13.702 1.00 87.00 418 GLU A N 1
ATOM 3210 C CA . GLU A 1 418 ? 16.455 -1.150 14.763 1.00 87.00 418 GLU A CA 1
ATOM 3211 C C . GLU A 1 418 ? 15.256 -2.024 14.371 1.00 87.00 418 GLU A C 1
ATOM 3213 O O . GLU A 1 418 ? 14.316 -1.583 13.708 1.00 87.00 418 GLU A O 1
ATOM 3218 N N . MET A 1 419 ? 15.281 -3.283 14.795 1.00 87.75 419 MET A N 1
ATOM 3219 C CA . MET A 1 419 ? 14.119 -4.166 14.765 1.00 87.75 419 MET A CA 1
ATOM 3220 C C . MET A 1 419 ? 13.395 -4.047 16.098 1.00 87.75 419 MET A C 1
ATOM 3222 O O . MET A 1 419 ? 14.034 -4.115 17.143 1.00 87.75 419 MET A O 1
ATOM 3226 N N . ALA A 1 420 ? 12.078 -3.912 16.089 1.00 91.88 420 ALA A N 1
ATOM 3227 C CA . ALA A 1 420 ? 11.298 -3.811 17.311 1.00 91.88 420 ALA A CA 1
ATOM 3228 C C . ALA A 1 420 ? 9.937 -4.475 17.168 1.00 91.88 420 ALA A C 1
ATOM 3230 O O . ALA A 1 420 ? 9.446 -4.678 16.064 1.00 91.88 420 ALA A O 1
ATOM 3231 N N . GLU A 1 421 ? 9.307 -4.785 18.288 1.00 93.69 421 GLU A N 1
ATOM 3232 C CA . GLU A 1 421 ? 7.891 -5.120 18.327 1.00 93.69 421 GLU A CA 1
ATOM 3233 C C . GLU A 1 421 ? 7.144 -4.001 19.030 1.00 93.69 421 GLU A C 1
ATOM 3235 O O . GLU A 1 421 ? 7.468 -3.628 20.157 1.00 93.69 421 GLU A O 1
ATOM 3240 N N . VAL A 1 422 ? 6.172 -3.437 18.326 1.00 93.88 422 VAL A N 1
ATOM 3241 C CA . VAL A 1 422 ? 5.498 -2.206 18.717 1.00 93.88 422 VAL A CA 1
ATOM 3242 C C . VAL A 1 422 ? 3.996 -2.418 18.652 1.00 93.88 422 VAL A C 1
ATOM 3244 O O . VAL A 1 422 ? 3.480 -3.055 17.728 1.00 93.88 422 VAL A O 1
ATOM 3247 N N . VAL A 1 423 ? 3.299 -1.885 19.648 1.00 93.44 423 VAL A N 1
ATOM 3248 C CA . VAL A 1 423 ? 1.842 -1.847 19.702 1.00 93.44 423 VAL A CA 1
ATOM 3249 C C . VAL A 1 423 ? 1.374 -0.518 19.121 1.00 93.44 423 VAL A C 1
ATOM 3251 O O . VAL A 1 423 ? 1.809 0.554 19.550 1.00 93.44 423 VAL A O 1
ATOM 3254 N N . PHE A 1 424 ? 0.502 -0.609 18.125 1.00 93.81 424 PHE A N 1
ATOM 3255 C CA . PHE A 1 424 ? -0.074 0.521 17.417 1.00 93.81 424 PHE A CA 1
ATOM 3256 C C . PHE A 1 424 ? -1.579 0.586 17.645 1.00 93.81 424 PHE A C 1
ATOM 3258 O O . PHE A 1 424 ? -2.277 -0.422 17.547 1.00 93.81 424 PHE A O 1
ATOM 3265 N N . GLU A 1 425 ? -2.076 1.795 17.863 1.00 92.88 425 GLU A N 1
ATOM 3266 C CA . GLU A 1 425 ? -3.496 2.119 17.925 1.00 92.88 425 GLU A CA 1
ATOM 3267 C C . GLU A 1 425 ? -3.856 3.016 16.727 1.00 92.88 425 GLU A C 1
ATOM 3269 O O . GLU A 1 425 ? -3.352 4.142 16.619 1.00 92.88 425 GLU A O 1
ATOM 3274 N N . PRO A 1 426 ? -4.668 2.538 15.770 1.00 90.62 426 PRO A N 1
ATOM 3275 C CA . PRO A 1 426 ? -5.096 3.342 14.639 1.00 90.62 426 PRO A CA 1
ATOM 3276 C C . PRO A 1 426 ? -6.091 4.430 15.086 1.00 90.62 426 PRO A C 1
ATOM 3278 O O . PRO A 1 426 ? -7.135 4.152 15.665 1.00 90.62 426 PRO A O 1
ATOM 3281 N N . CYS A 1 427 ? -5.782 5.692 14.778 1.00 87.44 427 CYS A N 1
ATOM 3282 C CA . CYS A 1 427 ? -6.627 6.850 15.095 1.00 87.44 427 CYS A CA 1
ATOM 3283 C C . CYS A 1 427 ? -7.914 6.906 14.255 1.00 87.44 427 CYS A C 1
ATOM 3285 O O . CYS A 1 427 ? -8.860 7.607 14.608 1.00 87.44 427 CYS A O 1
ATOM 3287 N N . GLN A 1 428 ? -7.933 6.222 13.111 1.00 86.69 428 GLN A N 1
ATOM 3288 C CA . GLN A 1 428 ? -9.107 6.026 12.269 1.00 86.69 428 GLN A CA 1
ATOM 3289 C C . GLN A 1 428 ? -9.332 4.525 12.076 1.00 86.69 428 GLN A C 1
ATOM 3291 O O . GLN A 1 428 ? -8.371 3.760 12.124 1.00 86.69 428 GLN A O 1
ATOM 3296 N N . PRO A 1 429 ? -10.576 4.078 11.833 1.00 85.19 429 PRO A N 1
ATOM 3297 C CA . PRO A 1 429 ? -10.850 2.676 11.555 1.00 85.19 429 PRO A CA 1
ATOM 3298 C C . PRO A 1 429 ? -9.929 2.119 10.461 1.00 85.19 429 PRO A C 1
ATOM 3300 O O . PRO A 1 429 ? -9.928 2.605 9.333 1.00 85.19 429 PRO A O 1
ATOM 3303 N N . LEU A 1 430 ? -9.154 1.091 10.806 1.00 88.19 430 LEU A N 1
ATOM 3304 C CA . LEU A 1 430 ? -8.248 0.395 9.899 1.00 88.19 430 LEU A CA 1
ATOM 3305 C C . LEU A 1 430 ? -8.469 -1.112 10.035 1.00 88.19 430 LEU A C 1
ATOM 3307 O O . LEU A 1 430 ? -8.704 -1.630 11.130 1.00 88.19 430 LEU A O 1
ATOM 3311 N N . VAL A 1 431 ? -8.386 -1.814 8.911 1.00 88.25 431 VAL A N 1
ATOM 3312 C CA . VAL A 1 431 ? -8.438 -3.273 8.866 1.00 88.25 431 VAL A CA 1
ATOM 3313 C C . VAL A 1 431 ? -7.029 -3.791 8.640 1.00 88.25 431 VAL A C 1
ATOM 3315 O O . VAL A 1 431 ? -6.411 -3.507 7.616 1.00 88.25 431 VAL A O 1
ATOM 3318 N N . VAL A 1 432 ? -6.536 -4.560 9.603 1.00 88.44 432 VAL A N 1
ATOM 3319 C CA . VAL A 1 432 ? -5.277 -5.296 9.499 1.00 88.44 432 VAL A CA 1
ATOM 3320 C C . VAL A 1 432 ? -5.503 -6.726 9.961 1.00 88.44 432 VAL A C 1
ATOM 3322 O O . VAL A 1 432 ? -6.413 -6.993 10.747 1.00 88.44 432 VAL A O 1
ATOM 3325 N N . ASP A 1 433 ? -4.686 -7.651 9.473 1.00 88.00 433 ASP A N 1
ATOM 3326 C CA . ASP A 1 433 ? -4.800 -9.066 9.824 1.00 88.00 433 ASP A CA 1
ATOM 3327 C C . ASP A 1 433 ? -3.428 -9.658 10.157 1.00 88.00 433 ASP A C 1
ATOM 3329 O O . ASP A 1 433 ? -2.380 -9.090 9.847 1.00 88.00 433 ASP A O 1
ATOM 3333 N N . SER A 1 434 ? -3.424 -10.817 10.804 1.00 85.56 434 SER A N 1
ATOM 3334 C CA . SER A 1 434 ? -2.202 -11.572 11.046 1.00 85.56 434 SER A CA 1
ATOM 3335 C C . SER A 1 434 ? -1.683 -12.191 9.748 1.00 85.56 434 SER A C 1
ATOM 3337 O O . SER A 1 434 ? -2.447 -12.659 8.902 1.00 85.56 434 SER A O 1
ATOM 3339 N N . PHE A 1 435 ? -0.361 -12.291 9.621 1.00 80.88 435 PHE A N 1
ATOM 3340 C CA . PHE A 1 435 ? 0.271 -12.886 8.437 1.00 80.88 435 PHE A CA 1
ATOM 3341 C C . PHE A 1 435 ? -0.145 -14.338 8.173 1.00 80.88 435 PHE A C 1
ATOM 3343 O O . PHE A 1 435 ? -0.147 -14.781 7.027 1.00 80.88 435 PHE A O 1
ATOM 3350 N N . LYS A 1 436 ? -0.484 -15.091 9.229 1.00 81.38 436 LYS A N 1
ATOM 3351 C CA . LYS A 1 436 ? -0.962 -16.473 9.092 1.00 81.38 436 LYS A CA 1
ATOM 3352 C C . LYS A 1 436 ? -2.312 -16.526 8.379 1.00 81.38 436 LYS A C 1
ATOM 3354 O O . LYS A 1 436 ? -2.499 -17.391 7.528 1.00 81.38 436 LYS A O 1
ATOM 3359 N N . ASN A 1 437 ? -3.211 -15.599 8.711 1.00 83.69 437 ASN A N 1
ATOM 3360 C CA . ASN A 1 437 ? -4.545 -15.545 8.127 1.00 83.69 437 ASN A CA 1
ATOM 3361 C C . ASN A 1 437 ? -4.516 -14.932 6.724 1.00 83.69 437 ASN A C 1
ATOM 3363 O O . ASN A 1 437 ? -4.946 -15.564 5.764 1.00 83.69 437 ASN A O 1
ATOM 3367 N N . CYS A 1 438 ? -3.940 -13.734 6.596 1.00 83.88 438 CYS A N 1
ATOM 3368 C CA . CYS A 1 438 ? -3.798 -13.042 5.323 1.00 83.88 438 CYS A CA 1
ATOM 3369 C C . CYS A 1 438 ? -2.443 -12.331 5.248 1.00 83.88 438 CYS A C 1
ATOM 3371 O O . CYS A 1 438 ? -2.213 -11.312 5.901 1.00 83.88 438 CYS A O 1
ATOM 3373 N N . GLU A 1 439 ? -1.543 -12.845 4.404 1.00 83.25 439 GLU A N 1
ATOM 3374 C CA . GLU A 1 439 ? -0.228 -12.233 4.176 1.00 83.25 439 GLU A CA 1
ATOM 3375 C C . GLU A 1 439 ? -0.379 -10.776 3.710 1.00 83.25 439 GLU A C 1
ATOM 3377 O O . GLU A 1 439 ? 0.310 -9.889 4.220 1.00 83.25 43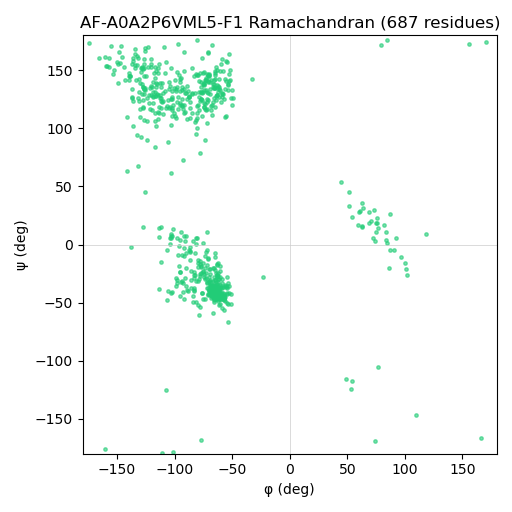9 GLU A O 1
ATOM 3382 N N . GLY A 1 440 ? -1.330 -10.516 2.808 1.00 81.81 440 GLY A N 1
ATOM 3383 C CA . GLY A 1 440 ? -1.529 -9.201 2.211 1.00 81.81 440 GLY A CA 1
ATOM 3384 C C . GLY A 1 440 ? -1.977 -8.110 3.179 1.00 81.81 440 GLY A C 1
ATOM 3385 O O . GLY A 1 440 ? -1.510 -6.982 3.067 1.00 81.81 440 GLY A O 1
ATOM 3386 N N . LEU A 1 441 ? -2.838 -8.433 4.146 1.00 87.75 441 LEU A N 1
ATOM 3387 C CA . LEU A 1 441 ? -3.344 -7.473 5.141 1.00 87.75 441 LEU A CA 1
ATOM 3388 C C . LEU A 1 441 ? -2.443 -7.333 6.375 1.00 87.75 441 LEU A C 1
ATOM 3390 O O . LEU A 1 441 ? -2.736 -6.542 7.269 1.00 87.75 441 LEU A O 1
ATOM 3394 N N . SER A 1 442 ? -1.355 -8.102 6.434 1.00 87.75 442 SER A N 1
ATOM 3395 C CA . SER A 1 442 ? -0.410 -8.070 7.553 1.00 87.75 442 SER A CA 1
ATOM 3396 C C . SER A 1 442 ? 0.803 -7.176 7.315 1.00 87.75 442 SER A C 1
ATOM 3398 O O . SER A 1 442 ? 1.505 -6.822 8.257 1.00 87.75 442 SER A O 1
ATOM 3400 N N . ARG A 1 443 ? 1.095 -6.828 6.061 1.00 87.44 443 ARG A N 1
ATOM 3401 C CA . ARG A 1 443 ? 2.242 -5.990 5.700 1.00 87.44 443 ARG A CA 1
ATOM 3402 C C . ARG A 1 443 ? 1.828 -4.526 5.808 1.00 87.44 443 ARG A C 1
ATOM 3404 O O . ARG A 1 443 ? 0.872 -4.110 5.157 1.00 87.44 443 ARG A O 1
ATOM 3411 N N . ILE A 1 444 ? 2.541 -3.762 6.630 1.00 87.88 444 ILE A N 1
ATOM 3412 C CA . ILE A 1 444 ? 2.248 -2.352 6.898 1.00 87.88 444 ILE A CA 1
ATOM 3413 C C . ILE A 1 444 ? 3.483 -1.486 6.655 1.00 87.88 444 ILE A C 1
ATOM 3415 O O . ILE A 1 444 ? 4.584 -1.815 7.093 1.00 87.88 444 ILE A O 1
ATOM 3419 N N . ALA A 1 445 ? 3.308 -0.366 5.961 1.00 87.19 445 ALA A N 1
ATOM 3420 C CA . ALA A 1 445 ? 4.346 0.644 5.780 1.00 87.19 445 ALA A CA 1
ATOM 3421 C C . ALA A 1 445 ? 3.948 1.924 6.515 1.00 87.19 445 ALA A C 1
ATOM 3423 O O . ALA A 1 445 ? 2.849 2.428 6.313 1.00 87.19 445 ALA A O 1
ATOM 3424 N N . PHE A 1 446 ? 4.830 2.459 7.353 1.00 89.88 446 PHE A N 1
ATOM 3425 C CA . PHE A 1 446 ? 4.608 3.713 8.062 1.00 89.88 446 PHE A CA 1
ATOM 3426 C C . PHE A 1 446 ? 5.382 4.834 7.389 1.00 89.88 446 PHE A C 1
ATOM 3428 O O . PHE A 1 446 ? 6.596 4.731 7.183 1.00 89.88 446 PHE A O 1
ATOM 3435 N N . LEU A 1 447 ? 4.673 5.905 7.057 1.00 86.38 447 LEU A N 1
ATOM 3436 C CA . LEU A 1 447 ? 5.234 7.096 6.447 1.00 86.38 447 LEU A CA 1
ATOM 3437 C C . LEU A 1 447 ? 5.046 8.298 7.371 1.00 86.38 447 LEU A C 1
ATOM 3439 O O . LEU A 1 447 ? 4.007 8.446 8.021 1.00 86.38 447 LEU A O 1
ATOM 3443 N N . ASP A 1 448 ? 6.055 9.159 7.378 1.00 84.94 448 ASP A N 1
ATOM 3444 C CA . ASP A 1 448 ? 5.999 10.503 7.939 1.00 84.94 448 ASP A CA 1
ATOM 3445 C C . ASP A 1 448 ? 6.287 11.496 6.811 1.00 84.94 448 ASP A C 1
ATOM 3447 O O . ASP A 1 448 ? 7.334 11.438 6.155 1.00 84.94 448 ASP A O 1
ATOM 3451 N N . GLY A 1 449 ? 5.296 12.322 6.482 1.00 80.25 449 GLY A N 1
ATOM 3452 C CA . GLY A 1 449 ? 5.269 13.042 5.210 1.00 80.25 449 GLY A CA 1
ATOM 3453 C C . GLY A 1 449 ? 5.412 12.087 4.014 1.00 80.25 449 GLY A C 1
ATOM 3454 O O . GLY A 1 449 ? 4.569 11.214 3.802 1.00 80.25 449 GLY A O 1
ATOM 3455 N N . ASN A 1 450 ? 6.492 12.251 3.243 1.00 72.06 450 ASN A N 1
ATOM 3456 C CA . ASN A 1 450 ? 6.813 11.430 2.064 1.00 72.06 450 ASN A CA 1
ATOM 3457 C C . ASN A 1 450 ? 7.940 10.409 2.325 1.00 72.06 450 ASN A C 1
ATOM 3459 O O . ASN A 1 450 ? 8.383 9.727 1.397 1.00 72.06 450 ASN A O 1
ATOM 3463 N N . THR A 1 451 ? 8.413 10.291 3.568 1.00 75.69 451 THR A N 1
ATOM 3464 C CA . THR A 1 451 ? 9.515 9.397 3.940 1.00 75.69 451 THR A CA 1
ATOM 3465 C C . THR A 1 451 ? 8.972 8.145 4.614 1.00 75.69 451 THR A C 1
ATOM 3467 O O . THR A 1 451 ? 8.143 8.219 5.518 1.00 75.69 451 THR A O 1
ATOM 3470 N N . ALA A 1 452 ? 9.448 6.974 4.188 1.00 79.44 452 ALA A N 1
ATOM 3471 C CA . ALA A 1 452 ? 9.140 5.716 4.860 1.00 79.44 452 ALA A CA 1
ATOM 3472 C C . ALA A 1 452 ? 9.968 5.616 6.148 1.00 79.44 452 ALA A C 1
ATOM 3474 O O . ALA A 1 452 ? 11.186 5.462 6.092 1.00 79.44 452 ALA A O 1
ATOM 3475 N N . VAL A 1 453 ? 9.304 5.708 7.300 1.00 86.62 453 VAL A N 1
ATOM 3476 C CA . VAL A 1 453 ? 9.953 5.789 8.620 1.00 86.62 453 VAL A CA 1
ATOM 3477 C C . VAL A 1 453 ? 10.027 4.449 9.329 1.00 86.62 453 VAL A C 1
ATOM 3479 O O . VAL A 1 453 ? 10.981 4.182 10.056 1.00 86.62 453 VAL A O 1
ATOM 3482 N N . MET A 1 454 ? 9.043 3.578 9.129 1.00 88.56 454 MET A N 1
ATOM 3483 C CA . MET A 1 454 ? 9.036 2.239 9.710 1.00 88.56 454 MET A CA 1
ATOM 3484 C C . MET A 1 454 ? 8.299 1.290 8.792 1.00 88.56 454 MET A C 1
ATOM 3486 O O . MET A 1 454 ? 7.431 1.683 8.016 1.00 88.56 454 MET A O 1
ATOM 3490 N N . LEU A 1 455 ? 8.630 0.017 8.899 1.00 85.12 455 LEU A N 1
ATOM 3491 C CA . LEU A 1 455 ? 8.022 -1.022 8.090 1.00 85.12 455 LEU A CA 1
ATOM 3492 C C . LEU A 1 455 ? 7.725 -2.201 8.970 1.00 85.12 455 LEU A C 1
ATOM 3494 O O . LEU A 1 455 ? 8.583 -2.589 9.750 1.00 85.12 455 LEU A O 1
ATOM 3498 N N . GLY A 1 456 ? 6.531 -2.752 8.848 1.00 86.88 456 GLY A N 1
ATOM 3499 C CA . GLY A 1 456 ? 6.016 -3.705 9.799 1.00 86.88 456 GLY A CA 1
ATOM 3500 C C . GLY A 1 456 ? 5.368 -4.914 9.168 1.00 86.88 456 GLY A C 1
ATOM 3501 O O . GLY A 1 456 ? 4.820 -4.881 8.066 1.00 86.88 456 GLY A O 1
ATOM 3502 N N . LYS A 1 457 ? 5.379 -5.981 9.950 1.00 88.62 457 LYS A N 1
ATOM 3503 C CA . LYS A 1 457 ? 4.524 -7.140 9.778 1.00 88.62 457 LYS A CA 1
ATOM 3504 C C . LYS A 1 457 ? 3.670 -7.283 11.027 1.00 88.62 457 LYS A C 1
ATOM 3506 O O . LYS A 1 457 ? 4.194 -7.412 12.132 1.00 88.62 457 LYS A O 1
ATOM 3511 N N . VAL A 1 458 ? 2.359 -7.268 10.847 1.00 90.75 458 VAL A N 1
ATOM 3512 C CA . VAL A 1 458 ? 1.381 -7.471 11.910 1.00 90.75 458 VAL A CA 1
ATOM 3513 C C . VAL A 1 458 ? 1.471 -8.917 12.391 1.00 90.75 458 VAL A C 1
ATOM 3515 O O . VAL A 1 458 ? 1.316 -9.875 11.626 1.00 90.75 458 VAL A O 1
ATOM 3518 N N . VAL A 1 459 ? 1.769 -9.060 13.677 1.00 88.25 459 VAL A N 1
ATOM 3519 C CA . VAL A 1 459 ? 1.924 -10.346 14.364 1.00 88.25 459 VAL A CA 1
ATOM 3520 C C . VAL A 1 459 ? 0.617 -10.722 15.043 1.00 88.25 459 VAL A C 1
ATOM 3522 O O . VAL A 1 459 ? 0.168 -11.863 14.942 1.00 88.25 459 VAL A O 1
ATOM 3525 N N . LYS A 1 460 ? -0.002 -9.746 15.709 1.00 87.69 460 LYS A N 1
ATOM 3526 C CA . LYS A 1 460 ? -1.216 -9.925 16.496 1.00 87.69 460 LYS A CA 1
ATOM 3527 C C . LYS A 1 460 ? -2.149 -8.746 16.275 1.00 87.69 460 LYS A C 1
ATOM 3529 O O . LYS A 1 460 ? -1.702 -7.605 16.203 1.00 87.69 460 LYS A O 1
ATOM 3534 N N . THR A 1 461 ? -3.438 -9.030 16.204 1.00 86.81 461 THR A N 1
ATOM 3535 C CA . THR A 1 461 ? -4.492 -8.022 16.149 1.00 86.81 461 THR A CA 1
ATOM 3536 C C . THR A 1 461 ? -5.401 -8.190 17.355 1.00 86.81 461 THR A C 1
ATOM 3538 O O . THR A 1 461 ? -5.723 -9.311 17.758 1.00 86.81 461 THR A O 1
ATOM 3541 N N . THR A 1 462 ? -5.811 -7.071 17.935 1.00 83.00 462 THR A N 1
ATOM 3542 C CA . THR A 1 462 ? -6.864 -7.012 18.942 1.00 83.00 462 THR A CA 1
ATOM 3543 C C . THR A 1 462 ? -8.049 -6.339 18.276 1.00 83.00 462 THR A C 1
ATOM 3545 O O . THR A 1 462 ? -7.988 -5.173 17.893 1.00 83.00 462 THR A O 1
ATOM 3548 N N . SER A 1 463 ? -9.132 -7.076 18.062 1.00 66.94 463 SER A N 1
ATOM 3549 C CA . SER A 1 463 ? -10.343 -6.494 17.483 1.00 66.94 463 SER A CA 1
ATOM 3550 C C . SER A 1 463 ? -11.016 -5.543 18.474 1.00 66.94 463 SER A C 1
ATOM 3552 O O . SER A 1 463 ? -11.076 -5.866 19.661 1.00 66.94 463 SER A O 1
ATOM 3554 N N . ASN A 1 464 ? -11.624 -4.460 17.981 1.00 57.00 464 ASN A N 1
ATOM 3555 C CA . ASN A 1 464 ? -12.779 -3.859 18.652 1.00 57.00 464 ASN A CA 1
ATOM 3556 C C . ASN A 1 464 ? -13.810 -4.991 18.772 1.00 57.00 464 ASN A C 1
ATOM 3558 O O . ASN A 1 464 ? -14.227 -5.558 17.764 1.00 57.00 464 ASN A O 1
ATOM 3562 N N . LEU A 1 465 ? -14.033 -5.462 19.993 1.00 43.84 465 LEU A N 1
ATOM 3563 C CA . LEU A 1 465 ? -14.245 -6.878 20.265 1.00 43.84 465 LEU A CA 1
ATOM 3564 C C . LEU A 1 465 ? -15.426 -7.574 19.567 1.00 43.84 465 LEU A C 1
ATOM 3566 O O . LEU A 1 465 ? -16.423 -6.984 19.162 1.00 43.84 465 LEU A O 1
ATOM 3570 N N . SER A 1 466 ? -15.298 -8.907 19.522 1.00 33.94 466 SER A N 1
ATOM 3571 C CA . SER A 1 466 ? -16.382 -9.879 19.369 1.00 33.94 466 SER A CA 1
ATOM 3572 C C . SER A 1 466 ? -17.690 -9.440 20.023 1.00 33.94 466 SER A C 1
ATOM 3574 O O . SER A 1 466 ? -17.686 -8.929 21.136 1.00 33.94 466 SER A O 1
ATOM 3576 N N . THR A 1 467 ? -18.783 -9.772 19.346 1.00 37.94 467 THR A N 1
ATOM 3577 C CA . THR A 1 467 ? -20.213 -9.710 19.685 1.00 37.94 467 THR A CA 1
ATOM 3578 C C . THR A 1 467 ? -20.620 -9.711 21.170 1.00 37.94 467 THR A C 1
ATOM 3580 O O . THR A 1 467 ? -21.626 -9.088 21.484 1.00 37.94 467 THR A O 1
ATOM 3583 N N . ASN A 1 468 ? -19.850 -10.299 22.093 1.00 37.88 468 ASN A N 1
ATOM 3584 C CA . ASN A 1 468 ? -20.110 -10.209 23.537 1.00 37.88 468 ASN A CA 1
ATOM 3585 C C . ASN A 1 468 ? -19.682 -8.885 24.182 1.00 37.88 468 ASN A C 1
ATOM 3587 O O . ASN A 1 468 ? -20.276 -8.468 25.170 1.00 37.88 468 ASN A O 1
ATOM 3591 N N . GLU A 1 469 ? -18.692 -8.184 23.638 1.00 35.53 469 GLU A N 1
ATOM 3592 C CA . GLU A 1 469 ? -18.262 -6.901 24.183 1.00 35.53 469 GLU A CA 1
ATOM 3593 C C . GLU A 1 469 ? -19.000 -5.721 23.582 1.00 35.53 469 GLU A C 1
ATOM 3595 O O . GLU A 1 469 ? -19.101 -4.718 24.254 1.00 35.53 469 GLU A O 1
ATOM 3600 N N . ALA A 1 470 ? -19.625 -5.835 22.408 1.00 35.44 470 ALA A N 1
ATOM 3601 C CA . ALA A 1 470 ? -20.622 -4.854 21.983 1.00 35.44 470 ALA A CA 1
ATOM 3602 C C . ALA A 1 470 ? -21.901 -4.972 22.822 1.00 35.44 470 ALA A C 1
ATOM 3604 O O . ALA A 1 470 ? -22.504 -3.952 23.114 1.00 35.44 470 ALA A O 1
ATOM 3605 N N . SER A 1 471 ? -22.285 -6.169 23.289 1.00 36.59 471 SER A N 1
ATOM 3606 C CA . SER A 1 471 ? -23.346 -6.305 24.295 1.00 36.59 471 SER A CA 1
ATOM 3607 C C . SER A 1 471 ? -22.888 -5.904 25.694 1.00 36.59 471 SER A C 1
ATOM 3609 O O . SER A 1 471 ? -23.723 -5.442 26.453 1.00 36.59 471 SER A O 1
ATOM 3611 N N . VAL A 1 472 ? -21.594 -6.026 26.036 1.00 38.12 472 VAL A N 1
ATOM 3612 C CA . VAL A 1 472 ? -21.042 -5.556 27.323 1.00 38.12 472 VAL A CA 1
ATOM 3613 C C . VAL A 1 472 ? -20.712 -4.059 27.316 1.00 38.12 472 VAL A C 1
ATOM 3615 O O . VAL A 1 472 ? -20.830 -3.423 28.345 1.00 38.12 472 VAL A O 1
ATOM 3618 N N . LEU A 1 473 ? -20.368 -3.454 26.179 1.00 38.56 473 LEU A N 1
ATOM 3619 C CA . LEU A 1 473 ? -20.197 -2.011 25.975 1.00 38.56 473 LEU A CA 1
ATOM 3620 C C . LEU A 1 473 ? -21.537 -1.347 25.715 1.00 38.56 473 LEU A C 1
ATOM 3622 O O . LEU A 1 473 ? -21.755 -0.290 26.270 1.00 38.56 473 LEU A O 1
ATOM 3626 N N . ALA A 1 474 ? -22.477 -1.962 24.995 1.00 39.34 474 ALA A N 1
ATOM 3627 C CA . ALA A 1 474 ? -23.865 -1.507 25.005 1.00 39.34 474 ALA A CA 1
ATOM 3628 C C . ALA A 1 474 ? -24.472 -1.694 26.399 1.00 39.34 474 ALA A C 1
ATOM 3630 O O . ALA A 1 474 ? -25.165 -0.797 26.850 1.00 39.34 474 ALA A O 1
ATOM 3631 N N . SER A 1 475 ? -24.152 -2.762 27.145 1.00 41.78 475 SER A N 1
ATOM 3632 C CA . SER A 1 475 ? -24.593 -2.891 28.542 1.00 41.78 475 SER A CA 1
ATOM 3633 C C . SER A 1 475 ? -23.788 -2.056 29.540 1.00 41.78 475 SER A C 1
ATOM 3635 O O . SER A 1 475 ? -24.309 -1.825 30.621 1.00 41.78 475 SER A O 1
ATOM 3637 N N . ARG A 1 476 ? -22.588 -1.548 29.201 1.00 42.34 476 ARG A N 1
ATOM 3638 C CA . ARG A 1 476 ? -21.786 -0.592 30.006 1.00 42.34 476 ARG A CA 1
ATOM 3639 C C . ARG A 1 476 ? -22.121 0.867 29.696 1.00 42.34 476 ARG A C 1
ATOM 3641 O O . ARG A 1 476 ? -22.303 1.647 30.618 1.00 42.34 476 ARG A O 1
ATOM 3648 N N . GLN A 1 477 ? -22.351 1.199 28.432 1.00 44.28 477 GLN A N 1
ATOM 3649 C CA . GLN A 1 477 ? -22.936 2.460 27.969 1.00 44.28 477 GLN A CA 1
ATOM 3650 C C . GLN A 1 477 ? -24.426 2.556 28.367 1.00 44.28 477 GLN A C 1
ATOM 3652 O O . GLN A 1 477 ? -24.961 3.650 28.495 1.00 44.28 477 GLN A O 1
ATOM 3657 N N . MET A 1 478 ? -25.088 1.420 28.640 1.00 50.25 478 MET A N 1
ATOM 3658 C CA . MET A 1 478 ? -26.362 1.335 29.373 1.00 50.25 478 MET A CA 1
ATOM 3659 C C . MET A 1 478 ? -26.196 1.019 30.872 1.00 50.25 478 MET A C 1
ATOM 3661 O O . MET A 1 478 ? -27.199 0.959 31.575 1.00 50.25 478 MET A O 1
ATOM 3665 N N . ALA A 1 479 ? -24.982 0.816 31.407 1.00 60.03 479 ALA A N 1
ATOM 3666 C CA . ALA A 1 479 ? -24.827 0.411 32.811 1.00 60.03 479 ALA A CA 1
ATOM 3667 C C . ALA A 1 479 ? -25.134 1.556 33.762 1.00 60.03 479 ALA A C 1
ATOM 3669 O O . ALA A 1 479 ? -25.544 1.274 34.885 1.00 60.03 479 ALA A O 1
ATOM 3670 N N . LEU A 1 480 ? -24.917 2.803 33.340 1.00 79.56 480 LEU A N 1
ATOM 3671 C CA . LEU A 1 480 ? -25.240 3.977 34.140 1.00 79.56 480 LEU A CA 1
ATOM 3672 C C . LEU A 1 480 ? -26.580 4.607 33.736 1.00 79.56 480 LEU A C 1
ATOM 3674 O O . LEU A 1 480 ? -27.261 5.169 34.585 1.00 79.56 480 LEU A O 1
ATOM 3678 N N . VAL A 1 481 ? -26.997 4.472 32.472 1.00 85.12 481 VAL A N 1
ATOM 3679 C CA . VAL A 1 481 ? -28.290 4.994 32.005 1.00 85.12 481 VAL A CA 1
ATOM 3680 C C . VAL A 1 481 ? -29.444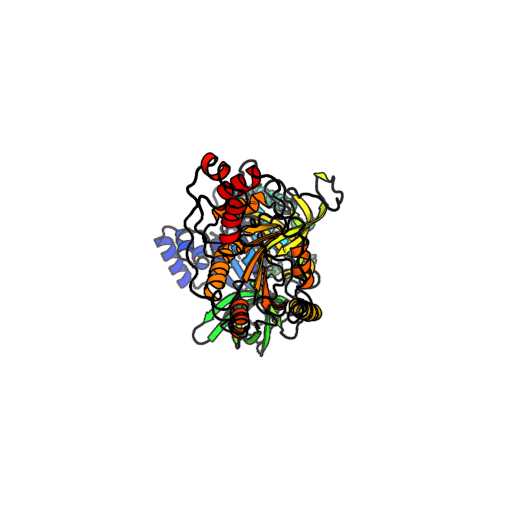 4.272 32.714 1.00 85.12 481 VAL A C 1
ATOM 3682 O O . VAL A 1 481 ? -29.539 3.049 32.681 1.00 85.12 481 VAL A O 1
ATOM 3685 N N . GLY A 1 482 ? -30.320 5.033 33.367 1.00 84.44 482 GLY A N 1
ATOM 3686 C CA . GLY A 1 482 ? -31.395 4.539 34.227 1.00 84.44 482 GLY A CA 1
ATOM 3687 C C . GLY A 1 482 ? -30.970 4.241 35.669 1.00 84.44 482 GLY A C 1
ATOM 3688 O O . GLY A 1 482 ? -31.810 3.812 36.457 1.00 84.44 482 GLY A O 1
ATOM 3689 N N . LYS A 1 483 ? -29.702 4.467 36.045 1.00 88.25 483 LYS A N 1
ATOM 3690 C CA . LYS A 1 483 ? -29.210 4.316 37.424 1.00 88.25 483 LYS A CA 1
ATOM 3691 C C . LYS A 1 483 ? -28.932 5.669 38.092 1.00 88.25 483 LYS A C 1
ATOM 3693 O O . LYS A 1 483 ? -28.683 6.655 37.393 1.00 88.25 483 LYS A O 1
ATOM 3698 N N . PRO A 1 484 ? -28.936 5.726 39.438 1.00 87.50 484 PRO A N 1
ATOM 3699 C CA . PRO A 1 484 ? -28.523 6.918 40.167 1.00 87.50 484 PRO A CA 1
ATOM 3700 C C . PRO A 1 484 ? -27.101 7.344 39.784 1.00 87.50 484 PRO A C 1
ATOM 3702 O O . PRO A 1 484 ? -26.186 6.519 39.740 1.00 87.50 484 PRO A O 1
ATOM 3705 N N . CYS A 1 485 ? -26.917 8.637 39.528 1.00 88.69 485 CYS A N 1
ATOM 3706 C CA . CYS A 1 485 ? -25.600 9.238 39.368 1.00 88.69 485 CYS A CA 1
ATOM 3707 C C . CYS A 1 485 ? -24.811 9.085 40.681 1.00 88.69 485 CYS A C 1
ATOM 3709 O O . CYS A 1 485 ? -25.348 9.426 41.740 1.00 88.69 485 CYS A O 1
ATOM 3711 N N . PRO A 1 486 ? -23.549 8.616 40.645 1.00 88.56 486 PRO A N 1
ATOM 3712 C CA . PRO A 1 486 ? -22.681 8.618 41.813 1.00 88.56 486 PRO A CA 1
ATOM 3713 C C . PRO A 1 486 ? -22.566 10.023 42.402 1.00 88.56 486 PRO A C 1
ATOM 3715 O O . PRO A 1 486 ? -22.471 11.004 41.660 1.00 88.56 486 PRO A O 1
ATOM 3718 N N . THR A 1 487 ? -22.550 10.115 43.731 1.00 88.25 487 THR A N 1
ATOM 3719 C CA . THR A 1 487 ? -22.269 11.377 44.415 1.00 88.25 487 THR A CA 1
ATOM 3720 C C . THR A 1 487 ? -20.810 11.748 44.188 1.00 88.25 487 THR A C 1
ATOM 3722 O O . THR A 1 487 ? -19.918 11.002 44.592 1.00 88.25 487 THR A O 1
ATOM 3725 N N . LEU A 1 488 ? -20.564 12.894 43.559 1.00 89.94 488 LEU A N 1
ATOM 3726 C CA . LEU A 1 488 ? -19.211 13.389 43.326 1.00 89.94 488 LEU A CA 1
ATOM 3727 C C . LEU A 1 488 ? -18.766 14.261 44.501 1.00 89.94 488 LEU A C 1
ATOM 3729 O O . LEU A 1 488 ? -19.481 15.171 44.926 1.00 89.94 488 LEU A O 1
ATOM 3733 N N . THR A 1 489 ? -17.575 13.981 45.020 1.00 85.69 489 THR A N 1
ATOM 3734 C CA . THR A 1 489 ? -16.930 14.712 46.117 1.00 85.69 489 THR A CA 1
ATOM 3735 C C . THR A 1 489 ? -15.535 15.172 45.686 1.00 85.69 489 THR A C 1
ATOM 3737 O O . THR A 1 489 ? -15.052 14.779 44.628 1.00 85.69 489 THR A O 1
ATOM 3740 N N . GLY A 1 490 ? -14.897 16.044 46.475 1.00 83.56 490 GLY A N 1
ATOM 3741 C CA . GLY A 1 490 ? -13.533 16.518 46.188 1.00 83.56 490 GLY A CA 1
ATOM 3742 C C . GLY A 1 490 ? -13.428 17.563 45.072 1.00 83.56 490 GLY A C 1
ATOM 3743 O O . GLY A 1 490 ? -12.339 17.838 44.594 1.00 83.56 490 GLY A O 1
ATOM 3744 N N . LEU A 1 491 ? -14.546 18.163 44.656 1.00 90.56 491 LEU A N 1
ATOM 3745 C CA . LEU A 1 491 ? -14.569 19.169 43.596 1.00 90.56 491 LEU A CA 1
ATOM 3746 C C . LEU A 1 491 ? -14.266 20.575 44.128 1.00 90.56 491 LEU A C 1
ATOM 3748 O O . LEU A 1 491 ? -14.935 21.060 45.042 1.00 90.56 491 LEU A O 1
ATOM 3752 N N . THR A 1 492 ? -13.327 21.269 43.485 1.00 91.62 492 THR A N 1
ATOM 3753 C CA . THR A 1 492 ? -13.045 22.689 43.740 1.00 91.62 492 THR A CA 1
ATOM 3754 C C . THR A 1 492 ? -13.721 23.559 42.683 1.00 91.62 492 THR A C 1
ATOM 3756 O O . THR A 1 492 ? -13.321 23.562 41.521 1.00 91.62 492 THR A O 1
ATOM 3759 N N . PHE A 1 493 ? -14.746 24.324 43.064 1.00 91.69 493 PHE A N 1
ATOM 3760 C CA . PHE A 1 493 ? -15.457 25.214 42.141 1.00 91.69 493 PHE A CA 1
ATOM 3761 C C . PHE A 1 493 ? -14.637 26.473 41.842 1.00 91.69 493 PHE A C 1
ATOM 3763 O O . PHE A 1 493 ? -14.232 27.209 42.743 1.00 91.69 493 PHE A O 1
ATOM 3770 N N . VAL A 1 494 ? -14.393 26.724 40.556 1.00 91.25 494 VAL A N 1
ATOM 3771 C CA . VAL A 1 494 ? -13.589 27.859 40.069 1.00 91.25 494 VAL A CA 1
ATOM 3772 C C . VAL A 1 494 ? -14.423 28.899 39.319 1.00 91.25 494 VAL A C 1
ATOM 3774 O O . VAL A 1 494 ? -13.955 30.024 39.139 1.00 91.25 494 VAL A O 1
ATOM 3777 N N . LYS A 1 495 ? -15.655 28.554 38.920 1.00 91.31 495 LYS A N 1
ATOM 3778 C CA . LYS A 1 495 ? -16.655 29.463 38.340 1.00 91.31 495 LYS A CA 1
ATOM 3779 C C . LYS A 1 495 ? -18.071 28.999 38.689 1.00 91.31 495 LYS A C 1
ATOM 3781 O O . LYS A 1 495 ? -18.356 27.812 38.577 1.00 91.31 495 LYS A O 1
ATOM 3786 N N . GLY A 1 496 ? -18.958 29.940 39.015 1.00 87.25 496 GLY A N 1
ATOM 3787 C CA . GLY A 1 496 ? -20.336 29.655 39.434 1.00 87.25 496 GLY A CA 1
ATOM 3788 C C . GLY A 1 496 ? -20.433 29.207 40.895 1.00 87.25 496 GLY A C 1
ATOM 3789 O O . GLY A 1 496 ? -19.416 28.988 41.554 1.00 87.25 496 GLY A O 1
ATOM 3790 N N . ASP A 1 497 ? -21.661 29.096 41.399 1.00 83.56 497 ASP A N 1
ATOM 3791 C CA . ASP A 1 497 ? -21.903 28.649 42.771 1.00 83.56 497 ASP A CA 1
ATOM 3792 C C . ASP A 1 497 ? -21.597 27.148 42.921 1.00 83.56 497 ASP A C 1
ATOM 3794 O O . ASP A 1 497 ? -21.847 26.379 41.986 1.00 83.56 497 ASP A O 1
ATOM 3798 N N . PRO A 1 498 ? -21.074 26.703 44.079 1.00 86.81 498 PRO A N 1
ATOM 3799 C CA . PRO A 1 498 ? -20.920 25.284 44.371 1.00 86.81 498 PRO A CA 1
ATOM 3800 C C . PRO A 1 498 ? -22.260 24.547 44.324 1.00 86.81 498 PRO A C 1
ATOM 3802 O O . PRO A 1 498 ? -23.230 24.949 44.967 1.00 86.81 498 PRO A O 1
ATOM 3805 N N . VAL A 1 499 ? -22.304 23.437 43.587 1.00 86.81 499 VAL A N 1
ATOM 3806 C CA . VAL A 1 499 ? -23.509 22.613 43.411 1.00 86.81 499 VAL A CA 1
ATOM 3807 C C . VAL A 1 499 ? -23.185 21.154 43.726 1.00 86.81 499 VAL A C 1
ATOM 3809 O O . VAL A 1 499 ? -22.142 20.640 43.330 1.00 86.81 499 VAL A O 1
ATOM 3812 N N . ALA A 1 500 ? -24.085 20.470 44.433 1.00 86.19 500 ALA A N 1
ATOM 3813 C CA . ALA A 1 500 ? -23.970 19.032 44.662 1.00 86.19 500 ALA A CA 1
ATOM 3814 C C . ALA A 1 500 ? -24.243 18.250 43.367 1.00 86.19 500 ALA A C 1
ATOM 3816 O O . ALA A 1 500 ? -25.164 18.585 42.622 1.00 86.19 500 ALA A O 1
ATOM 3817 N N . ILE A 1 501 ? -23.475 17.188 43.113 1.00 87.56 501 ILE A N 1
ATOM 3818 C CA . ILE A 1 501 ? -23.646 16.327 41.937 1.00 87.56 501 ILE A CA 1
ATOM 3819 C C . ILE A 1 501 ? -23.911 14.893 42.420 1.00 87.56 501 ILE A C 1
ATOM 3821 O O . ILE A 1 501 ? -23.021 14.325 43.054 1.00 87.56 501 ILE A O 1
ATOM 3825 N N . PRO A 1 502 ? -25.095 14.302 42.145 1.00 83.00 502 PRO A N 1
ATOM 3826 C CA . PRO A 1 502 ? -26.240 14.895 41.442 1.00 83.00 502 PRO A CA 1
ATOM 3827 C C . PRO A 1 502 ? -26.971 15.982 42.254 1.00 83.00 502 PRO A C 1
ATOM 3829 O O . PRO A 1 502 ? -27.100 15.875 43.474 1.00 83.00 502 PRO A O 1
ATOM 3832 N N . SER A 1 503 ? -27.510 16.997 41.570 1.00 73.56 503 SER A N 1
ATOM 3833 C CA . SER A 1 503 ? -28.425 17.969 42.184 1.00 73.56 503 SER A CA 1
ATOM 3834 C C . SER A 1 503 ? -29.854 17.419 42.199 1.00 73.56 503 SER A C 1
ATOM 3836 O O . SER A 1 503 ? -30.263 16.741 41.260 1.00 73.56 503 SER A O 1
ATOM 3838 N N . ARG A 1 504 ? -30.633 17.733 43.244 1.00 65.81 504 ARG A N 1
ATOM 3839 C CA . ARG A 1 504 ? -32.066 17.377 43.350 1.00 65.81 504 ARG A CA 1
ATOM 3840 C C . ARG A 1 504 ? -33.017 18.512 42.952 1.00 65.81 504 ARG A C 1
ATOM 3842 O O . ARG A 1 504 ? -34.222 18.393 43.144 1.00 65.81 504 ARG A O 1
ATOM 3849 N N . THR A 1 505 ? -32.494 19.634 42.458 1.00 69.56 505 THR A N 1
ATOM 3850 C CA . THR A 1 505 ? -33.289 20.847 42.187 1.00 69.56 505 THR A CA 1
ATOM 3851 C C . THR A 1 505 ? -33.732 21.000 40.731 1.00 69.56 505 THR A C 1
ATOM 3853 O O . THR A 1 505 ? -34.552 21.868 40.444 1.00 69.56 505 THR A O 1
ATOM 3856 N N . GLY A 1 506 ? -33.230 20.170 39.813 1.00 81.50 506 GLY A N 1
ATOM 3857 C CA . GLY A 1 506 ? -33.553 20.240 38.388 1.00 81.50 506 GLY A CA 1
ATOM 3858 C C . GLY A 1 506 ? -32.672 19.319 37.540 1.00 81.50 506 GLY A C 1
ATOM 3859 O O . GLY A 1 506 ? -31.749 18.700 38.075 1.00 81.50 506 GLY A O 1
ATOM 3860 N N . PRO A 1 507 ? -32.952 19.199 36.229 1.00 90.44 507 PRO A N 1
ATOM 3861 C CA . PRO A 1 507 ? -32.105 18.439 35.320 1.00 90.44 507 PRO A CA 1
ATOM 3862 C C . PRO A 1 507 ? -30.709 19.065 35.225 1.00 90.44 507 PRO A C 1
ATOM 3864 O O . PRO A 1 507 ? -30.539 20.279 35.359 1.00 90.44 507 PRO A O 1
ATOM 3867 N N . MET A 1 508 ? -29.700 18.239 34.968 1.00 93.31 508 MET A N 1
ATOM 3868 C CA . MET A 1 508 ? -28.306 18.660 34.931 1.00 93.31 508 MET A CA 1
ATOM 3869 C C . MET A 1 508 ? -27.538 18.011 33.780 1.00 93.31 508 MET A C 1
ATOM 3871 O O . MET A 1 508 ? -27.755 16.848 33.448 1.00 93.31 508 MET A O 1
ATOM 3875 N N . VAL A 1 509 ? -26.595 18.756 33.207 1.00 95.69 509 VAL A N 1
ATOM 3876 C CA . VAL A 1 509 ? -25.536 18.228 32.345 1.00 95.69 509 VAL A CA 1
ATOM 3877 C C . VAL A 1 509 ? -24.202 18.342 33.072 1.00 95.69 509 VAL A C 1
ATOM 3879 O O . VAL A 1 509 ? -23.810 19.439 33.461 1.00 95.69 509 VAL A O 1
ATOM 3882 N N . VAL A 1 510 ? -23.502 17.220 33.234 1.00 95.94 510 VAL A N 1
ATOM 3883 C CA . VAL A 1 510 ? -22.141 17.176 33.791 1.00 95.94 510 VAL A CA 1
ATOM 3884 C C . VAL A 1 510 ? -21.176 16.770 32.686 1.00 95.94 510 V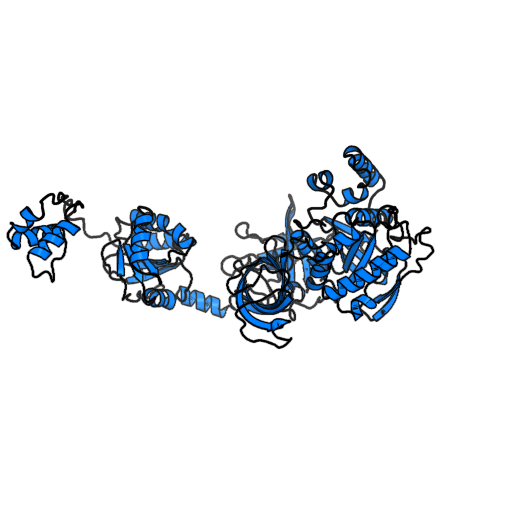AL A C 1
ATOM 3886 O O . VAL A 1 510 ? -21.309 15.677 32.150 1.00 95.94 510 VAL A O 1
ATOM 3889 N N . GLU A 1 511 ? -20.224 17.626 32.329 1.00 96.31 511 GLU A N 1
ATOM 3890 C CA . GLU A 1 511 ? -19.173 17.336 31.343 1.00 96.31 511 GLU A CA 1
ATOM 3891 C C . GLU A 1 511 ? -17.837 17.088 32.044 1.00 96.31 511 GLU A C 1
ATOM 3893 O O . GLU A 1 511 ? -17.441 17.889 32.882 1.00 96.31 511 GLU A O 1
ATOM 3898 N N . ILE A 1 512 ? -17.109 16.037 31.659 1.00 96.31 512 ILE A N 1
ATOM 3899 C CA . ILE A 1 512 ? -15.693 15.865 32.005 1.00 96.31 512 ILE A CA 1
ATOM 3900 C C . ILE A 1 512 ? -14.820 16.348 30.840 1.00 96.31 512 ILE A C 1
ATOM 3902 O O . ILE A 1 512 ? -15.000 15.904 29.700 1.00 96.31 512 ILE A O 1
ATOM 3906 N N . TRP A 1 513 ? -13.871 17.244 31.120 1.00 95.75 513 TRP A N 1
ATOM 3907 C CA . TRP A 1 513 ? -13.022 17.885 30.111 1.00 95.75 513 TRP A CA 1
ATOM 3908 C C . TRP A 1 513 ? -11.604 18.185 30.627 1.00 95.75 513 TRP A C 1
ATOM 3910 O O . TRP A 1 513 ? -11.317 18.051 31.814 1.00 95.75 513 TRP A O 1
ATOM 3920 N N . ALA A 1 514 ? -10.706 18.598 29.727 1.00 93.06 514 ALA A N 1
ATOM 3921 C CA . ALA A 1 514 ? -9.358 19.065 30.065 1.00 93.06 514 ALA A CA 1
ATOM 3922 C C . ALA A 1 514 ? -8.916 20.207 29.136 1.00 93.06 514 ALA A C 1
ATOM 3924 O O . ALA A 1 514 ? -9.358 20.279 27.984 1.00 93.06 514 ALA A O 1
ATOM 3925 N N . THR A 1 515 ? -8.033 21.100 29.587 1.00 91.81 515 THR A N 1
ATOM 3926 C CA . THR A 1 515 ? -7.584 22.242 28.782 1.00 91.81 515 THR A CA 1
ATOM 3927 C C . THR A 1 515 ? -6.792 21.777 27.568 1.00 91.81 515 THR A C 1
ATOM 3929 O O . THR A 1 515 ? -6.947 22.361 26.504 1.00 91.81 515 THR A O 1
ATOM 3932 N N . TRP A 1 516 ? -5.992 20.713 27.654 1.00 87.31 516 TRP A N 1
ATOM 3933 C CA . TRP A 1 516 ? -5.201 20.174 26.536 1.00 87.31 516 TRP A CA 1
ATOM 3934 C C . TRP A 1 516 ? -6.041 19.422 25.486 1.00 87.31 516 TRP A C 1
ATOM 3936 O O . TRP A 1 516 ? -5.551 19.103 24.401 1.00 87.31 516 TRP A O 1
ATOM 3946 N N . CYS A 1 517 ? -7.316 19.157 25.771 1.00 88.81 517 CYS A N 1
ATOM 3947 C CA . CYS A 1 517 ? -8.223 18.433 24.889 1.00 88.81 517 CYS A CA 1
ATOM 3948 C C . CYS A 1 517 ? -8.823 19.366 23.821 1.00 88.81 517 CYS A C 1
ATOM 3950 O O . CYS A 1 517 ? -9.728 20.161 24.084 1.00 88.81 517 CYS A O 1
ATOM 3952 N N . GLY A 1 518 ? -8.338 19.244 22.581 1.00 89.75 518 GLY A N 1
ATOM 3953 C CA . GLY A 1 518 ? -8.837 20.007 21.428 1.00 89.75 518 GLY A CA 1
ATOM 3954 C C . GLY A 1 518 ? -10.358 19.902 21.218 1.00 89.75 518 GLY A C 1
ATOM 3955 O O . GLY A 1 518 ? -11.010 20.944 21.153 1.00 89.75 518 GLY A O 1
ATOM 3956 N N . PRO A 1 519 ? -10.949 18.690 21.173 1.00 89.62 519 PRO A N 1
ATOM 3957 C CA . PRO A 1 519 ? -12.399 18.521 21.037 1.00 89.62 519 PRO A CA 1
ATOM 3958 C C . PRO A 1 519 ? -13.212 19.154 22.179 1.00 89.62 519 PRO A C 1
ATOM 3960 O O . PRO A 1 519 ? -14.264 19.734 21.925 1.00 89.62 519 PRO A O 1
ATOM 3963 N N . CYS A 1 520 ? -12.699 19.143 23.413 1.00 91.44 520 CYS A N 1
ATOM 3964 C CA . CYS A 1 520 ? -13.345 19.780 24.563 1.00 91.44 520 CYS A CA 1
ATOM 3965 C C . CYS A 1 520 ? -13.492 21.293 24.351 1.00 91.44 520 CYS A C 1
ATOM 3967 O O . CYS A 1 520 ? -14.564 21.859 24.545 1.00 91.44 520 CYS A O 1
ATOM 3969 N N . ARG A 1 521 ? -12.441 21.946 23.836 1.00 91.69 521 ARG A N 1
ATOM 3970 C CA . ARG A 1 521 ? -12.477 23.386 23.528 1.00 91.69 521 ARG A CA 1
ATOM 3971 C C . ARG A 1 521 ? -13.517 23.751 22.469 1.00 91.69 521 ARG A C 1
ATOM 3973 O O . ARG A 1 521 ? -14.044 24.862 22.492 1.00 91.69 521 ARG A O 1
ATOM 3980 N N . VAL A 1 522 ? -13.807 22.834 21.546 1.00 91.75 522 VAL A N 1
ATOM 3981 C CA . VAL A 1 522 ? -14.850 23.008 20.523 1.00 91.75 522 VAL A CA 1
ATOM 3982 C C . VAL A 1 522 ? -16.253 22.874 21.132 1.00 91.75 522 VAL A C 1
ATOM 3984 O O . VAL A 1 522 ? -17.177 23.534 20.662 1.00 91.75 522 VAL A O 1
ATOM 3987 N N . ALA A 1 523 ? -16.413 22.083 22.198 1.00 90.75 523 ALA A N 1
ATOM 3988 C CA . ALA A 1 523 ? -17.697 21.854 22.861 1.00 90.75 523 ALA A CA 1
ATOM 3989 C C . ALA A 1 523 ? -18.155 23.012 23.770 1.00 90.75 523 ALA A C 1
ATOM 3991 O O . ALA A 1 523 ? -19.361 23.177 23.961 1.00 90.75 523 ALA A O 1
ATOM 3992 N N . PHE A 1 524 ? -17.247 23.854 24.286 1.00 94.00 524 PHE A N 1
ATOM 3993 C CA . PHE A 1 524 ? -17.606 24.914 25.245 1.00 94.00 524 PHE A CA 1
ATOM 3994 C C . PHE A 1 524 ? -18.723 25.857 24.765 1.00 94.00 524 PHE A C 1
ATOM 3996 O O . PHE A 1 524 ? -19.712 26.017 25.490 1.00 94.00 524 PHE A O 1
ATOM 4003 N N . PRO A 1 525 ? -18.662 26.445 23.547 1.00 93.06 525 PRO A N 1
ATOM 4004 C CA . PRO A 1 525 ? -19.730 27.328 23.085 1.00 93.06 525 PRO A CA 1
ATOM 4005 C C . PRO A 1 525 ? -21.060 26.584 22.930 1.00 93.06 525 PRO A C 1
ATOM 4007 O O . PRO A 1 525 ? -22.117 27.159 23.172 1.00 93.06 525 PRO A O 1
ATOM 4010 N N . HIS A 1 526 ? -21.016 25.299 22.566 1.00 93.00 526 HIS A N 1
ATOM 4011 C CA . HIS A 1 526 ? -22.208 24.470 22.425 1.00 93.00 526 HIS A CA 1
ATOM 4012 C C . HIS A 1 526 ? -22.879 24.206 23.779 1.00 93.00 526 HIS A C 1
ATOM 4014 O O . HIS A 1 526 ? -24.084 24.407 23.917 1.00 93.00 526 HIS A O 1
ATOM 4020 N N . LEU A 1 527 ? -22.113 23.839 24.808 1.00 92.94 527 LEU A N 1
ATOM 4021 C CA . LEU A 1 527 ? -22.647 23.655 26.160 1.00 92.94 527 LEU A CA 1
ATOM 4022 C C . LEU A 1 527 ? -23.188 24.958 26.752 1.00 92.94 527 LEU A C 1
ATOM 4024 O O . LEU A 1 527 ? -24.245 24.948 27.382 1.00 92.94 527 LEU A O 1
ATOM 4028 N N . SER A 1 528 ? -22.535 26.089 26.477 1.00 93.19 528 SER A N 1
ATOM 4029 C CA . SER A 1 528 ? -23.053 27.413 26.835 1.00 93.19 528 SER A CA 1
ATOM 4030 C C . SER A 1 528 ? -24.394 27.713 26.153 1.00 93.19 528 SER A C 1
ATOM 4032 O O . SER A 1 528 ? -25.324 28.195 26.800 1.00 93.19 528 SER A O 1
ATOM 4034 N N . GLN A 1 529 ? -24.547 27.365 24.871 1.00 91.81 529 GLN A N 1
ATOM 4035 C CA . GLN A 1 529 ? -25.824 27.491 24.159 1.00 91.81 529 GLN A CA 1
ATOM 4036 C C . GLN A 1 529 ? -26.915 26.595 24.758 1.00 91.81 529 GLN A C 1
ATOM 4038 O O . GLN A 1 529 ? -28.047 27.053 24.920 1.00 91.81 529 GLN A O 1
ATOM 4043 N N . LEU A 1 530 ? -26.597 25.349 25.125 1.00 90.69 530 LEU A N 1
ATOM 4044 C CA . LEU A 1 530 ? -27.549 24.449 25.786 1.00 90.69 530 LEU A CA 1
ATOM 4045 C C . LEU A 1 530 ? -27.961 24.988 27.164 1.00 90.69 530 LEU A C 1
ATOM 4047 O O . LEU A 1 530 ? -29.155 25.035 27.465 1.00 90.69 530 LEU A O 1
ATOM 4051 N N . ALA A 1 531 ? -27.003 25.471 27.961 1.00 89.88 531 ALA A N 1
ATOM 4052 C CA . ALA A 1 531 ? -27.269 26.104 29.252 1.00 89.88 531 ALA A CA 1
ATOM 4053 C C . ALA A 1 531 ? -28.239 27.287 29.107 1.00 89.88 531 ALA A C 1
ATOM 4055 O O . ALA A 1 531 ? -29.212 27.383 29.851 1.00 89.88 531 ALA A O 1
ATOM 4056 N N . HIS A 1 532 ? -28.030 28.154 28.109 1.00 89.94 532 HIS A N 1
ATOM 4057 C CA . HIS A 1 532 ? -28.947 29.256 27.818 1.00 89.94 532 HIS A CA 1
ATOM 4058 C C . HIS A 1 532 ? -30.325 28.774 27.347 1.00 89.94 532 HIS A C 1
ATOM 4060 O O . HIS A 1 532 ? -31.337 29.236 27.877 1.00 89.94 532 HIS A O 1
ATOM 4066 N N . LYS A 1 533 ? -30.377 27.833 26.395 1.00 89.88 533 LYS A N 1
ATOM 4067 C CA . LYS A 1 533 ? -31.622 27.320 25.796 1.00 89.88 533 LYS A CA 1
ATOM 4068 C C . LYS A 1 533 ? -32.570 26.731 26.844 1.00 89.88 533 LYS A C 1
ATOM 4070 O O . LYS A 1 533 ? -33.772 26.977 26.782 1.00 89.88 533 LYS A O 1
ATOM 4075 N N . TYR A 1 534 ? -32.047 25.973 27.809 1.00 89.31 534 TYR A N 1
ATOM 4076 C CA . TYR A 1 534 ? -32.863 25.283 28.818 1.00 89.31 534 TYR A CA 1
ATOM 4077 C C . TYR A 1 534 ? -32.862 25.949 30.194 1.00 89.31 534 TYR A C 1
ATOM 4079 O O . TYR A 1 534 ? -33.424 25.390 31.136 1.00 89.31 534 TYR A O 1
ATOM 4087 N N . ARG A 1 535 ? -32.307 27.160 30.324 1.00 84.81 535 ARG A N 1
ATOM 4088 C CA . ARG A 1 535 ? -32.272 27.897 31.596 1.00 84.81 535 ARG A CA 1
ATOM 4089 C C . ARG A 1 535 ? -33.661 28.071 32.212 1.00 84.81 535 ARG A C 1
ATOM 4091 O O . ARG A 1 535 ? -33.833 27.864 33.407 1.00 84.81 535 ARG A O 1
ATOM 4098 N N . ALA A 1 536 ? -34.663 28.392 31.391 1.00 81.25 536 ALA A N 1
ATOM 4099 C CA . ALA A 1 536 ? -36.054 28.542 31.831 1.00 81.25 536 ALA A CA 1
ATOM 4100 C C . ALA A 1 536 ? -36.691 27.222 32.312 1.00 81.25 536 ALA A C 1
ATOM 4102 O O . ALA A 1 536 ? -37.664 27.248 33.059 1.00 81.25 536 ALA A O 1
ATOM 4103 N N . LYS A 1 537 ? -36.127 26.076 31.909 1.00 82.81 537 LYS A N 1
ATOM 4104 C CA . LYS A 1 537 ? -36.530 24.734 32.356 1.00 82.81 537 LYS A CA 1
ATOM 4105 C C . LYS A 1 537 ? -35.686 24.226 33.536 1.00 82.81 537 LYS A C 1
ATOM 4107 O O . LYS A 1 537 ? -35.755 23.052 33.878 1.00 82.81 537 LYS A O 1
ATOM 4112 N N . GLY A 1 538 ? -34.873 25.097 34.141 1.00 84.75 538 GLY A N 1
ATOM 4113 C CA . GLY A 1 538 ? -34.067 24.775 35.319 1.00 84.75 538 GLY A CA 1
ATOM 4114 C C . GLY A 1 538 ? -32.827 23.918 35.045 1.00 84.75 538 GLY A C 1
ATOM 4115 O O . GLY A 1 538 ? -32.308 23.328 35.987 1.00 84.75 538 GLY A O 1
ATOM 4116 N N . LEU A 1 539 ? -32.349 23.831 33.793 1.00 90.75 539 LEU A N 1
ATOM 4117 C CA . LEU A 1 539 ? -31.136 23.069 33.473 1.00 90.75 539 LEU A CA 1
ATOM 4118 C C . LEU A 1 539 ? -29.896 23.697 34.121 1.00 90.75 539 LEU A C 1
ATOM 4120 O O . LEU A 1 539 ? -29.575 24.859 33.863 1.00 90.75 539 LEU A O 1
ATOM 4124 N N . LEU A 1 540 ? -29.152 22.892 34.878 1.00 91.94 540 LEU A N 1
ATOM 4125 C CA . LEU A 1 540 ? -27.811 23.224 35.358 1.00 91.94 540 LEU A CA 1
ATOM 4126 C C . LEU A 1 540 ? -26.755 22.565 34.467 1.00 91.94 540 LEU A C 1
ATOM 4128 O O . LEU A 1 540 ? -26.855 21.385 34.153 1.00 91.94 540 LEU A O 1
ATOM 4132 N N . VAL A 1 541 ? -25.725 23.304 34.066 1.00 94.81 541 VAL A N 1
ATOM 4133 C CA . VAL A 1 541 ? -24.581 22.745 33.329 1.00 94.81 541 VAL A CA 1
ATOM 4134 C C . VAL A 1 541 ? -23.333 22.912 34.187 1.00 94.81 541 VAL A C 1
ATOM 4136 O O . VAL A 1 541 ? -23.056 24.016 34.660 1.00 94.81 541 VAL A O 1
ATOM 4139 N N . VAL A 1 542 ? -22.602 21.821 34.406 1.00 95.56 542 VAL A N 1
ATOM 4140 C CA . VAL A 1 542 ? -21.366 21.798 35.192 1.00 95.56 542 VAL A CA 1
ATOM 4141 C C . VAL A 1 542 ? -20.256 21.147 34.374 1.00 95.56 542 VAL A C 1
ATOM 4143 O O . VAL A 1 542 ? -20.348 19.974 34.020 1.00 95.56 542 VAL A O 1
ATOM 4146 N N . GLY A 1 543 ? -19.197 21.899 34.083 1.00 96.19 543 GLY A N 1
ATOM 4147 C CA . GLY A 1 543 ? -17.973 21.359 33.494 1.00 96.19 543 GLY A CA 1
ATOM 4148 C C . GLY A 1 543 ? -16.966 21.013 34.582 1.00 96.19 543 GLY A C 1
ATOM 4149 O O . GLY A 1 543 ? -16.518 21.899 35.304 1.00 96.19 543 GLY A O 1
ATOM 4150 N N . ILE A 1 544 ? -16.571 19.751 34.679 1.00 96.62 544 ILE A N 1
ATOM 4151 C CA . ILE A 1 544 ? -15.537 19.260 35.587 1.00 96.62 544 ILE A CA 1
ATOM 4152 C C . ILE A 1 544 ? -14.246 19.082 34.794 1.00 96.62 544 ILE A C 1
ATOM 4154 O O . ILE A 1 544 ? -14.146 18.231 33.909 1.00 96.62 544 ILE A O 1
ATOM 4158 N N . ASN A 1 545 ? -13.257 19.903 35.117 1.00 96.12 545 ASN A N 1
ATOM 4159 C CA . ASN A 1 545 ? -11.910 19.739 34.609 1.00 96.12 545 ASN A CA 1
ATOM 4160 C C . ASN A 1 545 ? -11.199 18.603 35.367 1.00 96.12 545 ASN A C 1
ATOM 4162 O O . ASN A 1 545 ? -11.242 18.587 36.595 1.00 96.12 545 ASN A O 1
ATOM 4166 N N . MET A 1 546 ? -10.564 17.673 34.650 1.00 89.75 546 MET A N 1
ATOM 4167 C CA . MET A 1 546 ? -9.900 16.504 35.237 1.00 89.75 546 MET A CA 1
ATOM 4168 C C . MET A 1 546 ? -8.373 16.639 35.224 1.00 89.75 546 MET A C 1
ATOM 4170 O O . MET A 1 546 ? -7.766 16.722 34.154 1.00 89.75 546 MET A O 1
ATOM 4174 N N . GLY A 1 547 ? -7.755 16.519 36.404 1.00 80.88 547 GLY A N 1
ATOM 4175 C CA . GLY A 1 547 ? -6.314 16.289 36.553 1.00 80.88 547 GLY A CA 1
ATOM 4176 C C . GLY A 1 547 ? -5.427 17.510 36.300 1.00 80.88 547 GLY A C 1
ATOM 4177 O O . GLY A 1 547 ? -4.253 17.348 35.968 1.00 80.88 547 GLY A O 1
ATOM 4178 N N . GLU A 1 548 ? -5.968 18.722 36.435 1.00 88.06 548 GLU A N 1
ATOM 4179 C CA . GLU A 1 548 ? -5.214 19.975 36.322 1.00 88.06 548 GLU A CA 1
ATOM 4180 C C . GLU A 1 548 ? -5.431 20.863 37.559 1.00 88.06 548 GLU A C 1
ATOM 4182 O O . GLU A 1 548 ? -6.388 20.705 38.313 1.00 88.06 548 GLU A O 1
ATOM 4187 N N . GLU A 1 549 ? -4.514 21.801 37.797 1.00 86.44 549 GLU A N 1
ATOM 4188 C CA . GLU A 1 549 ? -4.495 22.617 39.015 1.00 86.44 549 GLU A CA 1
ATOM 4189 C C . GLU A 1 549 ? -5.529 23.763 38.971 1.00 86.44 549 GLU A C 1
ATOM 4191 O O . GLU A 1 549 ? -5.735 24.417 37.945 1.00 86.44 549 GLU A O 1
ATOM 4196 N N . ALA A 1 550 ? -6.194 24.032 40.100 1.00 86.94 550 ALA A N 1
ATOM 4197 C CA . ALA A 1 550 ? -7.351 24.927 40.147 1.00 86.94 550 ALA A CA 1
ATOM 4198 C C . ALA A 1 550 ? -7.047 26.387 39.762 1.00 86.94 550 ALA A C 1
ATOM 4200 O O . ALA A 1 550 ? -7.893 27.056 39.161 1.00 86.94 550 ALA A O 1
ATOM 4201 N N . THR A 1 551 ? -5.857 26.896 40.076 1.00 86.88 551 THR A N 1
ATOM 4202 C CA . THR A 1 551 ? -5.407 28.243 39.694 1.00 86.88 551 THR A CA 1
ATOM 4203 C C . THR A 1 551 ? -5.198 28.342 38.186 1.00 86.88 551 THR A C 1
ATOM 4205 O O . THR A 1 551 ? -5.657 29.310 37.572 1.00 86.88 551 THR A O 1
ATOM 4208 N N . HIS A 1 552 ? -4.598 27.321 37.565 1.00 90.06 552 HIS A N 1
ATOM 4209 C CA . HIS A 1 552 ? -4.496 27.223 36.107 1.00 90.06 552 HIS A CA 1
ATOM 4210 C C . HIS A 1 552 ? -5.879 27.264 35.440 1.00 90.06 552 HIS A C 1
ATOM 4212 O O . HIS A 1 552 ? -6.103 28.065 34.526 1.00 90.06 552 HIS A O 1
ATOM 4218 N N . ILE A 1 553 ? -6.833 26.470 35.936 1.00 92.81 553 ILE A N 1
ATOM 4219 C CA . ILE A 1 553 ? -8.184 26.412 35.361 1.00 92.81 553 ILE A CA 1
ATOM 4220 C C . ILE A 1 553 ? -8.954 27.711 35.573 1.00 92.81 553 ILE A C 1
ATOM 4222 O O . ILE A 1 553 ? -9.630 28.169 34.653 1.00 92.81 553 ILE A O 1
ATOM 4226 N N . ARG A 1 554 ? -8.820 28.363 36.732 1.00 91.25 554 ARG A N 1
ATOM 4227 C CA . ARG A 1 554 ? -9.449 29.669 36.982 1.00 91.25 554 ARG A CA 1
ATOM 4228 C C . ARG A 1 554 ? -9.012 30.705 35.943 1.00 91.25 554 ARG A C 1
ATOM 4230 O O . ARG A 1 554 ? -9.864 31.374 35.359 1.00 91.25 554 ARG A O 1
ATOM 4237 N N . ASN A 1 555 ? -7.712 30.779 35.659 1.00 89.81 555 ASN A N 1
ATOM 4238 C CA . ASN A 1 555 ? -7.167 31.684 34.645 1.00 89.81 555 ASN A CA 1
ATOM 4239 C C . ASN A 1 555 ? -7.639 31.306 33.235 1.00 89.81 555 ASN A C 1
ATOM 4241 O O . ASN A 1 555 ? -8.051 32.172 32.464 1.00 89.81 555 ASN A O 1
ATOM 4245 N N . PHE A 1 556 ? -7.631 30.013 32.902 1.00 92.31 556 PHE A N 1
ATOM 4246 C CA . PHE A 1 556 ? -8.096 29.528 31.604 1.00 92.31 556 PHE A CA 1
ATOM 4247 C C . PHE A 1 556 ? -9.574 29.866 31.363 1.00 92.31 556 PHE A C 1
ATOM 4249 O O . PHE A 1 556 ? -9.928 30.398 30.313 1.00 92.31 556 PHE A O 1
ATOM 4256 N N . VAL A 1 557 ? -10.442 29.609 32.343 1.00 90.69 557 VAL A N 1
ATOM 4257 C CA . VAL A 1 557 ? -11.882 29.882 32.248 1.00 90.69 557 VAL A CA 1
ATOM 4258 C C . VAL A 1 557 ? -12.157 31.383 32.126 1.00 90.69 557 VAL A C 1
ATOM 4260 O O . VAL A 1 557 ? -13.038 31.772 31.361 1.00 90.69 557 VAL A O 1
ATOM 4263 N N . GLN A 1 558 ? -11.389 32.234 32.815 1.00 89.75 558 GLN A N 1
ATOM 4264 C CA . GLN A 1 558 ? -11.464 33.688 32.634 1.00 89.75 558 GLN A CA 1
ATOM 4265 C C . GLN A 1 558 ? -11.084 34.105 31.206 1.00 89.75 558 GLN A C 1
ATOM 4267 O O . GLN A 1 558 ? -11.800 34.895 30.596 1.00 89.75 558 GLN A O 1
ATOM 4272 N N . GLN A 1 559 ? -10.021 33.528 30.635 1.00 89.94 559 GLN A N 1
ATOM 4273 C CA . GLN A 1 559 ? -9.607 33.799 29.250 1.00 89.94 559 GLN A CA 1
ATOM 4274 C C . GLN A 1 559 ? -10.633 33.335 28.207 1.00 89.94 559 GLN A C 1
ATOM 4276 O O . GLN A 1 559 ? -10.736 33.937 27.140 1.00 89.94 559 GLN A O 1
ATOM 4281 N N . GLN A 1 560 ? -11.395 32.272 28.487 1.00 88.88 560 GLN A N 1
ATOM 4282 C CA . GLN A 1 560 ? -12.458 31.813 27.585 1.00 88.88 560 GLN A CA 1
ATOM 4283 C C . GLN A 1 560 ? -13.685 32.743 27.574 1.00 88.88 560 GLN A C 1
ATOM 4285 O O . GLN A 1 560 ? -14.473 32.672 26.628 1.00 88.88 560 GLN A O 1
ATOM 4290 N N . GLY A 1 561 ? -13.846 33.614 28.579 1.00 88.38 561 GLY A N 1
ATOM 4291 C CA . GLY A 1 561 ? -14.925 34.603 28.649 1.00 88.38 561 GLY A CA 1
ATOM 4292 C C . GLY A 1 561 ? -16.314 33.981 28.472 1.00 88.38 561 GLY A C 1
ATOM 4293 O O . GLY A 1 561 ? -16.676 33.026 29.167 1.00 88.38 561 GLY A O 1
ATOM 4294 N N . ASP A 1 562 ? -17.065 34.494 27.497 1.00 84.88 562 ASP A N 1
ATOM 4295 C CA . ASP A 1 562 ? -18.442 34.078 27.183 1.00 84.88 562 ASP A CA 1
ATOM 4296 C C . ASP A 1 562 ? -18.547 32.697 26.520 1.00 84.88 562 ASP A C 1
ATOM 4298 O O . ASP A 1 562 ? -19.645 32.188 26.302 1.00 84.88 562 ASP A O 1
ATOM 4302 N N . LYS A 1 563 ? -17.424 32.044 26.193 1.00 85.75 563 LYS A N 1
ATOM 4303 C CA . LYS A 1 563 ? -17.457 30.681 25.636 1.00 85.75 563 LYS A CA 1
ATOM 4304 C C . LYS A 1 563 ? -17.826 29.632 26.681 1.00 85.75 563 LYS A C 1
ATOM 4306 O O . LYS A 1 563 ? -18.333 28.578 26.307 1.00 85.75 563 LYS A O 1
ATOM 4311 N N . ILE A 1 564 ? -17.588 29.911 27.962 1.00 90.44 564 ILE A N 1
ATOM 4312 C CA . ILE A 1 564 ? -17.946 29.043 29.090 1.00 90.44 564 ILE A CA 1
ATOM 4313 C C . ILE A 1 564 ? -18.822 29.862 30.033 1.00 90.44 564 ILE A C 1
ATOM 4315 O O . ILE A 1 564 ? -18.302 30.521 30.923 1.00 90.44 564 ILE A O 1
ATOM 4319 N N . VAL A 1 565 ? -20.141 29.864 29.860 1.00 89.69 565 VAL A N 1
ATOM 4320 C CA . VAL A 1 565 ? -21.067 30.644 30.722 1.00 89.69 565 VAL A CA 1
ATOM 4321 C C . VAL A 1 565 ? -21.570 29.868 31.941 1.00 89.69 565 VAL A C 1
ATOM 4323 O O . VAL A 1 565 ? -22.251 30.423 32.799 1.00 89.69 565 VAL A O 1
ATOM 4326 N N . TYR A 1 566 ? -21.258 28.578 31.999 1.00 92.00 566 TYR A N 1
ATOM 4327 C CA . TYR A 1 566 ? -21.766 27.626 32.977 1.00 92.00 566 TYR A CA 1
ATOM 4328 C C . TYR A 1 566 ? -20.797 27.413 34.152 1.00 92.00 566 TYR A C 1
ATOM 4330 O O . TYR A 1 566 ? -19.677 27.933 34.160 1.00 92.00 566 TYR A O 1
ATOM 4338 N N . THR A 1 567 ? -21.249 26.674 35.169 1.00 94.38 567 THR A N 1
ATOM 4339 C CA . THR A 1 567 ? -20.472 26.379 36.380 1.00 94.38 567 THR A CA 1
ATOM 4340 C C . THR A 1 567 ? -19.280 25.483 36.041 1.00 94.38 567 THR A C 1
ATOM 4342 O O . THR A 1 567 ? -19.415 24.527 35.277 1.00 94.38 567 THR A O 1
ATOM 4345 N N . VAL A 1 568 ? -18.111 25.768 36.616 1.00 95.62 568 VAL A N 1
ATOM 4346 C CA . VAL A 1 568 ? -16.889 24.983 36.406 1.00 95.62 568 VAL A CA 1
ATOM 4347 C C . VAL A 1 568 ? -16.301 24.549 37.739 1.00 95.62 568 VAL A C 1
ATOM 4349 O O . VAL A 1 568 ? -16.066 25.375 38.626 1.00 95.62 568 VAL A O 1
ATOM 4352 N N . ALA A 1 569 ? -16.010 23.258 37.836 1.00 95.12 569 ALA A N 1
ATOM 4353 C CA . ALA A 1 569 ? -15.296 22.650 38.944 1.00 95.12 569 ALA A CA 1
ATOM 4354 C C . ALA A 1 569 ? -14.011 21.968 38.467 1.00 95.12 569 ALA A C 1
ATOM 4356 O O . ALA A 1 569 ? -13.852 21.658 37.288 1.00 95.12 569 ALA A O 1
ATOM 4357 N N . VAL A 1 570 ? -13.097 21.749 39.402 1.00 94.38 570 VAL A N 1
ATOM 4358 C CA . VAL A 1 570 ? -11.811 21.090 39.189 1.00 94.38 570 VAL A CA 1
ATOM 4359 C C . VAL A 1 570 ? -11.765 19.844 40.057 1.00 94.38 570 VAL A C 1
ATOM 4361 O O . VAL A 1 570 ? -12.029 19.917 41.258 1.00 94.38 570 VAL A O 1
ATOM 4364 N N . ASP A 1 571 ? -11.455 18.723 39.420 1.00 90.75 571 ASP A N 1
ATOM 4365 C CA . ASP A 1 571 ? -11.157 17.435 40.032 1.00 90.75 571 ASP A CA 1
ATOM 4366 C C . ASP A 1 571 ? -9.646 17.201 39.943 1.00 90.75 571 ASP A C 1
ATOM 4368 O O . ASP A 1 571 ? -9.132 16.649 38.966 1.00 90.75 571 ASP A O 1
ATOM 4372 N N . ASP A 1 572 ? -8.931 17.691 40.951 1.00 80.62 572 ASP A N 1
ATOM 4373 C CA . ASP A 1 572 ? -7.471 17.622 41.043 1.00 80.62 572 ASP A CA 1
ATOM 4374 C C . ASP A 1 572 ? -6.972 16.180 41.234 1.00 80.62 572 ASP A C 1
ATOM 4376 O O . ASP A 1 572 ? -5.977 15.771 40.637 1.00 80.62 572 ASP A O 1
ATOM 4380 N N . SER A 1 573 ? -7.701 15.394 42.026 1.00 79.75 573 SER A N 1
ATOM 4381 C CA . SER A 1 573 ? -7.410 13.993 42.333 1.00 79.75 573 SER A CA 1
ATOM 4382 C C . SER A 1 573 ? -7.788 13.021 41.210 1.00 79.75 573 SER A C 1
ATOM 4384 O O . SER A 1 573 ? -7.329 11.877 41.206 1.00 79.75 573 SER A O 1
ATOM 4386 N N . GLY A 1 574 ? -8.646 13.446 40.278 1.00 81.38 574 GLY A N 1
ATOM 4387 C CA . GLY A 1 574 ? -9.250 12.587 39.258 1.00 81.38 574 GLY A CA 1
ATOM 4388 C C . GLY A 1 574 ? -10.324 11.633 39.803 1.00 81.38 574 GLY A C 1
ATOM 4389 O O . GLY A 1 574 ? -10.811 10.775 39.064 1.00 81.38 574 GLY A O 1
ATOM 4390 N N . ALA A 1 575 ? -10.691 11.735 41.085 1.00 84.06 575 ALA A N 1
ATOM 4391 C CA . ALA A 1 575 ? -11.620 10.816 41.735 1.00 84.06 575 ALA A CA 1
ATOM 4392 C C . ALA A 1 575 ? -13.062 10.990 41.240 1.00 84.06 575 ALA A C 1
ATOM 4394 O O . ALA A 1 575 ? -13.774 9.996 41.077 1.00 84.06 575 ALA A O 1
ATOM 4395 N N . ALA A 1 576 ? -13.500 12.223 40.969 1.00 85.00 576 ALA A N 1
ATOM 4396 C CA . ALA A 1 576 ? -14.848 12.495 40.473 1.00 85.00 576 ALA A CA 1
ATOM 4397 C C . ALA A 1 576 ? -15.015 12.022 39.021 1.00 85.00 576 ALA A C 1
ATOM 4399 O O . ALA A 1 576 ? -16.013 11.378 38.681 1.00 85.00 576 ALA A O 1
ATOM 4400 N N . ALA A 1 577 ? -14.011 12.267 38.179 1.00 86.31 577 ALA A N 1
ATOM 4401 C CA . ALA A 1 577 ? -13.951 11.750 36.822 1.00 86.31 577 ALA A CA 1
ATOM 4402 C C . ALA A 1 577 ? -13.900 10.217 36.825 1.00 86.31 577 ALA A C 1
ATOM 4404 O O . ALA A 1 577 ? -14.690 9.587 36.125 1.00 86.31 577 ALA A O 1
ATOM 4405 N N . GLN A 1 578 ? -13.068 9.600 37.670 1.00 84.19 578 GLN A N 1
ATOM 4406 C CA . GLN A 1 578 ? -13.008 8.143 37.807 1.00 84.19 578 GLN A CA 1
ATOM 4407 C C . GLN A 1 578 ? -14.339 7.548 38.288 1.00 84.19 578 GLN A C 1
ATOM 4409 O O . GLN A 1 578 ? -14.755 6.505 37.784 1.00 84.19 578 GLN A O 1
ATOM 4414 N N . ALA A 1 579 ? -15.031 8.194 39.229 1.00 84.69 579 ALA A N 1
ATOM 4415 C CA . ALA A 1 579 ? -16.325 7.730 39.722 1.00 84.69 579 ALA A CA 1
ATOM 4416 C C . ALA A 1 579 ? -17.394 7.745 38.620 1.00 84.69 579 ALA A C 1
ATOM 4418 O O . ALA A 1 579 ? -18.116 6.762 38.452 1.00 84.69 579 ALA A O 1
ATOM 4419 N N . LEU A 1 580 ? -17.482 8.828 37.844 1.00 86.19 580 LEU A N 1
ATOM 4420 C CA . LEU A 1 580 ? -18.522 8.994 36.828 1.00 86.19 580 LEU A CA 1
ATOM 4421 C C . LEU A 1 580 ? -18.187 8.260 35.519 1.00 86.19 580 LEU A C 1
ATOM 4423 O O . LEU A 1 580 ? -18.995 7.486 35.003 1.00 86.19 580 LEU A O 1
ATOM 4427 N N . MET A 1 581 ? -16.974 8.456 34.999 1.00 86.19 581 MET A N 1
ATOM 4428 C CA . MET A 1 581 ? -16.503 7.826 33.763 1.00 86.19 581 MET A CA 1
ATOM 4429 C C . MET A 1 581 ? -16.227 6.334 33.957 1.00 86.19 581 MET A C 1
ATOM 4431 O O . MET A 1 581 ? -16.584 5.532 33.094 1.00 86.19 581 MET A O 1
ATOM 4435 N N . GLY A 1 582 ? -15.691 5.935 35.114 1.00 81.56 582 GLY A N 1
ATOM 4436 C CA . GLY A 1 582 ? -15.506 4.528 35.466 1.00 81.56 582 GLY A CA 1
ATOM 4437 C C . GLY A 1 582 ? -16.835 3.783 35.600 1.00 81.56 582 GLY A C 1
ATOM 4438 O O . GLY A 1 582 ? -16.966 2.686 35.056 1.00 81.56 582 GLY A O 1
ATOM 4439 N N . ALA A 1 583 ? -17.852 4.391 36.228 1.00 80.06 583 ALA A N 1
ATOM 4440 C CA . ALA A 1 583 ? -19.195 3.806 36.310 1.00 80.06 583 ALA A CA 1
ATOM 4441 C C . ALA A 1 583 ? -19.878 3.670 34.936 1.00 80.06 583 ALA A C 1
ATOM 4443 O O . ALA A 1 583 ? -20.655 2.738 34.726 1.00 80.06 583 ALA A O 1
ATOM 4444 N N . ALA A 1 584 ? -19.564 4.560 33.993 1.00 79.75 584 ALA A N 1
ATOM 4445 C CA . ALA A 1 584 ? -20.027 4.487 32.607 1.00 79.75 584 ALA A CA 1
ATOM 4446 C C . ALA A 1 584 ? -19.125 3.646 31.682 1.00 79.75 584 ALA A C 1
ATOM 4448 O O . ALA A 1 584 ? -19.466 3.433 30.518 1.00 79.75 584 ALA A O 1
ATOM 4449 N N . GLY A 1 585 ? -17.985 3.150 32.177 1.00 79.62 585 GLY A N 1
ATOM 4450 C CA . GLY A 1 585 ? -17.026 2.372 31.392 1.00 79.62 585 GLY A CA 1
ATOM 4451 C C . GLY A 1 585 ? -16.386 3.152 30.239 1.00 79.62 585 GLY A C 1
ATOM 4452 O O . GLY A 1 585 ? -16.080 2.557 29.206 1.00 79.62 585 GLY A O 1
ATOM 4453 N N . VAL A 1 586 ? -16.212 4.467 30.393 1.00 78.62 586 VAL A N 1
ATOM 4454 C CA . VAL A 1 586 ? -15.659 5.376 29.376 1.00 78.62 586 VAL A CA 1
ATOM 4455 C C . VAL A 1 586 ? -14.353 6.007 29.857 1.00 78.62 586 VAL A C 1
ATOM 4457 O O . VAL A 1 586 ? -14.132 6.156 31.053 1.00 78.62 586 VAL A O 1
ATOM 4460 N N . SER A 1 587 ? -13.474 6.379 28.925 1.00 81.88 587 SER A N 1
ATOM 4461 C CA . SER A 1 587 ? -12.178 7.011 29.235 1.00 81.88 587 SER A CA 1
ATOM 4462 C C . SER A 1 587 ? -11.818 8.181 28.309 1.00 81.88 587 SER A C 1
ATOM 4464 O O . SER A 1 587 ? -10.761 8.783 28.470 1.00 81.88 587 SER A O 1
ATOM 4466 N N . GLY A 1 588 ? -12.660 8.491 27.317 1.00 82.62 588 GLY A N 1
ATOM 4467 C CA . GLY A 1 588 ? -12.450 9.599 26.382 1.00 82.62 588 GLY A CA 1
ATOM 4468 C C . GLY A 1 588 ? -13.121 10.887 26.859 1.00 82.62 588 GLY A C 1
ATOM 4469 O O . GLY A 1 588 ? -14.156 10.820 27.508 1.00 82.62 588 GLY A O 1
ATOM 4470 N N . ILE A 1 589 ? -12.548 12.042 26.513 1.00 88.75 589 ILE A N 1
ATOM 4471 C CA . ILE A 1 589 ? -13.106 13.381 26.769 1.00 88.75 589 ILE A CA 1
ATOM 4472 C C . ILE A 1 589 ? -13.152 14.202 25.458 1.00 88.75 589 ILE A C 1
ATOM 4474 O O . ILE A 1 589 ? -12.305 13.972 24.587 1.00 88.75 589 ILE A O 1
ATOM 4478 N N . PRO A 1 590 ? -14.098 15.150 25.285 1.00 92.44 590 PRO A N 1
ATOM 4479 C CA . PRO A 1 590 ? -15.134 15.542 26.239 1.00 92.44 590 PRO A CA 1
ATOM 4480 C C . PRO A 1 590 ? -16.219 14.475 26.337 1.00 92.44 590 PRO A C 1
ATOM 4482 O O . PRO A 1 590 ? -16.619 13.882 25.333 1.00 92.44 590 PRO A O 1
ATOM 4485 N N . HIS A 1 591 ? -16.709 14.245 27.551 1.00 94.62 591 HIS A N 1
ATOM 4486 C CA . HIS A 1 591 ? -17.795 13.300 27.787 1.00 94.62 591 HIS A CA 1
ATOM 4487 C C . HIS A 1 591 ? -18.802 13.905 28.748 1.00 94.62 591 HIS A C 1
ATOM 4489 O O . HIS A 1 591 ? -18.445 14.310 29.852 1.00 94.62 591 HIS A O 1
ATOM 4495 N N . ALA A 1 592 ? -20.055 13.983 28.315 1.00 95.56 592 ALA A N 1
ATOM 4496 C CA . ALA A 1 592 ? -21.127 14.633 29.046 1.00 95.56 592 ALA A CA 1
ATOM 4497 C C . ALA A 1 592 ? -22.196 13.631 29.486 1.00 95.56 592 ALA A C 1
ATOM 4499 O O . ALA A 1 592 ? -22.479 12.653 28.795 1.00 95.56 592 ALA A O 1
ATOM 4500 N N . PHE A 1 593 ? -22.811 13.902 30.631 1.00 95.00 593 PHE A N 1
ATOM 4501 C CA . PHE A 1 593 ? -23.842 13.096 31.273 1.00 95.00 593 PHE A CA 1
ATOM 4502 C C . PHE A 1 593 ? -25.098 13.942 31.452 1.00 95.00 593 PHE A C 1
ATOM 4504 O O . PHE A 1 593 ? -25.019 15.036 32.003 1.00 95.00 593 PHE A O 1
ATOM 4511 N N . ILE A 1 594 ? -26.247 13.435 31.012 1.00 94.94 594 ILE A N 1
ATOM 4512 C CA . ILE A 1 594 ? -27.563 14.030 31.253 1.00 94.94 594 ILE A CA 1
ATOM 4513 C C . ILE A 1 594 ? -28.153 13.346 32.477 1.00 94.94 594 ILE A C 1
ATOM 4515 O O . ILE A 1 594 ? -28.348 12.131 32.471 1.00 94.94 594 ILE A O 1
ATOM 4519 N N . ILE A 1 595 ? -28.448 14.123 33.509 1.00 93.62 595 ILE A N 1
ATOM 4520 C CA . ILE A 1 595 ? -29.008 13.670 34.779 1.00 93.62 595 ILE A CA 1
ATOM 4521 C C . ILE A 1 595 ? -30.365 14.351 34.951 1.00 93.62 595 ILE A C 1
ATOM 4523 O O . ILE A 1 595 ? -30.485 15.557 34.746 1.00 93.62 595 ILE A O 1
ATOM 4527 N N . ASP A 1 596 ? -31.406 13.595 35.283 1.00 90.31 596 ASP A N 1
ATOM 4528 C CA . ASP A 1 596 ? -32.722 14.175 35.563 1.00 90.31 596 ASP A CA 1
ATOM 4529 C C . ASP A 1 596 ? -32.825 14.740 36.992 1.00 90.31 596 ASP A C 1
ATOM 4531 O O . ASP A 1 596 ? -31.926 14.586 37.816 1.00 90.31 596 ASP A O 1
ATOM 4535 N N . ALA A 1 597 ? -33.959 15.369 37.311 1.00 86.69 597 ALA A N 1
ATOM 4536 C CA . ALA A 1 597 ? -34.206 15.943 38.635 1.00 86.69 597 ALA A CA 1
ATOM 4537 C C . ALA A 1 597 ? -34.248 14.903 39.779 1.00 86.69 597 ALA A C 1
ATOM 4539 O O . ALA A 1 597 ? -34.134 15.277 40.946 1.00 86.69 597 ALA A O 1
ATOM 4540 N N . SER A 1 598 ? -34.397 13.606 39.473 1.00 84.75 598 SER A N 1
ATOM 4541 C CA . SER A 1 598 ? -34.321 12.523 40.465 1.00 84.75 598 SER A CA 1
ATOM 4542 C C . SER A 1 598 ? -32.878 12.114 40.787 1.00 84.75 598 SER A C 1
ATOM 4544 O O . SER A 1 598 ? -32.648 11.332 41.710 1.00 84.75 598 SER A O 1
ATOM 4546 N N . GLY A 1 599 ? -31.900 12.651 40.049 1.00 87.12 599 GLY A N 1
ATOM 4547 C CA . GLY A 1 599 ? -30.496 12.269 40.148 1.00 87.12 599 GLY A CA 1
ATOM 4548 C C . GLY A 1 599 ? -30.156 11.006 39.357 1.00 87.12 599 GLY A C 1
ATOM 4549 O O . GLY A 1 599 ? -29.109 10.408 39.598 1.00 87.12 599 GLY A O 1
ATOM 4550 N N . THR A 1 600 ? -31.011 10.592 38.419 1.00 90.06 600 THR A N 1
ATOM 4551 C CA . THR A 1 600 ? -30.800 9.413 37.569 1.00 90.06 600 THR A CA 1
ATOM 4552 C C . THR A 1 600 ? -30.141 9.823 36.256 1.00 90.06 600 THR A C 1
ATOM 4554 O O . THR A 1 600 ? -30.537 10.808 35.631 1.00 90.06 600 THR A O 1
ATOM 4557 N N . VAL A 1 601 ? -29.132 9.072 35.808 1.00 92.69 601 VAL A N 1
ATOM 4558 C CA . VAL A 1 601 ? -28.466 9.331 34.525 1.00 92.69 601 VAL A CA 1
ATOM 4559 C C . VAL A 1 601 ? -29.378 8.874 33.391 1.00 92.69 601 VAL A C 1
ATOM 4561 O O . VAL A 1 601 ? -29.696 7.699 33.271 1.00 92.69 601 VAL A O 1
ATOM 4564 N N . GLN A 1 602 ? -29.799 9.792 32.532 1.00 92.31 602 GLN A N 1
ATOM 4565 C CA . GLN A 1 602 ? -30.705 9.531 31.410 1.00 92.31 602 GLN A CA 1
ATOM 4566 C C . GLN A 1 602 ? -29.962 9.286 30.095 1.00 92.31 602 GLN A C 1
ATOM 4568 O O . GLN A 1 602 ? -30.488 8.645 29.183 1.00 92.31 602 GLN A O 1
ATOM 4573 N N . HIS A 1 603 ? -28.737 9.798 29.985 1.00 93.38 603 HIS A N 1
ATOM 4574 C CA . HIS A 1 603 ? -27.863 9.593 28.836 1.00 93.38 603 HIS A CA 1
ATOM 4575 C C . HIS A 1 603 ? -26.431 9.994 29.165 1.00 93.38 603 HIS A C 1
ATOM 4577 O O . HIS A 1 603 ? -26.206 10.799 30.065 1.00 93.38 603 HIS A O 1
ATOM 4583 N N . HIS A 1 604 ? -25.473 9.508 28.385 1.00 93.31 604 HIS A N 1
ATOM 4584 C CA . HIS A 1 604 ? -24.132 10.070 28.365 1.00 93.31 604 HIS A CA 1
ATOM 4585 C C . HIS A 1 604 ? -23.456 9.833 27.013 1.00 93.31 604 HIS A C 1
ATOM 4587 O O . HIS A 1 604 ? -23.717 8.825 26.354 1.00 93.31 604 HIS A O 1
ATOM 4593 N N . GLY A 1 605 ? -22.561 10.731 26.617 1.00 90.00 605 GLY A N 1
ATOM 4594 C CA . GLY A 1 605 ? -21.888 10.693 25.320 1.00 90.00 605 GLY A CA 1
ATOM 4595 C C . GLY A 1 605 ? -21.179 12.005 25.010 1.00 90.00 605 GLY A C 1
ATOM 4596 O O . GLY A 1 605 ? -21.016 12.857 25.886 1.00 90.00 605 GLY A O 1
ATOM 4597 N N . HIS A 1 606 ? -20.770 12.187 23.757 1.00 90.75 606 HIS A N 1
ATOM 4598 C CA . HIS A 1 606 ? -20.181 13.452 23.337 1.00 90.75 606 HIS A CA 1
ATOM 4599 C C . HIS A 1 606 ? -21.275 14.542 23.277 1.00 90.75 606 HIS A C 1
ATOM 4601 O O . HIS A 1 606 ? -22.315 14.324 22.649 1.00 90.75 606 HIS A O 1
ATOM 4607 N N . PRO A 1 607 ? -21.073 15.735 23.872 1.00 89.56 607 PRO A N 1
ATOM 4608 C CA . PRO A 1 607 ? -22.136 16.738 24.034 1.00 89.56 607 PRO A CA 1
ATOM 4609 C C . PRO A 1 607 ? -22.704 17.270 22.711 1.00 89.56 607 PRO A C 1
ATOM 4611 O O . PRO A 1 607 ? -23.840 17.723 22.670 1.00 89.56 607 PRO A O 1
ATOM 4614 N N . MET A 1 608 ? -21.928 17.198 21.626 1.00 89.69 608 MET A N 1
ATOM 4615 C CA . MET A 1 608 ? -22.343 17.645 20.289 1.00 89.69 608 MET A CA 1
ATOM 4616 C C . MET A 1 608 ? -23.001 16.548 19.429 1.00 89.69 608 MET A C 1
ATOM 4618 O O . MET A 1 608 ? -23.285 16.784 18.255 1.00 89.69 608 MET A O 1
ATOM 4622 N N . GLU A 1 609 ? -23.207 15.335 19.950 1.00 88.56 609 GLU A N 1
ATOM 4623 C CA . GLU A 1 609 ? -23.898 14.278 19.202 1.00 88.56 609 GLU A CA 1
ATOM 4624 C C . GLU A 1 609 ? -25.404 14.577 19.065 1.00 88.56 609 GLU A C 1
ATOM 4626 O O . GLU A 1 609 ? -26.041 14.978 20.042 1.00 88.56 609 GLU A O 1
ATOM 4631 N N . PRO A 1 610 ? -26.035 14.304 17.903 1.00 83.88 610 PRO A N 1
ATOM 4632 C CA . PRO A 1 610 ? -27.468 14.557 17.707 1.00 83.88 610 PRO A CA 1
ATOM 4633 C C . PRO A 1 610 ? -28.365 13.888 18.759 1.00 83.88 610 PRO A C 1
ATOM 4635 O O . PRO A 1 610 ? -29.344 14.473 19.222 1.00 83.88 610 PRO A O 1
ATOM 4638 N N . LYS A 1 611 ? -27.998 12.671 19.181 1.00 84.19 611 LYS A N 1
ATOM 4639 C CA . LYS A 1 611 ? -28.725 11.903 20.198 1.00 84.19 611 LYS A CA 1
ATOM 4640 C C . LYS A 1 611 ? -28.662 12.556 21.584 1.00 84.19 611 LYS A C 1
ATOM 4642 O O . LYS A 1 611 ? -29.629 12.461 22.338 1.00 84.19 611 LYS A O 1
ATOM 4647 N N . PHE A 1 612 ? -27.565 13.249 21.900 1.00 91.31 612 PHE A N 1
ATOM 4648 C CA . PHE A 1 612 ? -27.401 13.966 23.162 1.00 91.31 612 PHE A CA 1
ATOM 4649 C C . PHE A 1 612 ? -28.400 15.123 23.262 1.00 91.31 612 PHE A C 1
ATOM 4651 O O . PHE A 1 612 ? -29.145 15.215 24.236 1.00 91.31 612 PHE A O 1
ATOM 4658 N N . ALA A 1 613 ? -28.489 15.948 22.215 1.00 87.56 613 ALA A N 1
ATOM 4659 C CA . ALA A 1 613 ? -29.441 17.055 22.155 1.00 87.56 613 ALA A CA 1
ATOM 4660 C C . ALA A 1 613 ? -30.900 16.573 22.228 1.00 87.56 613 ALA A C 1
ATOM 4662 O O . ALA A 1 613 ? -31.681 17.118 23.006 1.00 87.56 613 ALA A O 1
ATOM 4663 N N . GLN A 1 614 ? -31.248 15.512 21.489 1.00 88.25 614 GLN A N 1
ATOM 4664 C CA . GLN A 1 614 ? -32.587 14.916 21.531 1.00 88.25 614 GLN A CA 1
ATOM 4665 C C . GLN A 1 614 ? -32.956 14.456 22.946 1.00 88.25 614 GLN A C 1
ATOM 4667 O O . GLN A 1 614 ? -34.041 14.760 23.443 1.00 88.25 614 GLN A O 1
ATOM 4672 N N . LYS A 1 615 ? -32.044 13.749 23.622 1.00 91.00 615 LYS A N 1
ATOM 4673 C CA . LYS A 1 615 ? -32.324 13.223 24.957 1.00 91.00 615 LYS A CA 1
ATOM 4674 C C . LYS A 1 615 ? -32.373 14.323 26.017 1.00 91.00 615 LYS A C 1
ATOM 4676 O O . LYS A 1 615 ? -33.168 14.233 26.949 1.00 91.00 615 LYS A O 1
ATOM 4681 N N . LEU A 1 616 ? -31.585 15.384 25.854 1.00 92.31 616 LEU A N 1
ATOM 4682 C CA . LEU A 1 616 ? -31.661 16.567 26.709 1.00 92.31 616 LEU A CA 1
ATOM 4683 C C . LEU A 1 616 ? -33.003 17.289 26.546 1.00 92.31 616 LEU A C 1
ATOM 4685 O O . LEU A 1 616 ? -33.603 17.686 27.542 1.00 92.31 616 LEU A O 1
ATOM 4689 N N . ASP A 1 617 ? -33.502 17.414 25.313 1.00 89.81 617 ASP A N 1
ATOM 4690 C CA . ASP A 1 617 ? -34.830 17.967 25.031 1.00 89.81 617 ASP A CA 1
ATOM 4691 C C . ASP A 1 617 ? -35.937 17.175 25.743 1.00 89.81 617 ASP A C 1
ATOM 4693 O O . ASP A 1 617 ? -36.816 17.783 26.357 1.00 89.81 617 ASP A O 1
ATOM 4697 N N . GLU A 1 618 ? -35.876 15.840 25.720 1.00 89.50 618 GLU A N 1
ATOM 4698 C CA . GLU A 1 618 ? -36.819 14.968 26.435 1.00 89.50 618 GLU A CA 1
ATOM 4699 C C . GLU A 1 618 ? -36.769 15.191 27.952 1.00 89.50 618 GLU A C 1
ATOM 4701 O O . GLU A 1 618 ? -37.801 15.448 28.570 1.00 89.50 618 GLU A O 1
ATOM 4706 N N . VAL A 1 619 ? -35.575 15.141 28.554 1.00 89.56 619 VAL A N 1
ATOM 4707 C CA . VAL A 1 619 ? -35.393 15.282 30.011 1.00 89.56 619 VAL A CA 1
ATOM 4708 C C . VAL A 1 619 ? -35.826 16.664 30.492 1.00 89.56 619 VAL A C 1
ATOM 4710 O O . VAL A 1 619 ? -36.566 16.780 31.468 1.00 89.56 619 VAL A O 1
ATOM 4713 N N . CYS A 1 620 ? -35.425 17.718 29.783 1.00 87.50 620 CYS A N 1
ATOM 4714 C CA . CYS A 1 620 ? -35.802 19.082 30.131 1.00 87.50 620 CYS A CA 1
ATOM 4715 C C . CYS A 1 620 ? -37.292 19.354 29.884 1.00 87.50 620 CYS A C 1
ATOM 4717 O O . CYS A 1 620 ? -37.857 20.211 30.550 1.00 87.50 620 CYS A O 1
ATOM 4719 N N . SER A 1 621 ? -37.942 18.672 28.936 1.00 83.25 621 SER A N 1
ATOM 4720 C CA . SER A 1 621 ? -39.388 18.830 28.695 1.00 83.25 621 SER A CA 1
ATOM 4721 C C . SER A 1 621 ? -40.251 18.007 29.650 1.00 83.25 621 SER A C 1
ATOM 4723 O O . SER A 1 621 ? -41.385 18.396 29.909 1.00 83.25 621 SER A O 1
ATOM 4725 N N . ALA A 1 622 ? -39.722 16.903 30.184 1.00 73.81 622 ALA A N 1
ATOM 4726 C CA . ALA A 1 622 ? -40.366 16.100 31.222 1.00 73.81 622 ALA A CA 1
ATOM 4727 C C . ALA A 1 622 ? -40.206 16.697 32.632 1.00 73.81 622 ALA A C 1
ATOM 4729 O O . ALA A 1 622 ? -40.965 16.350 33.537 1.00 73.81 622 ALA A O 1
ATOM 4730 N N . ALA A 1 623 ? -39.233 17.590 32.834 1.00 63.25 623 ALA A N 1
ATOM 4731 C CA . ALA A 1 623 ? -39.079 18.328 34.079 1.00 63.25 623 ALA A CA 1
ATOM 4732 C C . ALA A 1 623 ? -40.290 19.257 34.287 1.00 63.25 623 ALA A C 1
ATOM 4734 O O . ALA A 1 623 ? -40.556 20.141 33.471 1.00 63.25 623 ALA A O 1
ATOM 4735 N N . ALA A 1 624 ? -41.041 19.039 35.372 1.00 54.56 624 ALA A N 1
ATOM 4736 C CA . ALA A 1 624 ? -42.150 19.908 35.753 1.00 54.56 624 ALA A CA 1
ATOM 4737 C C . ALA A 1 624 ? -41.658 21.356 35.899 1.00 54.56 624 ALA A C 1
ATOM 4739 O O . ALA A 1 624 ? -40.540 21.590 36.365 1.00 54.56 624 ALA A O 1
ATOM 4740 N N . ALA A 1 625 ? -42.493 22.316 35.488 1.00 46.97 625 ALA A N 1
ATOM 4741 C CA . ALA A 1 625 ? -42.169 23.733 35.580 1.00 46.97 625 ALA A CA 1
ATOM 4742 C C . ALA A 1 625 ? -41.683 24.072 37.002 1.00 46.97 625 ALA A C 1
ATOM 4744 O O . ALA A 1 625 ? -42.324 23.649 37.972 1.00 46.97 625 ALA A O 1
ATOM 4745 N N . PRO A 1 626 ? -40.572 24.817 37.151 1.00 49.03 626 PRO A N 1
ATOM 4746 C CA . PRO A 1 626 ? -40.176 25.295 38.465 1.00 49.03 626 PRO A CA 1
ATOM 4747 C C . PRO A 1 626 ? -41.323 26.137 39.052 1.00 49.03 626 PRO A C 1
ATOM 4749 O O . PRO A 1 626 ? -42.073 26.757 38.287 1.00 49.03 626 PRO A O 1
ATOM 4752 N N . PRO A 1 627 ? -41.496 26.171 40.388 1.00 40.16 627 PRO A N 1
ATOM 4753 C CA . PRO A 1 627 ? -42.484 27.053 41.002 1.00 40.16 627 PRO A CA 1
ATOM 4754 C C . PRO A 1 627 ? -42.267 28.493 40.503 1.00 40.16 627 PRO A C 1
ATOM 4756 O O . PRO A 1 627 ? -41.123 28.864 40.212 1.00 40.16 627 PRO A O 1
ATOM 4759 N N . PRO A 1 628 ? -43.342 29.292 40.347 1.00 38.56 628 PRO A N 1
ATOM 4760 C CA . PRO A 1 628 ? -43.263 30.592 39.695 1.00 38.56 628 PRO A CA 1
ATOM 4761 C C . PRO A 1 628 ? -42.188 31.450 40.355 1.00 38.56 628 PRO A C 1
ATOM 4763 O O . PRO A 1 628 ? -42.062 31.475 41.581 1.00 38.56 628 PRO A O 1
ATOM 4766 N N . ALA A 1 629 ? -41.412 32.140 39.517 1.00 41.59 629 ALA A N 1
ATOM 4767 C CA . ALA A 1 629 ? -40.445 33.118 39.974 1.00 41.59 629 ALA A CA 1
ATOM 4768 C C . ALA A 1 629 ? -41.135 34.066 40.964 1.00 41.59 629 ALA A C 1
ATOM 4770 O O . ALA A 1 629 ? -42.174 34.655 40.654 1.00 41.59 629 ALA A O 1
ATOM 4771 N N . GLY A 1 630 ? -40.553 34.194 42.159 1.00 43.34 630 GLY A N 1
ATOM 4772 C CA . GLY A 1 630 ? -40.893 35.278 43.072 1.00 43.34 630 GLY A CA 1
ATOM 4773 C C . GLY A 1 630 ? -40.785 36.636 42.360 1.00 43.34 630 GLY A C 1
ATOM 4774 O O . GLY A 1 630 ? -40.196 36.719 41.277 1.00 43.34 630 GLY A O 1
ATOM 4775 N N . PRO A 1 631 ? -41.370 37.700 42.937 1.00 35.41 631 PRO A N 1
ATOM 4776 C CA . PRO A 1 631 ? -41.480 39.000 42.280 1.00 35.41 631 PRO A CA 1
ATOM 4777 C C . PRO A 1 631 ? -40.113 39.488 41.765 1.00 35.41 631 PRO A C 1
ATOM 4779 O O . PRO A 1 631 ? -39.083 39.130 42.342 1.00 35.41 631 PRO A O 1
ATOM 4782 N N . PRO A 1 632 ? -40.088 40.280 40.676 1.00 38.88 632 PRO A N 1
ATOM 4783 C CA . PRO A 1 632 ? -38.868 40.618 39.948 1.00 38.88 632 PRO A CA 1
ATOM 4784 C C . PRO A 1 632 ? -37.774 41.136 40.889 1.00 38.88 632 PRO A C 1
ATOM 4786 O O . PRO A 1 632 ? -37.992 42.054 41.683 1.00 38.88 632 PRO A O 1
ATOM 4789 N N . LYS A 1 633 ? -36.601 40.501 40.802 1.00 48.25 633 LYS A N 1
ATOM 4790 C CA . LYS A 1 633 ? -35.435 40.766 41.647 1.00 48.25 633 LYS A CA 1
ATOM 4791 C C . LYS A 1 633 ? -34.988 42.222 41.493 1.00 48.25 633 LYS A C 1
ATOM 4793 O O . LYS A 1 633 ? -34.685 42.665 40.389 1.00 48.25 633 LYS A O 1
ATOM 4798 N N . ARG A 1 634 ? -34.937 42.966 42.600 1.00 47.62 634 ARG A N 1
ATOM 4799 C CA . ARG A 1 634 ? -34.411 44.340 42.650 1.00 47.62 634 ARG A CA 1
ATOM 4800 C C . ARG A 1 634 ? -32.883 44.280 42.571 1.00 47.62 634 ARG A C 1
ATOM 4802 O O . ARG A 1 634 ? -32.262 43.632 43.412 1.00 47.62 634 ARG A O 1
ATOM 4809 N N . GLU A 1 635 ? -32.288 44.935 41.579 1.00 52.59 635 GLU A N 1
ATOM 4810 C CA . GLU A 1 635 ? -30.834 45.115 41.510 1.00 52.59 635 GLU A CA 1
ATOM 4811 C C . GLU A 1 635 ? -30.374 46.022 42.660 1.00 52.59 635 GLU A C 1
ATOM 4813 O O . GLU A 1 635 ? -30.868 47.140 42.833 1.00 52.59 635 GLU A O 1
ATOM 4818 N N . LEU A 1 636 ? -29.456 45.517 43.483 1.00 58.38 636 LEU A N 1
ATOM 4819 C CA . LEU A 1 636 ? -28.777 46.286 44.516 1.00 58.38 636 LEU A CA 1
ATOM 4820 C C . LEU A 1 636 ? -27.532 46.941 43.900 1.00 58.38 636 LEU A C 1
ATOM 4822 O O . LEU A 1 636 ? -26.713 46.232 43.303 1.00 58.38 636 LEU A O 1
ATOM 4826 N N . PRO A 1 637 ? -27.354 48.266 44.055 1.00 59.44 637 PRO A N 1
ATOM 4827 C CA . PRO A 1 637 ? -26.179 48.950 43.538 1.00 59.44 637 PRO A CA 1
ATOM 4828 C C . PRO A 1 637 ? -24.889 48.463 44.232 1.00 59.44 637 PRO A C 1
ATOM 4830 O O . PRO A 1 637 ? -24.937 48.012 45.392 1.00 59.44 637 PRO A O 1
ATOM 4833 N N . PRO A 1 638 ? -23.739 48.544 43.534 1.00 63.38 638 PRO A N 1
ATOM 4834 C CA . PRO A 1 638 ? -22.435 48.222 44.106 1.00 63.38 638 PRO A CA 1
ATOM 4835 C C . PRO A 1 638 ? -22.123 49.130 45.300 1.00 63.38 638 PRO A C 1
ATOM 4837 O O . PRO A 1 638 ? -22.573 50.275 45.375 1.00 63.38 638 PRO A O 1
ATOM 4840 N N . VAL A 1 639 ? -21.372 48.602 46.264 1.00 74.75 639 VAL A N 1
ATOM 4841 C CA . VAL A 1 639 ? -20.978 49.350 47.463 1.00 74.75 639 VAL A CA 1
ATOM 4842 C C . VAL A 1 639 ? -19.773 50.224 47.118 1.00 74.75 639 VAL A C 1
ATOM 4844 O O . VAL A 1 639 ? -18.669 49.716 46.968 1.00 74.75 639 VAL A O 1
ATOM 4847 N N . SER A 1 640 ? -19.982 51.537 47.013 1.00 70.31 640 SER A N 1
ATOM 4848 C CA . SER A 1 640 ? -18.933 52.519 46.697 1.00 70.31 640 SER A CA 1
ATOM 4849 C C . SER A 1 640 ? -18.242 53.127 47.927 1.00 70.31 640 SER A C 1
ATOM 4851 O O . SER A 1 640 ? -17.487 54.082 47.779 1.00 70.31 640 SER A O 1
ATOM 4853 N N . ALA A 1 641 ? -18.536 52.627 49.133 1.00 76.56 641 ALA A N 1
ATOM 4854 C CA . ALA A 1 641 ? -17.990 53.152 50.385 1.00 76.56 641 ALA A CA 1
ATOM 4855 C C . ALA A 1 641 ? -16.507 52.784 50.563 1.00 76.56 641 ALA A C 1
ATOM 4857 O O . ALA A 1 641 ? -16.097 51.665 50.235 1.00 76.56 641 ALA A O 1
ATOM 4858 N N . SER A 1 642 ? -15.710 53.707 51.108 1.00 76.44 642 SER A N 1
ATOM 4859 C CA . SER A 1 642 ? -14.288 53.479 51.389 1.00 76.44 642 SER A CA 1
ATOM 4860 C C . SER A 1 642 ? -14.088 52.505 52.560 1.00 76.44 642 SER A C 1
ATOM 4862 O O . SER A 1 642 ? -14.998 52.223 53.348 1.00 76.44 642 SER A O 1
ATOM 4864 N N . ARG A 1 643 ? -12.864 51.984 52.712 1.00 80.00 643 ARG A N 1
ATOM 4865 C CA . ARG A 1 643 ? -12.524 51.090 53.829 1.00 80.00 643 ARG A CA 1
ATOM 4866 C C . ARG A 1 643 ? -12.710 51.765 55.187 1.00 80.00 643 ARG A C 1
ATOM 4868 O O . ARG A 1 643 ? -13.179 51.104 56.112 1.00 80.00 643 ARG A O 1
ATOM 4875 N N . GLU A 1 644 ? -12.392 53.056 55.310 1.00 79.31 644 GLU A N 1
ATOM 4876 C CA . GLU A 1 644 ? -12.602 53.793 56.562 1.00 79.31 644 GLU A CA 1
ATOM 4877 C C . GLU A 1 644 ? -14.092 53.970 56.882 1.00 79.31 644 GLU A C 1
ATOM 4879 O O . GLU A 1 644 ? -14.499 53.819 58.035 1.00 79.31 644 GLU A O 1
ATOM 4884 N N . GLU A 1 645 ? -14.924 54.214 55.868 1.00 78.56 645 GLU A N 1
ATOM 4885 C CA . GLU A 1 645 ? -16.373 54.377 56.033 1.00 78.56 645 GLU A CA 1
ATOM 4886 C C . GLU A 1 645 ? -17.037 53.074 56.500 1.00 78.56 645 GLU A C 1
ATOM 4888 O O . GLU A 1 645 ? -17.817 53.073 57.456 1.00 78.56 645 GLU A O 1
ATOM 4893 N N . LEU A 1 646 ? -16.669 51.939 55.897 1.00 81.69 646 LEU A N 1
ATOM 4894 C CA . LEU A 1 646 ? -17.154 50.617 56.304 1.00 81.69 646 LEU A CA 1
ATOM 4895 C C . LEU A 1 646 ? -16.640 50.222 57.697 1.00 81.69 646 LEU A C 1
ATOM 4897 O O . LEU A 1 646 ? -17.387 49.660 58.503 1.00 81.69 646 LEU A O 1
ATOM 4901 N N . ALA A 1 647 ? -15.395 50.569 58.031 1.00 82.19 647 ALA A N 1
ATOM 4902 C CA . ALA A 1 647 ? -14.844 50.355 59.368 1.00 82.19 647 ALA A CA 1
ATOM 4903 C C . ALA A 1 647 ? -15.573 51.172 60.452 1.00 82.19 647 ALA A C 1
ATOM 4905 O O . ALA A 1 647 ? -15.612 50.744 61.609 1.00 82.19 647 ALA A O 1
ATOM 4906 N N . GLY A 1 648 ? -16.211 52.291 60.095 1.00 80.44 648 GLY A N 1
ATOM 4907 C CA . GLY A 1 648 ? -17.054 53.094 60.986 1.00 80.44 648 GLY A CA 1
ATOM 4908 C C . GLY A 1 648 ? -18.438 52.495 61.277 1.00 80.44 648 GLY A C 1
ATOM 4909 O O . GLY A 1 648 ? -19.018 52.771 62.328 1.00 80.44 648 GLY A O 1
ATOM 4910 N N . MET A 1 649 ? -18.968 51.620 60.416 1.00 86.25 649 MET A N 1
ATOM 4911 C CA . MET A 1 649 ? -20.333 51.087 60.556 1.00 86.25 649 MET A CA 1
ATOM 4912 C C . MET A 1 649 ? -20.455 50.042 61.679 1.00 86.25 649 MET A C 1
ATOM 4914 O O . MET A 1 649 ? -19.517 49.286 61.926 1.00 86.25 649 MET A O 1
ATOM 4918 N N . PRO A 1 650 ? -21.599 49.922 62.374 1.00 86.56 650 PRO A N 1
ATOM 4919 C CA . PRO A 1 650 ? -21.800 48.857 63.356 1.00 86.56 650 PRO A CA 1
ATOM 4920 C C . PRO A 1 650 ? -21.795 47.467 62.692 1.00 86.56 650 PRO A C 1
ATOM 4922 O O . PRO A 1 650 ? -22.299 47.294 61.585 1.00 86.56 650 PRO A O 1
ATOM 4925 N N . VAL A 1 651 ? -21.280 46.445 63.393 1.00 83.44 651 VAL A N 1
ATOM 4926 C CA . VAL A 1 651 ? -21.113 45.064 62.872 1.00 83.44 651 VAL A CA 1
ATOM 4927 C C . VAL A 1 651 ? -22.410 44.494 62.288 1.00 83.44 651 VAL A C 1
ATOM 4929 O O . VAL A 1 651 ? -22.384 43.796 61.278 1.00 83.44 651 VAL A O 1
ATOM 4932 N N . ARG A 1 652 ? -23.559 44.824 62.890 1.00 82.44 652 ARG A N 1
ATOM 4933 C CA . ARG A 1 652 ? -24.878 44.400 62.403 1.00 82.44 652 ARG A CA 1
ATOM 4934 C C . ARG A 1 652 ? -25.187 44.941 61.003 1.00 82.44 652 ARG A C 1
ATOM 4936 O O . ARG A 1 652 ? -25.728 44.201 60.193 1.00 82.44 652 ARG A O 1
ATOM 4943 N N . ALA A 1 653 ? -24.804 46.184 60.709 1.00 83.44 653 ALA A N 1
ATOM 4944 C CA . ALA A 1 653 ? -25.001 46.784 59.391 1.00 83.44 653 ALA A CA 1
ATOM 4945 C C . ALA A 1 653 ? -24.080 46.145 58.339 1.00 83.44 653 ALA A C 1
ATOM 4947 O O . ALA A 1 653 ? -24.524 45.863 57.232 1.00 83.44 653 ALA A O 1
ATOM 4948 N N . LEU A 1 654 ? -22.831 45.828 58.701 1.00 84.00 654 LEU A N 1
ATOM 4949 C CA . LEU A 1 654 ? -21.898 45.121 57.813 1.00 84.00 654 LEU A CA 1
ATOM 4950 C C . LEU A 1 654 ? -22.396 43.707 57.477 1.00 84.00 654 LEU A C 1
ATOM 4952 O O . LEU A 1 654 ? -22.407 43.308 56.314 1.00 84.00 654 LEU A O 1
ATOM 4956 N N . LYS A 1 655 ? -22.885 42.968 58.481 1.00 84.19 655 LYS A N 1
ATOM 4957 C CA . LYS A 1 655 ? -23.498 41.649 58.268 1.00 84.19 655 LYS A CA 1
ATOM 4958 C C . LYS A 1 655 ? -24.739 41.739 57.387 1.00 84.19 655 LYS A C 1
ATOM 4960 O O . LYS A 1 655 ? -24.864 40.935 56.475 1.00 84.19 655 LYS A O 1
ATOM 4965 N N . GLN A 1 656 ? -25.584 42.750 57.591 1.00 81.06 656 GLN A N 1
ATOM 4966 C CA . GLN A 1 656 ? -26.776 42.973 56.776 1.00 81.06 656 GLN A CA 1
ATOM 4967 C C . GLN A 1 656 ? -26.437 43.284 55.307 1.00 81.06 656 GLN A C 1
ATOM 4969 O O . GLN A 1 656 ? -27.094 42.759 54.415 1.00 81.06 656 GLN A O 1
ATOM 4974 N N . ILE A 1 657 ? -25.378 44.057 55.032 1.00 80.81 657 ILE A N 1
ATOM 4975 C CA . ILE A 1 657 ? -24.903 44.320 53.658 1.00 80.81 657 ILE A CA 1
ATOM 4976 C C . ILE A 1 657 ? -24.511 43.021 52.939 1.00 80.81 657 ILE A C 1
ATOM 4978 O O . ILE A 1 657 ? -24.816 42.869 51.752 1.00 80.81 657 ILE A O 1
ATOM 4982 N N . LEU A 1 658 ? -23.842 42.106 53.649 1.00 77.69 658 LEU A N 1
ATOM 4983 C CA . LEU A 1 658 ? -23.444 40.791 53.138 1.00 77.69 658 LEU A CA 1
ATOM 4984 C C . LEU A 1 658 ? -24.661 39.866 52.967 1.00 77.69 658 LEU A C 1
ATOM 4986 O O . LEU A 1 658 ? -24.812 39.243 51.920 1.00 77.69 658 LEU A O 1
ATOM 4990 N N . GLU A 1 659 ? -25.569 39.851 53.944 1.00 76.75 659 GLU A N 1
ATOM 4991 C CA . GLU A 1 659 ? -26.820 39.079 53.931 1.00 76.75 659 GLU A CA 1
ATOM 4992 C C . GLU A 1 659 ? -27.744 39.474 52.775 1.00 76.75 659 GLU A C 1
ATOM 4994 O O . GLU A 1 659 ? -28.255 38.617 52.057 1.00 76.75 659 GLU A O 1
ATOM 4999 N N . GLU A 1 660 ? -27.936 40.776 52.553 1.00 70.69 660 GLU A N 1
ATOM 5000 C CA . GLU A 1 660 ? -28.780 41.303 51.476 1.00 70.69 660 GLU A CA 1
ATOM 5001 C C . GLU A 1 660 ? -28.237 40.967 50.083 1.00 70.69 660 GLU A C 1
ATOM 5003 O O . GLU A 1 660 ? -29.007 40.936 49.124 1.00 70.69 660 GLU A O 1
ATOM 5008 N N . ARG A 1 661 ? -26.935 40.674 49.981 1.00 71.38 661 ARG A N 1
ATOM 5009 C CA . ARG A 1 661 ? -26.238 40.276 48.748 1.00 71.38 661 ARG A CA 1
ATOM 5010 C C . ARG A 1 661 ? -25.950 38.772 48.678 1.00 71.38 661 ARG A C 1
ATOM 5012 O O . ARG A 1 661 ? -25.269 38.333 47.757 1.00 71.38 661 ARG A O 1
ATOM 5019 N N . GLY A 1 662 ? -26.466 37.986 49.628 1.00 62.34 662 GLY A N 1
ATOM 5020 C CA . GLY A 1 662 ? -26.320 36.527 49.655 1.00 62.34 662 GLY A CA 1
ATOM 5021 C C . GLY A 1 662 ? -24.897 36.032 49.932 1.00 62.34 662 GLY A C 1
ATOM 5022 O O . GLY A 1 662 ? -24.579 34.882 49.639 1.00 62.34 662 GLY A O 1
ATOM 5023 N N . ILE A 1 663 ? -24.025 36.879 50.483 1.00 70.88 663 ILE A N 1
ATOM 5024 C CA . ILE A 1 663 ? -22.628 36.544 50.765 1.00 70.88 663 ILE A CA 1
ATOM 5025 C C . ILE A 1 663 ? -22.523 36.043 52.206 1.00 70.88 663 ILE A C 1
ATOM 5027 O O . ILE A 1 663 ? -22.837 36.758 53.157 1.00 70.88 663 ILE A O 1
ATOM 5031 N N . SER A 1 664 ? -22.061 34.802 52.371 1.00 72.94 664 SER A N 1
ATOM 5032 C CA . SER A 1 664 ? -21.868 34.209 53.695 1.00 72.94 664 SER A CA 1
ATOM 5033 C C . SER A 1 664 ? -20.776 34.937 54.480 1.00 72.94 664 SER A C 1
ATOM 5035 O O . SER A 1 664 ? -19.684 35.195 53.970 1.00 72.94 664 SER A O 1
ATOM 5037 N N . TYR A 1 665 ? -21.064 35.210 55.751 1.00 78.19 665 TYR A N 1
ATOM 5038 C CA . TYR A 1 665 ? -20.108 35.719 56.736 1.00 78.19 665 TYR A CA 1
ATOM 5039 C C . TYR A 1 665 ? -19.834 34.707 57.865 1.00 78.19 665 TYR A C 1
ATOM 5041 O O . TYR A 1 665 ? -19.284 35.062 58.909 1.00 78.19 665 TYR A O 1
ATOM 5049 N N . ALA A 1 666 ? -20.230 33.442 57.679 1.00 71.38 666 ALA A N 1
ATOM 5050 C CA . ALA A 1 666 ? -19.985 32.383 58.652 1.00 71.38 666 ALA A CA 1
ATOM 5051 C C . ALA A 1 666 ? -18.472 32.186 58.866 1.00 71.38 666 ALA A C 1
ATOM 5053 O O . ALA A 1 666 ? -17.725 32.008 57.907 1.00 71.38 666 ALA A O 1
ATOM 5054 N N . GLY A 1 667 ? -18.030 32.229 60.126 1.00 69.44 667 GLY A N 1
ATOM 5055 C CA . GLY A 1 667 ? -16.618 32.097 60.506 1.00 69.44 667 GLY A CA 1
ATOM 5056 C C . GLY A 1 667 ? -15.827 33.408 60.580 1.00 69.44 667 GLY A C 1
ATOM 5057 O O . GLY A 1 667 ? -14.689 33.367 61.027 1.00 69.44 667 GLY A O 1
ATOM 5058 N N . LEU A 1 668 ? -16.415 34.553 60.210 1.00 78.94 668 LEU A N 1
ATOM 5059 C CA . LEU A 1 668 ? -15.777 35.867 60.362 1.00 78.94 668 LEU A CA 1
ATOM 5060 C C . LEU A 1 668 ? -16.067 36.419 61.763 1.00 78.94 668 LEU A C 1
ATOM 5062 O O . LEU A 1 668 ? -17.216 36.754 62.085 1.00 78.94 668 LEU A O 1
ATOM 5066 N N . ALA A 1 669 ? -15.038 36.456 62.608 1.00 70.06 669 ALA A N 1
ATOM 5067 C CA . ALA A 1 669 ? -15.159 36.857 64.009 1.00 70.06 669 ALA A CA 1
ATOM 5068 C C . ALA A 1 669 ? -14.839 38.343 64.201 1.00 70.06 669 ALA A C 1
ATOM 5070 O O . ALA A 1 669 ? -15.456 39.002 65.045 1.00 70.06 669 ALA A O 1
ATOM 5071 N N . GLU A 1 670 ? -13.926 38.883 63.393 1.00 80.62 670 GLU A N 1
ATOM 5072 C CA . GLU A 1 670 ? -13.480 40.264 63.515 1.00 80.62 670 GLU A CA 1
ATOM 5073 C C . GLU A 1 670 ? -14.189 41.209 62.540 1.00 80.62 670 GLU A C 1
ATOM 5075 O O . GLU A 1 670 ? -14.583 40.866 61.424 1.00 80.62 670 GLU A O 1
ATOM 5080 N N . LYS A 1 671 ? -14.353 42.461 62.975 1.00 83.69 671 LYS A N 1
ATOM 5081 C CA . LYS A 1 671 ? -15.010 43.505 62.180 1.00 83.69 671 LYS A CA 1
ATOM 5082 C C . LYS A 1 671 ? -14.224 43.844 60.908 1.00 83.69 671 LYS A C 1
ATOM 5084 O O . LYS A 1 671 ? -14.834 44.105 59.876 1.00 83.69 671 LYS A O 1
ATOM 5089 N N . SER A 1 672 ? -12.896 43.826 60.985 1.00 80.81 672 SER A N 1
ATOM 5090 C CA . SER A 1 672 ? -11.969 44.020 59.862 1.00 80.81 672 SER A CA 1
ATOM 5091 C C . SER A 1 672 ? -12.220 43.01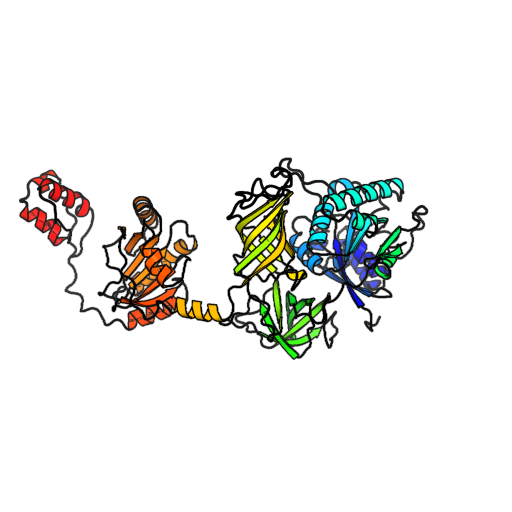2 58.739 1.00 80.81 672 SER A C 1
ATOM 5093 O O . SER A 1 672 ? -12.328 43.402 57.580 1.00 80.81 672 SER A O 1
ATOM 5095 N N . GLU A 1 673 ? -12.426 41.741 59.081 1.00 80.19 673 GLU A N 1
ATOM 5096 C CA . GLU A 1 673 ? -12.678 40.669 58.112 1.00 80.19 673 GLU A CA 1
ATOM 5097 C C . GLU A 1 673 ? -14.015 40.843 57.377 1.00 80.19 673 GLU A C 1
ATOM 5099 O O . GLU A 1 673 ? -14.127 40.542 56.187 1.00 80.19 673 GLU A O 1
ATOM 5104 N N . LEU A 1 674 ? -15.036 41.367 58.065 1.00 82.88 674 LEU A N 1
ATOM 5105 C CA . LEU A 1 674 ? -16.323 41.704 57.449 1.00 82.88 674 LEU A CA 1
ATOM 5106 C C . LEU A 1 674 ? -16.183 42.861 56.456 1.00 82.88 674 LEU A C 1
ATOM 5108 O O . LEU A 1 674 ? -16.761 42.807 55.372 1.00 82.88 674 LEU A O 1
ATOM 5112 N N . VAL A 1 675 ? -15.409 43.892 56.810 1.00 84.50 675 VAL A N 1
ATOM 5113 C CA . VAL A 1 675 ? -15.132 45.035 55.926 1.00 84.50 675 VAL A CA 1
ATOM 5114 C C . VAL A 1 675 ? -14.368 44.581 54.685 1.00 84.50 675 VAL A C 1
ATOM 5116 O O . VAL A 1 675 ? -14.754 44.929 53.569 1.00 84.50 675 VAL A O 1
ATOM 5119 N N . ASP A 1 676 ? -13.347 43.747 54.859 1.00 82.19 676 ASP A N 1
ATOM 5120 C CA . ASP A 1 676 ? -12.540 43.239 53.750 1.00 82.19 676 ASP A CA 1
ATOM 5121 C C . ASP A 1 676 ? -13.362 42.338 52.828 1.00 82.19 676 ASP A C 1
ATOM 5123 O O . ASP A 1 676 ? -13.270 42.459 51.607 1.00 82.19 676 ASP A O 1
ATOM 5127 N N . ARG A 1 677 ? -14.261 41.514 53.383 1.00 81.00 677 ARG A N 1
ATOM 5128 C CA . ARG A 1 677 ? -15.186 40.699 52.586 1.00 81.00 677 ARG A CA 1
ATOM 5129 C C . ARG A 1 677 ? -16.157 41.555 51.768 1.00 81.00 677 ARG A C 1
ATOM 5131 O O . ARG A 1 677 ? -16.451 41.205 50.624 1.00 81.00 677 ARG A O 1
ATOM 5138 N N . ILE A 1 678 ? -16.645 42.666 52.324 1.00 81.75 678 ILE A N 1
ATOM 5139 C CA . ILE A 1 678 ? -17.514 43.611 51.604 1.00 81.75 678 ILE A CA 1
ATOM 5140 C C . ILE A 1 678 ? -16.735 44.302 50.485 1.00 81.75 678 ILE A C 1
ATOM 5142 O O . ILE A 1 678 ? -17.241 44.395 49.372 1.00 81.75 678 ILE A O 1
ATOM 5146 N N . LEU A 1 679 ? -15.506 44.751 50.734 1.00 79.12 679 LEU A N 1
ATOM 5147 C CA . LEU A 1 679 ? -14.690 45.393 49.702 1.00 79.12 679 LEU A CA 1
ATOM 5148 C C . LEU A 1 679 ? -14.246 44.418 48.612 1.00 79.12 679 LEU A C 1
ATOM 5150 O O . LEU A 1 679 ? -14.180 44.807 47.454 1.00 79.12 679 LEU A O 1
ATOM 5154 N N . GLU A 1 680 ? -13.974 43.159 48.945 1.00 76.38 680 GLU A N 1
ATOM 5155 C CA . GLU A 1 680 ? -13.580 42.134 47.974 1.00 76.38 680 GLU A CA 1
ATOM 5156 C C . GLU A 1 680 ? -14.749 41.740 47.063 1.00 76.38 680 GLU A C 1
ATOM 5158 O O . GLU A 1 680 ? -14.577 41.552 45.859 1.00 76.38 680 GLU A O 1
ATOM 5163 N N . ARG A 1 681 ? -15.945 41.578 47.639 1.00 73.12 681 ARG A N 1
ATOM 5164 C CA . ARG A 1 681 ? -17.082 40.986 46.929 1.00 73.12 681 ARG A CA 1
ATOM 5165 C C . ARG A 1 681 ? -18.088 42.034 46.459 1.00 73.12 681 ARG A C 1
ATOM 5167 O O . ARG A 1 681 ? -18.543 41.955 45.330 1.00 73.12 681 ARG A O 1
ATOM 5174 N N . CYS A 1 682 ? -18.396 43.052 47.255 1.00 69.88 682 CYS A N 1
ATOM 5175 C CA . CYS A 1 682 ? -19.529 43.951 47.004 1.00 69.88 682 CYS A CA 1
ATOM 5176 C C . CYS A 1 682 ? -19.202 45.232 46.215 1.00 69.88 682 CYS A C 1
ATOM 5178 O O . CYS A 1 682 ? -20.130 45.962 45.863 1.00 69.88 682 CYS A O 1
ATOM 5180 N N . SER A 1 683 ? -17.927 45.543 45.973 1.00 61.59 683 SER A N 1
ATOM 5181 C CA . SER A 1 683 ? -17.492 46.854 45.459 1.00 61.59 683 SER A CA 1
ATOM 5182 C C . SER A 1 683 ? -17.592 47.016 43.935 1.00 61.59 683 SER A C 1
ATOM 5184 O O . SER A 1 683 ? -17.807 48.126 43.463 1.00 61.59 683 SER A O 1
ATOM 5186 N N . ASN A 1 684 ? -17.524 45.923 43.163 1.00 54.03 684 ASN A N 1
ATOM 5187 C CA . ASN A 1 684 ? -17.514 45.959 41.688 1.00 54.03 684 ASN A CA 1
ATOM 5188 C C . ASN A 1 684 ? -18.571 45.061 41.027 1.00 54.03 684 ASN A C 1
ATOM 5190 O O . ASN A 1 684 ? -18.482 44.763 39.836 1.00 54.03 684 ASN A O 1
ATOM 5194 N N . VAL A 1 685 ? -19.562 44.596 41.788 1.00 50.47 685 VAL A N 1
ATOM 5195 C CA . VAL A 1 685 ? -20.543 43.616 41.306 1.00 50.47 685 VAL A CA 1
ATOM 5196 C C . VAL A 1 685 ? -21.949 44.097 41.656 1.00 50.47 685 VAL A C 1
ATOM 5198 O O . VAL A 1 685 ? -22.234 44.419 42.809 1.00 50.47 685 VAL A O 1
ATOM 5201 N N . SER A 1 686 ? -22.830 44.183 40.657 1.00 50.34 686 SER A N 1
ATOM 5202 C CA . SER A 1 686 ? -24.265 44.384 40.869 1.00 50.34 686 SER A CA 1
ATOM 5203 C C . SER A 1 686 ? -24.900 43.060 41.297 1.00 50.34 686 SER A C 1
ATOM 5205 O O . SER A 1 686 ? -24.660 42.013 40.695 1.00 50.34 686 SER A O 1
ATOM 5207 N N . TYR A 1 687 ? -25.702 43.095 42.362 1.00 47.72 687 TYR A N 1
ATOM 5208 C CA . TYR A 1 687 ? -26.316 41.897 42.938 1.00 47.72 687 TYR A CA 1
ATOM 5209 C C . TYR A 1 687 ? -27.822 41.917 42.727 1.00 47.72 687 TYR A C 1
ATOM 5211 O O . TYR A 1 687 ? -28.479 42.927 42.965 1.00 47.72 687 TYR A O 1
ATOM 5219 N N . THR A 1 688 ? -28.384 40.787 42.315 1.00 45.12 688 THR A N 1
ATOM 5220 C CA . THR A 1 688 ? -29.834 40.592 42.259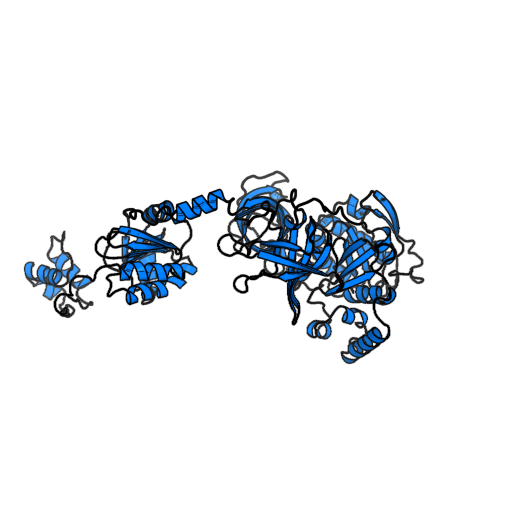 1.00 45.12 688 THR A CA 1
ATOM 5221 C C . THR A 1 688 ? -30.248 39.777 43.475 1.00 45.12 688 THR A C 1
ATOM 5223 O O . THR A 1 688 ? -29.748 38.670 43.666 1.00 45.12 688 THR A O 1
ATOM 5226 N N . ARG A 1 689 ? -31.125 40.331 44.321 1.00 43.03 689 ARG A N 1
ATOM 5227 C CA . ARG A 1 689 ? -31.631 39.610 45.499 1.00 43.03 689 ARG A CA 1
ATOM 5228 C C . ARG A 1 689 ? -32.449 38.394 45.070 1.00 43.03 689 ARG A C 1
ATOM 5230 O O . ARG A 1 689 ? -33.327 38.552 44.200 1.00 43.03 689 ARG A O 1
#

InterPro domains:
  IPR000795 Translational (tr)-type GTP-binding domain [PF00009] (6-249)
  IPR000795 Translational (tr)-type GTP-binding domain [PR00315] (10-23)
  IPR000795 Translational (tr)-type GTP-binding domain [PR00315] (69-77)
  IPR000795 Translational (tr)-type GTP-binding domain [PR00315] (89-99)
  IPR000795 Translational (tr)-type GTP-binding domain [PR00315] (105-116)
  IPR000795 Translational (tr)-type GTP-binding domain [PS51722] (6-253)
  IPR004161 Translation elongation factor EFTu-like, domain 2 [PF03144] (274-346)
  IPR009000 Translation protein, beta-barrel domain superfamily [SSF50447] (251-347)
  IPR009001 Translation elongation factor EF1A/initiation factor IF2gamma, C-terminal [SSF50465] (357-461)
  IPR013740 Redoxin [PF08534] (494-610)
  IPR013766 Thioredoxin domain [PS51352] (479-621)
  IPR027417 P-loop containing nucleoside triphosphate hydrolase [G3DSA:3.40.50.300] (3-251)
  IPR027417 P-loop containing nucleoside triphosphate hydrolase [SSF52540] (6-274)
  IPR031157 Tr-type G domain, conserved site [PS00301] (62-77)
  IPR036249 Thioredoxin-like superfamily [SSF52833] (472-607)
  IPR036361 SAP domain superfamily [SSF68906] (643-681)
  IPR050100 Translation factor GTPase superfamily members [PTHR23115] (5-461)
  IPR054696 GTP-eEF1A, C-terminal domain [PF22594] (360-458)
  IPR055111 RNF34/RFFL, HeH domain [PF22968] (642-678)

Nearest PDB structures (foldseek):
  8g5z-assembly1_EF  TM=9.514E-01  e=2.524E-55  Homo sapiens
  4cxg-assembly1_A  TM=9.636E-01  e=3.408E-53  Oryctolagus cuniculus
  2b7c-assembly1_A  TM=7.867E-01  e=6.270E-48  Saccharomyces cerevisiae
  4c0s-assembly1_A  TM=5.487E-01  e=4.303E-46  Oryctolagus cuniculus
  6ra9-assembly1_A  TM=5.362E-01  e=8.957E-46  Oryctolagus cuniculus

Secondary structure (DSSP, 8-state):
---SSPEEEEEEEEE-TTS-HHHHHHHHHHHTT-S-HHHHHHHHHHHHHTT-GGGTTGGGT--SHHHHHHTS--S-EEEEEE-SSEEEEEEE---SGGGHHHHHHHHTT-SEEEEEEESSTTHHHHHPPPBTTTTBPPPHHHHHHHHHHHHT--EEEEEEE-TTSTTTTT-HHHHHHHHHHHHHHHHHHT--HHHHHHS--EEE--TTT-BTTTB--SS-TT---EEEE-TTS-EEEESSHHHIIIII-------SSSPPBEEEEEEEEETTTEEEEEEE--BS-B-TT-EEEEETT--SSS--EEEEEEEEETTEEES-B-TT-EEEEEEES--TTS---TT-EEEETT--S---EEEEEEEEEE-S-SS-B-TT---EEEETTEEEEEEEEEEEEEESTTTTTPPEES-S-B-TT-EEEEEEEESS------TTT-HHHHEEEEEETTEEEEEEEEEEEEES--HHHHHHHHHHHTTSTTSBPPPB-S-EEEES----BS-SSS-EEEEEE-TT-HHHHHHHHHHHHHHHHHGGGT-EEEEEEESS-HHHHHHHHHHHGGG--SEEEEESSSHHHHHHHHHTT---SSEEEEE-TTSBEEEEE-TTSHHHHHHHHHHHHHSPPPSPPPSPPPEEPP----HHHHHHS-HHHHHHHHHHTT---TT--SHHHHHHHHHHHSSS--EE-

pLDDT: mean 83.4, std 11.73, range [33.94, 96.62]

Solvent-accessible surface area (backbone atoms only — not comparable to full-atom values): 36227 Å² total; per-residue (Å²): 133,83,81,79,84,50,51,73,46,25,35,20,37,42,25,22,66,88,20,47,58,47,32,29,52,30,38,53,34,40,77,66,65,64,47,57,68,73,58,52,52,52,34,34,51,57,21,44,76,70,76,38,55,92,39,27,37,22,52,75,57,35,78,50,70,68,22,59,76,69,73,47,53,61,63,60,37,77,48,71,47,67,57,95,59,35,35,35,38,39,30,45,36,25,30,47,66,89,26,44,72,41,25,51,45,42,45,48,61,26,54,32,34,41,42,28,37,36,47,42,89,60,35,62,58,23,57,29,72,56,34,83,89,79,70,39,69,54,8,39,30,46,51,45,60,34,52,40,60,57,62,57,39,83,38,50,35,36,36,37,16,41,31,76,36,84,82,24,60,51,39,66,69,56,51,54,53,52,52,53,54,49,50,56,48,44,39,76,59,67,47,56,61,69,48,53,74,38,44,39,53,73,42,74,24,19,39,85,84,46,34,17,41,78,47,76,41,84,79,38,75,86,63,83,52,47,79,30,32,32,98,89,64,50,78,44,80,28,67,23,52,46,44,39,59,54,70,52,55,71,84,72,92,62,46,52,91,44,76,43,37,27,40,22,66,40,79,43,81,42,89,97,80,42,47,32,41,28,29,40,27,69,20,4,61,51,40,54,68,43,50,32,31,29,36,51,69,34,41,96,90,47,64,23,42,32,31,32,65,43,34,27,43,94,91,37,80,44,80,59,45,43,38,64,41,64,35,41,28,36,45,43,77,62,38,88,92,45,60,80,54,70,24,24,35,38,29,44,62,90,57,82,85,75,55,44,41,48,35,33,35,26,45,30,38,31,36,74,46,87,68,64,50,43,69,65,49,56,39,38,33,34,30,53,54,22,65,27,41,28,28,28,74,43,43,57,30,36,31,25,78,90,51,72,67,36,83,40,70,59,48,78,61,45,49,57,66,22,40,32,33,35,32,32,33,50,79,40,82,39,64,59,36,29,45,87,82,36,57,68,42,10,29,33,42,25,27,52,90,74,42,63,26,34,37,33,39,29,67,44,68,39,50,57,57,63,77,68,46,54,52,47,45,52,46,24,65,42,54,32,41,81,30,72,48,70,76,56,61,83,66,48,64,63,36,67,78,86,75,64,43,53,39,74,86,28,29,34,37,43,31,42,34,42,91,88,36,65,66,27,66,66,43,34,52,54,52,30,49,50,38,60,74,34,42,90,52,46,42,44,44,38,40,33,33,53,62,48,57,61,68,62,50,38,53,51,52,58,74,48,44,83,35,56,71,54,29,31,32,23,19,57,85,32,58,38,53,46,54,55,31,54,58,34,69,52,88,72,70,40,32,25,35,37,27,35,41,87,21,28,20,72,42,71,44,48,72,86,40,72,68,46,54,53,52,49,53,50,53,46,67,68,45,74,80,70,78,79,80,69,78,84,59,60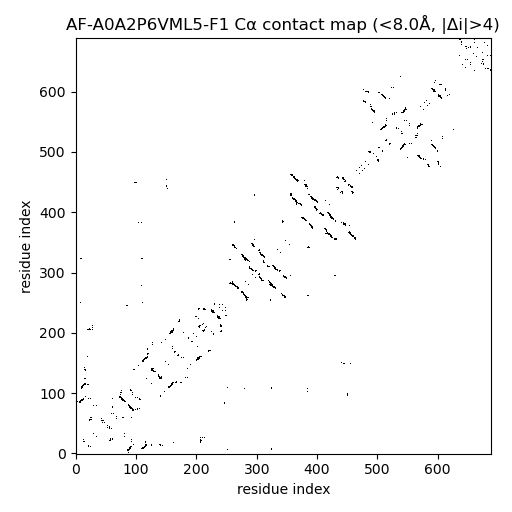,74,42,79,47,49,83,71,52,73,70,59,51,67,69,50,58,68,69,58,56,51,46,59,32,54,65,62,73,46,86,63,85,89,60,85,50,69,67,56,51,41,50,50,42,59,72,59,36,42,88,40,76,37,69,89